Protein AF-A0A939V212-F1 (afdb_monomer)

Foldseek 3Di:
DDDDVVVVVVVVVVVVVVCVVPPPPPVVPDDPVVVVVVVVVVVVVVVVVVQPPPPQFDDQPPAETGDDLLLLLVCLQVVNCPPPDPLSVLLSVLLVVQLVVFPDPPDFLLSSLLSLLVCLLAQADQDDPDDPDRLHLQQDLSSCSVVSYHHQNNSASNSCNNSSSVPKDKDWFAAPNSPHIWMWIAHPVRAIFTARSNVCNFQVLQRHRDAPQSCVQPTHGDPVPDPHRHDDPSNCLPPVAAEDAALVVVLVVVVCVLPDPDQKHKHKYFDDPCRQVSNVVNVVVVQVVDDDDQWGKDKDWGWGADPNTIITMMMIGTGGHDPPDDDDPPVNVVVVQVVCCVVPNHDPDDPPDDDDDDDDDDDDDDDD

Radius of gyration: 27.65 Å; Cα contacts (8 Å, |Δi|>4): 493; chains: 1; bounding box: 64×73×85 Å

Mean predicted aligned error: 13.57 Å

Nearest PDB structures (foldseek):
  8xap-assembly2_B  TM=5.640E-01  e=1.644E-02  Sulfolobus acidocaldarius DSM 639
  3kd4-assembly1_A  TM=3.529E-01  e=3.986E-04  Parabacteroides distasonis ATCC 8503
  4z9e-assembly1_B  TM=3.998E-01  e=2.381E-01  Thermoplasma volcanium GSS1
  2uuu-assembly1_A  TM=2.696E-01  e=1.820E+00  Dictyostelium discoideum
  8apo-assembly1_Bc  TM=3.454E-01  e=5.491E+00  Polytomella magna

Structure (mmCIF, N/CA/C/O backbone):
data_AF-A0A939V212-F1
#
_entry.id   AF-A0A939V212-F1
#
loop_
_atom_site.group_PDB
_atom_site.id
_atom_site.type_symbol
_atom_site.label_atom_id
_atom_site.label_alt_id
_atom_site.label_comp_id
_atom_site.label_asym_id
_atom_site.label_entity_id
_atom_site.label_seq_id
_atom_site.pdbx_PDB_ins_code
_atom_site.Cartn_x
_atom_site.Cartn_y
_atom_site.Cartn_z
_atom_site.occupancy
_atom_site.B_iso_or_equiv
_atom_site.auth_seq_id
_atom_site.auth_comp_id
_atom_site.auth_asym_id
_atom_site.auth_atom_id
_atom_site.pdbx_PDB_model_num
ATOM 1 N N . MET A 1 1 ? 20.034 -26.881 16.698 1.00 33.91 1 MET A N 1
ATOM 2 C CA . MET A 1 1 ? 20.209 -26.787 18.164 1.00 33.91 1 MET A CA 1
ATOM 3 C C . MET A 1 1 ? 19.851 -25.356 18.549 1.00 33.91 1 MET A C 1
ATOM 5 O O . MET A 1 1 ? 20.627 -24.459 18.260 1.00 33.91 1 MET A O 1
ATOM 9 N N . LYS A 1 2 ? 18.617 -25.115 19.017 1.00 34.50 2 LYS A N 1
ATOM 10 C CA . LYS A 1 2 ? 18.116 -23.766 19.332 1.00 34.50 2 LYS A CA 1
ATOM 11 C C . LYS A 1 2 ? 18.798 -23.278 20.614 1.00 34.50 2 LYS A C 1
ATOM 13 O O . LYS A 1 2 ? 18.524 -23.819 21.682 1.00 34.50 2 LYS A O 1
ATOM 18 N N . PHE A 1 3 ? 19.706 -22.311 20.504 1.00 35.28 3 PHE A N 1
ATOM 19 C CA . PHE A 1 3 ? 20.238 -21.603 21.667 1.00 35.28 3 PHE A CA 1
ATOM 20 C C . PHE A 1 3 ? 19.146 -20.670 22.190 1.00 35.28 3 PHE A C 1
ATOM 22 O O . PHE A 1 3 ? 18.607 -19.846 21.460 1.00 35.28 3 PHE A O 1
ATOM 29 N N . ASN A 1 4 ? 18.749 -20.882 23.437 1.00 39.66 4 ASN A N 1
ATOM 30 C CA . ASN A 1 4 ? 17.554 -20.294 24.015 1.00 39.66 4 ASN A CA 1
ATOM 31 C C . ASN A 1 4 ? 17.967 -19.022 24.779 1.00 39.66 4 ASN A C 1
ATOM 33 O O . ASN A 1 4 ? 18.502 -19.103 25.885 1.00 39.66 4 ASN A O 1
ATOM 37 N N . LEU A 1 5 ? 17.783 -17.860 24.139 1.00 37.59 5 LEU A N 1
ATOM 38 C CA . LEU A 1 5 ? 18.243 -16.528 24.571 1.00 37.59 5 LEU A CA 1
ATOM 39 C C . LEU A 1 5 ? 17.791 -16.165 26.001 1.00 37.59 5 LEU A C 1
ATOM 41 O O . LEU A 1 5 ? 18.535 -15.524 26.743 1.00 37.59 5 LEU A O 1
ATOM 45 N N . LYS A 1 6 ? 16.643 -16.699 26.446 1.00 38.09 6 LYS A N 1
ATOM 46 C CA . LYS A 1 6 ? 16.141 -16.569 27.827 1.00 38.09 6 LYS A CA 1
ATOM 47 C C . LYS A 1 6 ? 17.111 -17.131 28.878 1.00 38.09 6 LYS A C 1
ATOM 49 O O . LYS A 1 6 ? 17.248 -16.554 29.952 1.00 38.09 6 LYS A O 1
ATOM 54 N N . TYR A 1 7 ? 17.835 -18.211 28.570 1.00 44.19 7 TYR A N 1
ATOM 55 C CA . TYR A 1 7 ? 18.821 -18.804 29.485 1.00 44.19 7 TYR A CA 1
ATOM 56 C C . TYR A 1 7 ? 20.184 -18.102 29.433 1.00 44.19 7 TYR A C 1
ATOM 58 O O . TYR A 1 7 ? 20.936 -18.184 30.400 1.00 44.19 7 TYR A O 1
ATOM 66 N N . LEU A 1 8 ? 20.491 -17.385 28.347 1.00 41.97 8 LEU A N 1
ATOM 67 C CA . LEU A 1 8 ? 21.698 -16.560 28.242 1.00 41.97 8 LEU A CA 1
ATOM 68 C C . LEU A 1 8 ? 21.572 -15.304 29.121 1.00 41.97 8 LEU A C 1
ATOM 70 O O . LEU A 1 8 ? 22.497 -14.971 29.856 1.00 41.97 8 LEU A O 1
ATOM 74 N N . ILE A 1 9 ? 20.394 -14.670 29.107 1.00 42.06 9 ILE A N 1
ATOM 75 C CA . ILE A 1 9 ? 20.078 -13.491 29.927 1.00 42.06 9 ILE A CA 1
ATOM 76 C C . ILE A 1 9 ? 19.935 -13.884 31.405 1.00 42.06 9 ILE A C 1
ATOM 78 O O . ILE A 1 9 ? 20.550 -13.258 32.266 1.00 42.06 9 ILE A O 1
ATOM 82 N N . ALA A 1 10 ? 19.236 -14.984 31.716 1.00 40.81 10 ALA A N 1
ATOM 83 C CA . ALA A 1 10 ? 19.195 -15.519 33.081 1.00 40.81 10 ALA A CA 1
ATOM 84 C C . ALA A 1 10 ? 20.589 -15.957 33.577 1.00 40.81 10 ALA A C 1
ATOM 86 O O . ALA A 1 10 ? 20.922 -15.761 34.744 1.00 40.81 10 ALA A O 1
ATOM 87 N N . GLY A 1 11 ? 21.434 -16.491 32.686 1.00 38.28 11 GLY A N 1
ATOM 88 C CA . GLY A 1 11 ? 22.828 -16.834 32.973 1.00 38.28 11 GLY A CA 1
ATOM 89 C C . GLY A 1 11 ? 23.708 -15.615 33.269 1.00 38.28 11 GLY A C 1
ATOM 90 O O . GLY A 1 11 ? 24.513 -15.667 34.195 1.00 38.28 11 GLY A O 1
ATOM 91 N N . LEU A 1 12 ? 23.516 -14.503 32.551 1.00 41.75 12 LEU A N 1
ATOM 92 C CA . LEU A 1 12 ? 24.191 -13.222 32.800 1.00 41.75 12 LEU A CA 1
ATOM 93 C C . LEU A 1 12 ? 23.755 -12.592 34.130 1.00 41.75 12 LEU A C 1
ATOM 95 O O . LEU A 1 12 ? 24.603 -12.156 34.907 1.00 41.75 12 LEU A O 1
ATOM 99 N N . VAL A 1 13 ? 22.459 -12.628 34.449 1.00 41.47 13 VAL A N 1
ATOM 100 C CA . VAL A 1 13 ? 21.929 -12.134 35.732 1.00 41.47 13 VAL A CA 1
ATOM 101 C C . VAL A 1 13 ? 22.408 -13.003 36.905 1.00 41.47 13 VAL A C 1
ATOM 103 O O . VAL A 1 13 ? 22.817 -12.475 37.940 1.00 41.47 13 VAL A O 1
ATOM 106 N N . CYS A 1 14 ? 22.471 -14.331 36.747 1.00 40.22 14 CYS A N 1
ATOM 107 C CA . CYS A 1 14 ? 23.058 -15.217 37.757 1.00 40.22 14 CYS A CA 1
ATOM 108 C C . CYS A 1 14 ? 24.580 -15.055 37.891 1.00 40.22 14 CYS A C 1
ATOM 110 O O . CYS A 1 14 ? 25.088 -15.170 39.005 1.00 40.22 14 CYS A O 1
ATOM 112 N N . ALA A 1 15 ? 25.315 -14.745 36.818 1.00 40.31 15 ALA A N 1
ATOM 113 C CA . ALA A 1 15 ? 26.752 -14.463 36.891 1.00 40.31 15 ALA A CA 1
ATOM 114 C C . ALA A 1 15 ? 27.050 -13.186 37.697 1.00 40.31 15 ALA A C 1
ATOM 116 O O . ALA A 1 15 ? 28.014 -13.154 38.462 1.00 40.31 15 ALA A O 1
ATOM 117 N N . VAL A 1 16 ? 26.181 -12.173 37.604 1.00 44.50 16 VAL A N 1
ATOM 118 C CA . VAL A 1 16 ? 26.272 -10.940 38.405 1.00 44.50 16 VAL A CA 1
ATOM 119 C C . VAL A 1 16 ? 25.960 -11.198 39.887 1.00 44.50 16 VAL A C 1
ATOM 121 O O . VAL A 1 16 ? 26.585 -10.596 40.757 1.00 44.50 16 VAL A O 1
ATOM 124 N N . ILE A 1 17 ? 25.064 -12.140 40.202 1.00 40.25 17 ILE A N 1
ATOM 125 C CA . ILE A 1 17 ? 24.699 -12.481 41.591 1.00 40.25 17 ILE A CA 1
ATOM 126 C C . ILE A 1 17 ? 25.698 -13.472 42.232 1.00 40.25 17 ILE A C 1
ATOM 128 O O . ILE A 1 17 ? 25.987 -13.371 43.424 1.00 40.25 17 ILE A O 1
ATOM 132 N N . ILE A 1 18 ? 26.291 -14.395 41.462 1.00 37.78 18 ILE A N 1
ATOM 133 C CA . ILE A 1 18 ? 27.266 -15.394 41.954 1.00 37.78 18 ILE A CA 1
ATOM 134 C C . ILE A 1 18 ? 28.689 -14.814 42.089 1.00 37.78 18 ILE A C 1
ATOM 136 O O . ILE A 1 18 ? 29.498 -15.338 42.854 1.00 37.78 18 ILE A O 1
ATOM 140 N N . ALA A 1 19 ? 28.985 -13.656 41.488 1.00 38.12 19 ALA A N 1
ATOM 141 C CA . ALA A 1 19 ? 30.196 -12.879 41.786 1.00 38.12 19 ALA A CA 1
ATOM 142 C C . ALA A 1 19 ? 30.174 -12.185 43.176 1.00 38.12 19 ALA A C 1
ATOM 144 O O . ALA A 1 19 ? 31.057 -11.386 43.498 1.00 38.12 19 ALA A O 1
ATOM 145 N N . GLY A 1 20 ? 29.207 -12.523 44.039 1.00 39.66 20 GLY A N 1
ATOM 146 C CA . GLY A 1 20 ? 29.020 -12.030 45.408 1.00 39.66 20 GLY A CA 1
ATOM 147 C C . GLY A 1 20 ? 30.093 -12.396 46.449 1.00 39.66 20 GLY A C 1
ATOM 148 O O . GLY A 1 20 ? 29.810 -12.331 47.640 1.00 39.66 20 GLY A O 1
ATOM 149 N N . ILE A 1 21 ? 31.325 -12.741 46.052 1.00 41.53 21 ILE A N 1
ATOM 150 C CA . ILE A 1 21 ? 32.484 -12.830 46.973 1.00 41.53 21 ILE A CA 1
ATOM 151 C C . ILE A 1 21 ? 33.605 -11.827 46.597 1.00 41.53 21 ILE A C 1
ATOM 153 O O . ILE A 1 21 ? 34.615 -11.730 47.283 1.00 41.53 21 ILE A O 1
ATOM 157 N N . GLY A 1 22 ? 33.413 -10.983 45.573 1.00 35.62 22 GLY A N 1
ATOM 158 C CA . GLY A 1 22 ? 34.422 -9.997 45.142 1.00 35.62 22 GLY A CA 1
ATOM 159 C C . GLY A 1 22 ? 34.025 -8.518 45.227 1.00 35.62 22 GLY A C 1
ATOM 160 O O . GLY A 1 22 ? 34.790 -7.672 44.773 1.00 35.62 22 GLY A O 1
ATOM 161 N N . VAL A 1 23 ? 32.848 -8.169 45.760 1.00 42.97 23 VAL A N 1
ATOM 162 C CA . VAL A 1 23 ? 32.261 -6.819 45.602 1.00 42.97 23 VAL A CA 1
ATOM 163 C C . VAL A 1 23 ? 32.340 -5.980 46.884 1.00 42.97 23 VAL A C 1
ATOM 165 O O . VAL A 1 23 ? 31.344 -5.443 47.354 1.00 42.97 23 VAL A O 1
ATOM 168 N N . SER A 1 24 ? 33.532 -5.827 47.466 1.00 40.12 24 SER A N 1
ATOM 169 C CA . SER A 1 24 ? 33.772 -4.731 48.428 1.00 40.12 24 SER A CA 1
ATOM 170 C C . SER A 1 24 ? 34.659 -3.620 47.864 1.00 40.12 24 SER A C 1
ATOM 172 O O . SER A 1 24 ? 34.788 -2.575 48.489 1.00 40.12 24 SER A O 1
ATOM 174 N N . SER A 1 25 ? 35.254 -3.816 46.684 1.00 35.97 25 SER A N 1
ATOM 175 C CA . SER A 1 25 ? 36.207 -2.876 46.075 1.00 35.97 25 SER A CA 1
ATOM 176 C C . SER A 1 25 ? 35.734 -2.254 44.755 1.00 35.97 25 SER A C 1
ATOM 178 O O . SER A 1 25 ? 36.331 -1.275 44.321 1.00 35.97 25 SER A O 1
ATOM 180 N N . TYR A 1 26 ? 34.654 -2.753 44.138 1.00 36.34 26 TYR A N 1
ATOM 181 C CA . TYR A 1 26 ? 34.155 -2.234 42.851 1.00 36.34 26 TYR A CA 1
ATOM 182 C C . TYR A 1 26 ? 33.071 -1.148 42.982 1.00 36.34 26 TYR A C 1
ATOM 184 O O . TYR A 1 26 ? 32.966 -0.279 42.122 1.00 36.34 26 TYR A O 1
ATOM 192 N N . ILE A 1 27 ? 32.298 -1.137 44.076 1.00 42.25 27 ILE A N 1
ATOM 193 C CA . ILE A 1 27 ? 31.222 -0.141 44.275 1.00 42.25 27 ILE A CA 1
ATOM 194 C C . ILE A 1 27 ? 31.793 1.262 44.543 1.00 42.25 27 ILE A C 1
ATOM 196 O O . ILE A 1 27 ? 31.154 2.259 44.226 1.00 42.25 27 ILE A O 1
ATOM 200 N N . SER A 1 28 ? 33.023 1.370 45.052 1.00 42.16 28 SER A N 1
ATOM 201 C CA . SER A 1 28 ? 33.672 2.667 45.292 1.00 42.16 28 SER A CA 1
ATOM 202 C C . SER A 1 28 ? 34.166 3.375 44.022 1.00 42.16 28 SER A C 1
ATOM 204 O O . SER A 1 28 ? 34.624 4.509 44.129 1.00 42.16 28 SER A O 1
ATOM 206 N N . ALA A 1 29 ? 34.092 2.735 42.849 1.00 45.78 29 ALA A N 1
ATOM 207 C CA . ALA A 1 29 ? 34.608 3.276 41.589 1.00 45.78 29 ALA A CA 1
ATOM 208 C C . ALA A 1 29 ? 33.519 3.710 40.593 1.00 45.78 29 ALA A C 1
ATOM 210 O O . ALA A 1 29 ? 33.855 4.335 39.592 1.00 45.78 29 ALA A O 1
ATOM 211 N N . MET A 1 30 ? 32.238 3.421 40.853 1.00 47.78 30 MET A N 1
ATOM 212 C CA . MET A 1 30 ? 31.159 3.870 39.970 1.00 47.78 30 MET A CA 1
ATOM 213 C C . MET A 1 30 ? 30.749 5.303 40.307 1.00 47.78 30 MET A C 1
ATOM 215 O O . MET A 1 30 ? 30.347 5.620 41.429 1.00 47.78 30 MET A O 1
ATOM 219 N N . SER A 1 31 ? 30.842 6.179 39.316 1.00 57.56 31 SER A N 1
ATOM 220 C CA . SER A 1 31 ? 30.343 7.546 39.379 1.00 57.56 31 SER A CA 1
ATOM 221 C C . SER A 1 31 ? 28.814 7.572 39.518 1.00 57.56 31 SER A C 1
ATOM 223 O O . SER A 1 31 ? 28.096 6.666 39.089 1.00 57.56 31 SER A O 1
ATOM 225 N N . VAL A 1 32 ? 28.275 8.658 40.082 1.00 53.06 32 VAL A N 1
ATOM 226 C CA . VAL A 1 32 ? 26.817 8.865 40.221 1.00 53.06 32 VAL A CA 1
ATOM 227 C C . VAL A 1 32 ? 26.090 8.787 38.867 1.00 53.06 32 VAL A C 1
ATOM 229 O O . VAL A 1 32 ? 24.925 8.391 38.818 1.00 53.06 32 VAL A O 1
ATOM 232 N N . ASN A 1 33 ? 26.776 9.117 37.770 1.00 46.84 33 ASN A N 1
ATOM 233 C CA . ASN A 1 33 ? 26.232 9.042 36.415 1.00 46.84 33 ASN A CA 1
ATOM 234 C C . ASN A 1 33 ? 26.082 7.597 35.923 1.00 46.84 33 ASN A C 1
ATOM 236 O O . ASN A 1 33 ? 25.063 7.279 35.324 1.00 46.84 33 ASN A O 1
ATOM 240 N N . GLU A 1 34 ? 27.020 6.705 36.242 1.00 47.53 34 GLU A N 1
ATOM 241 C CA . GLU A 1 34 ? 26.918 5.282 35.885 1.00 47.53 34 GLU A CA 1
ATOM 242 C C . GLU A 1 34 ? 25.818 4.579 36.691 1.00 47.53 34 GLU A C 1
ATOM 244 O O . GLU A 1 34 ? 25.087 3.751 36.156 1.00 47.53 34 GLU A O 1
ATOM 249 N N . ILE A 1 35 ? 25.625 4.966 37.957 1.00 51.91 35 ILE A N 1
ATOM 250 C CA . ILE A 1 35 ? 24.511 4.473 38.786 1.00 51.91 35 ILE A CA 1
ATOM 251 C C . ILE A 1 35 ? 23.161 4.967 38.245 1.00 51.91 35 ILE A C 1
ATOM 253 O O . ILE A 1 35 ? 22.179 4.224 38.259 1.00 51.91 35 ILE A O 1
ATOM 257 N N . ARG A 1 36 ? 23.091 6.216 37.765 1.00 52.91 36 ARG A N 1
ATOM 258 C CA . ARG A 1 36 ? 21.898 6.742 37.083 1.00 52.91 36 ARG A CA 1
ATOM 259 C C . ARG A 1 36 ? 21.635 6.026 35.763 1.00 52.91 36 ARG A C 1
ATOM 261 O O . ARG A 1 36 ? 20.484 5.686 35.523 1.00 52.91 36 ARG A O 1
ATOM 268 N N . GLY A 1 37 ? 22.673 5.746 34.976 1.00 54.31 37 GLY A N 1
ATOM 269 C CA . GLY A 1 37 ? 22.567 4.952 33.750 1.00 54.31 37 GLY A CA 1
ATOM 270 C C . GLY A 1 37 ? 22.005 3.559 34.026 1.00 54.31 37 GLY A C 1
ATOM 271 O O . GLY A 1 37 ? 21.029 3.158 33.407 1.00 54.31 37 GLY A O 1
ATOM 272 N N . LEU A 1 38 ? 22.517 2.875 35.053 1.00 49.72 38 LEU A N 1
ATOM 273 C CA . LEU A 1 38 ? 21.997 1.573 35.482 1.00 49.72 38 LEU A CA 1
ATOM 274 C C . LEU A 1 38 ? 20.539 1.630 35.945 1.00 49.72 38 LEU A C 1
ATOM 276 O O . LEU A 1 38 ? 19.772 0.715 35.663 1.00 49.72 38 LEU A O 1
ATOM 280 N N . LYS A 1 39 ? 20.139 2.693 36.653 1.00 53.59 39 LYS A N 1
ATOM 281 C CA . LYS A 1 39 ? 18.730 2.898 37.013 1.00 53.59 39 LYS A CA 1
ATOM 282 C C . LYS A 1 39 ? 17.855 3.129 35.785 1.00 53.59 39 LYS A C 1
ATOM 284 O O . LYS A 1 39 ? 16.772 2.564 35.749 1.00 53.59 39 LYS A O 1
ATOM 289 N N . GLY A 1 40 ? 18.325 3.910 34.812 1.00 54.28 40 GLY A N 1
ATOM 290 C CA . GLY A 1 40 ? 17.636 4.117 33.536 1.00 54.28 40 GLY A CA 1
ATOM 291 C C . GLY A 1 40 ? 17.397 2.794 32.817 1.00 54.28 40 GLY A C 1
ATOM 292 O O . GLY A 1 40 ? 16.254 2.442 32.573 1.00 54.28 40 GLY A O 1
ATOM 293 N N . MET A 1 41 ? 18.451 1.994 32.643 1.00 52.72 41 MET A N 1
ATOM 294 C CA . MET A 1 41 ? 18.368 0.671 32.010 1.00 52.72 41 MET A CA 1
ATOM 295 C C . MET A 1 41 ? 17.449 -0.307 32.763 1.00 52.72 41 MET A C 1
ATOM 297 O O . MET A 1 41 ? 16.808 -1.155 32.152 1.00 52.72 41 MET A O 1
ATOM 301 N N . ILE A 1 42 ? 17.385 -0.225 34.099 1.00 54.72 42 ILE A N 1
ATOM 302 C CA . ILE A 1 42 ? 16.475 -1.052 34.909 1.00 54.72 42 ILE A CA 1
ATOM 303 C C . ILE A 1 42 ? 15.019 -0.610 34.737 1.00 54.72 42 ILE A C 1
ATOM 305 O O . ILE A 1 42 ? 14.141 -1.467 34.714 1.00 54.72 42 ILE A O 1
ATOM 309 N N . GLU A 1 43 ? 14.745 0.692 34.668 1.00 53.94 43 GLU A N 1
ATOM 310 C CA . GLU A 1 43 ? 13.385 1.189 34.433 1.00 53.94 43 GLU A CA 1
ATOM 311 C C . GLU A 1 43 ? 12.923 0.908 33.000 1.00 53.94 43 GLU A C 1
ATOM 313 O O . GLU A 1 43 ? 11.804 0.447 32.811 1.00 53.94 43 GLU A O 1
ATOM 318 N N . GLU A 1 44 ? 13.807 1.044 32.017 1.00 51.94 44 GLU A N 1
ATOM 319 C CA . GLU A 1 44 ? 13.550 0.697 30.616 1.00 51.94 44 GLU A CA 1
ATOM 320 C C . GLU A 1 44 ? 13.242 -0.803 30.457 1.00 51.94 44 GLU A C 1
ATOM 322 O O . GLU A 1 44 ? 12.211 -1.180 29.904 1.00 51.94 44 GLU A O 1
ATOM 327 N N . ALA A 1 45 ? 14.043 -1.673 31.084 1.00 48.44 45 ALA A N 1
ATOM 328 C CA . ALA A 1 45 ? 13.785 -3.114 31.111 1.00 48.44 45 ALA A CA 1
ATOM 329 C C . ALA A 1 45 ? 12.497 -3.492 31.872 1.00 48.44 45 ALA A C 1
ATOM 331 O O . ALA A 1 45 ? 11.891 -4.526 31.591 1.00 48.44 45 ALA A O 1
ATOM 332 N N . LYS A 1 46 ? 12.067 -2.689 32.857 1.00 46.06 46 LYS A N 1
ATOM 333 C CA . LYS A 1 46 ? 10.783 -2.887 33.550 1.00 46.06 46 LYS A CA 1
ATOM 334 C C . LYS A 1 46 ? 9.602 -2.425 32.709 1.00 46.06 46 LYS A C 1
ATOM 336 O O . LYS A 1 46 ? 8.561 -3.068 32.776 1.00 46.06 46 LYS A O 1
ATOM 341 N N . GLU A 1 47 ? 9.727 -1.331 31.964 1.00 50.91 47 GLU A N 1
ATOM 342 C CA . GLU A 1 47 ? 8.701 -0.914 31.008 1.00 50.91 47 GLU A CA 1
ATOM 343 C C . GLU A 1 47 ? 8.542 -1.947 29.897 1.00 50.91 47 GLU A C 1
ATOM 345 O O . GLU A 1 47 ? 7.420 -2.330 29.588 1.00 50.91 47 GLU A O 1
ATOM 350 N N . GLU A 1 48 ? 9.646 -2.457 29.354 1.00 50.69 48 GLU A N 1
ATOM 351 C CA . GLU A 1 48 ? 9.633 -3.504 28.331 1.00 50.69 48 GLU A CA 1
ATOM 352 C C . GLU A 1 48 ? 9.028 -4.816 28.864 1.00 50.69 48 GLU A C 1
ATOM 354 O O . GLU A 1 48 ? 8.248 -5.470 28.178 1.00 50.69 48 GLU A O 1
ATOM 359 N N . ALA A 1 49 ? 9.295 -5.167 30.128 1.00 49.25 49 ALA A N 1
ATOM 360 C CA . ALA A 1 49 ? 8.679 -6.319 30.792 1.00 49.25 49 ALA A CA 1
ATOM 361 C C . ALA A 1 49 ? 7.191 -6.128 31.154 1.00 49.25 49 ALA A C 1
ATOM 363 O O . ALA A 1 49 ? 6.515 -7.116 31.442 1.00 49.25 49 ALA A O 1
ATOM 364 N N . ASN A 1 50 ? 6.694 -4.887 31.177 1.00 50.03 50 ASN A N 1
ATOM 365 C CA . ASN A 1 50 ? 5.298 -4.545 31.470 1.00 50.03 50 ASN A CA 1
ATOM 366 C C . ASN A 1 50 ? 4.510 -4.111 30.221 1.00 50.03 50 ASN A C 1
ATOM 368 O O . ASN A 1 50 ? 3.325 -3.791 30.347 1.00 50.03 50 ASN A O 1
ATOM 372 N N . ALA A 1 51 ? 5.135 -4.083 29.039 1.00 50.03 51 ALA A N 1
ATOM 373 C CA . ALA A 1 51 ? 4.437 -3.834 27.787 1.00 50.03 51 ALA A CA 1
ATOM 374 C C . ALA A 1 51 ? 3.360 -4.920 27.586 1.00 50.03 51 ALA A C 1
ATOM 376 O O . ALA A 1 51 ? 3.622 -6.092 27.878 1.00 50.03 51 ALA A O 1
ATOM 377 N N . PRO A 1 52 ? 2.143 -4.562 27.135 1.00 46.28 52 PRO A N 1
ATOM 378 C CA . PRO A 1 52 ? 1.109 -5.544 26.833 1.00 46.28 52 PRO A CA 1
ATOM 379 C C . PRO A 1 52 ? 1.661 -6.640 25.911 1.00 46.28 52 PRO A C 1
ATOM 381 O O . PRO A 1 52 ? 2.292 -6.326 24.909 1.00 46.28 52 PRO A O 1
ATOM 384 N N . GLU A 1 53 ? 1.391 -7.918 26.204 1.00 54.81 53 GLU A N 1
ATOM 385 C CA . GLU A 1 53 ? 1.768 -9.059 25.338 1.00 54.81 53 GLU A CA 1
ATOM 386 C C . GLU A 1 53 ? 0.992 -9.085 23.998 1.00 54.81 53 GLU A C 1
ATOM 388 O O . GLU A 1 53 ? 0.981 -10.102 23.302 1.00 54.81 53 GLU A O 1
ATOM 393 N N . ASP A 1 54 ? 0.310 -7.993 23.642 1.00 63.66 54 ASP A N 1
ATOM 394 C CA . ASP A 1 54 ? -0.393 -7.861 22.374 1.00 63.66 54 ASP A CA 1
ATOM 395 C C . ASP A 1 54 ? 0.640 -7.618 21.262 1.00 63.66 54 ASP A C 1
ATOM 397 O O . ASP A 1 54 ? 1.345 -6.608 21.312 1.00 63.66 54 ASP A O 1
ATOM 401 N N . PRO A 1 55 ? 0.761 -8.511 20.264 1.00 67.25 55 PRO A N 1
ATOM 402 C CA . PRO A 1 55 ? 1.711 -8.342 19.167 1.00 67.25 55 PRO A CA 1
ATOM 403 C C . PRO A 1 55 ? 1.463 -7.072 18.337 1.00 67.25 55 PRO A C 1
ATOM 405 O O . PRO A 1 55 ? 2.354 -6.661 17.601 1.00 67.25 55 PRO A O 1
ATOM 408 N N . GLU A 1 56 ? 0.288 -6.442 18.452 1.00 77.12 56 GLU A N 1
ATOM 409 C CA . GLU A 1 56 ? -0.010 -5.155 17.817 1.00 77.12 56 GLU A CA 1
ATOM 410 C C . GLU A 1 56 ? 0.434 -3.942 18.647 1.00 77.12 56 GLU A C 1
ATOM 412 O O . GLU A 1 56 ? 0.418 -2.818 18.140 1.00 77.12 56 GLU A O 1
ATOM 417 N N . TYR A 1 57 ? 0.834 -4.137 19.908 1.00 83.62 57 TYR A N 1
ATOM 418 C CA . TYR A 1 57 ? 1.448 -3.078 20.695 1.00 83.62 57 TYR A CA 1
ATOM 419 C C . TYR A 1 57 ? 2.927 -2.952 20.323 1.00 83.62 57 TYR A C 1
ATOM 421 O O . TYR A 1 57 ? 3.754 -3.798 20.672 1.00 83.62 57 TYR A O 1
ATOM 429 N N . VAL A 1 58 ? 3.278 -1.878 19.618 1.00 84.00 58 VAL A N 1
ATOM 430 C CA . VAL A 1 58 ? 4.630 -1.687 19.078 1.00 84.00 58 VAL A CA 1
ATOM 431 C C . VAL A 1 58 ? 5.162 -0.320 19.486 1.00 84.00 58 VAL A C 1
ATOM 433 O O . VAL A 1 58 ? 4.565 0.709 19.185 1.00 84.00 58 VAL A O 1
ATOM 436 N N . LYS A 1 59 ? 6.332 -0.296 20.132 1.00 85.50 59 LYS A N 1
ATOM 437 C CA . LYS A 1 59 ? 7.135 0.925 20.281 1.00 85.50 59 LYS A CA 1
ATOM 438 C C . LYS A 1 59 ? 8.067 1.074 19.072 1.00 85.50 59 LYS A C 1
ATOM 440 O O . LYS A 1 59 ? 8.785 0.124 18.730 1.00 85.50 59 LYS A O 1
ATOM 445 N N . ILE A 1 60 ? 8.046 2.243 18.431 1.00 83.38 60 ILE A N 1
ATOM 446 C CA . ILE A 1 60 ? 8.954 2.614 17.333 1.00 83.38 60 ILE A CA 1
ATOM 447 C C . ILE A 1 60 ? 9.818 3.783 17.807 1.00 83.38 60 ILE A C 1
ATOM 449 O O . ILE A 1 60 ? 9.348 4.915 17.962 1.00 83.38 60 ILE A O 1
ATOM 453 N N . GLY A 1 61 ? 11.091 3.478 18.067 1.00 80.38 61 GLY A N 1
ATOM 454 C CA . GLY A 1 61 ? 12.001 4.389 18.757 1.00 80.38 61 GLY A CA 1
ATOM 455 C C . GLY A 1 61 ? 11.457 4.825 20.122 1.00 80.38 61 GLY A C 1
ATOM 456 O O . GLY A 1 61 ? 10.691 4.107 20.762 1.00 80.38 61 GLY A O 1
ATOM 457 N N . GLU A 1 62 ? 11.834 6.030 20.547 1.00 78.31 62 GLU A N 1
ATOM 458 C CA . GLU A 1 62 ? 11.299 6.687 21.753 1.00 78.31 62 GLU A CA 1
ATOM 459 C C . GLU A 1 62 ? 10.079 7.580 21.449 1.00 78.31 62 GLU A C 1
ATOM 461 O O . GLU A 1 62 ? 9.594 8.294 22.324 1.00 78.31 62 GLU A O 1
ATOM 466 N N . VAL A 1 63 ? 9.610 7.590 20.193 1.00 81.94 63 VAL A N 1
ATOM 467 C CA . VAL A 1 63 ? 8.693 8.619 19.674 1.00 81.94 63 VAL A CA 1
ATOM 468 C C . VAL A 1 63 ? 7.262 8.112 19.534 1.00 81.94 63 VAL A C 1
ATOM 470 O O . VAL A 1 63 ? 6.337 8.858 19.854 1.00 81.94 63 VAL A O 1
ATOM 473 N N . TYR A 1 64 ? 7.071 6.875 19.063 1.00 85.69 64 TYR A N 1
ATOM 474 C CA . TYR A 1 64 ? 5.742 6.346 18.759 1.00 85.69 64 TYR A CA 1
ATOM 475 C C . TYR A 1 64 ? 5.397 5.124 19.607 1.00 85.69 64 TYR A C 1
ATOM 477 O O . TYR A 1 64 ? 6.161 4.159 19.684 1.00 85.69 64 TYR A O 1
ATOM 485 N N . GLU A 1 65 ? 4.198 5.149 20.178 1.00 90.00 65 GLU A N 1
ATOM 486 C CA . GLU A 1 65 ? 3.574 4.042 20.893 1.00 90.00 65 GLU A CA 1
ATOM 487 C C . GLU A 1 65 ? 2.306 3.616 20.146 1.00 90.00 65 GLU A C 1
ATOM 489 O O . GLU A 1 65 ? 1.272 4.284 20.201 1.00 90.00 65 GLU A O 1
ATOM 494 N N . ILE A 1 66 ? 2.382 2.510 19.414 1.00 89.12 66 ILE A N 1
ATOM 495 C CA . ILE A 1 66 ? 1.265 2.003 18.620 1.00 89.12 66 ILE A CA 1
ATOM 496 C C . ILE A 1 66 ? 0.399 1.112 19.494 1.00 89.12 66 ILE A C 1
ATOM 498 O O . ILE A 1 66 ? 0.883 0.145 20.077 1.00 89.12 66 ILE A O 1
ATOM 502 N N . LYS A 1 67 ? -0.887 1.452 19.585 1.00 88.56 67 LYS A N 1
ATOM 503 C CA . LYS A 1 67 ? -1.869 0.699 20.363 1.00 88.56 67 LYS A CA 1
ATOM 504 C C . LYS A 1 67 ? -2.697 -0.209 19.449 1.00 88.56 67 LYS A C 1
ATOM 506 O O . LYS A 1 67 ? -3.042 0.217 18.344 1.00 88.56 67 LYS A O 1
ATOM 511 N N . PRO A 1 68 ? -3.078 -1.407 19.921 1.00 89.50 68 PRO A N 1
ATOM 512 C CA . PRO A 1 68 ? -4.012 -2.269 19.209 1.00 89.50 68 PRO A CA 1
ATOM 513 C C . PRO A 1 68 ? -5.337 -1.548 18.942 1.00 89.50 68 PRO A C 1
ATOM 515 O O . PRO A 1 68 ? -5.868 -0.862 19.814 1.00 89.50 68 PRO A O 1
ATOM 518 N N . THR A 1 69 ? -5.899 -1.738 17.750 1.00 94.25 69 THR A N 1
ATOM 519 C CA . THR A 1 69 ? -7.185 -1.137 17.338 1.00 94.25 69 THR A CA 1
ATOM 520 C C . THR A 1 69 ? -8.327 -2.151 17.287 1.00 94.25 69 THR A C 1
ATOM 522 O O . THR A 1 69 ? -9.434 -1.842 16.840 1.00 94.25 69 THR A O 1
ATOM 525 N N . LYS A 1 70 ? -8.071 -3.379 17.753 1.00 93.69 70 LYS A N 1
ATOM 526 C CA . LYS A 1 70 ? -8.987 -4.515 17.627 1.00 93.69 70 LYS A CA 1
ATOM 527 C C . LYS A 1 70 ? -10.349 -4.268 18.279 1.00 93.69 70 LYS A C 1
ATOM 529 O O . LYS A 1 70 ? -11.376 -4.645 17.723 1.00 93.69 70 LYS A O 1
ATOM 534 N N . ASN A 1 71 ? -10.376 -3.629 19.443 1.00 95.56 71 ASN A N 1
ATOM 535 C CA . ASN A 1 71 ? -11.619 -3.281 20.128 1.00 95.56 71 ASN A CA 1
ATOM 536 C C . ASN A 1 71 ? -12.511 -2.351 19.291 1.00 95.56 71 ASN A C 1
ATOM 538 O O . ASN A 1 71 ? -13.723 -2.550 19.269 1.00 95.56 71 ASN A O 1
ATOM 542 N N . ILE A 1 72 ? -11.929 -1.392 18.562 1.00 98.12 72 ILE A N 1
ATOM 543 C CA . ILE A 1 72 ? -12.661 -0.483 17.670 1.00 98.12 72 ILE A CA 1
ATOM 544 C C . ILE A 1 72 ? -13.290 -1.275 16.516 1.00 98.12 72 ILE A C 1
ATOM 546 O O . ILE A 1 72 ? -14.484 -1.135 16.251 1.00 98.12 72 ILE A O 1
ATOM 550 N N . SER A 1 73 ? -12.518 -2.146 15.857 1.00 97.31 73 SER A N 1
ATOM 551 C CA . SER A 1 73 ? -13.048 -2.983 14.773 1.00 97.31 73 SER A CA 1
ATOM 552 C C . SER A 1 73 ? -14.097 -3.989 15.258 1.00 97.31 73 SER A C 1
ATOM 554 O O . SER A 1 73 ? -15.119 -4.169 14.599 1.00 97.31 73 SER A O 1
ATOM 556 N N . ASP A 1 74 ? -13.900 -4.601 16.430 1.00 97.19 74 ASP A N 1
ATOM 557 C CA . ASP A 1 74 ? -14.864 -5.536 17.024 1.00 97.19 74 ASP A CA 1
ATOM 558 C C . ASP A 1 74 ? -16.185 -4.825 17.369 1.00 97.19 74 ASP A C 1
ATOM 560 O O . ASP A 1 74 ? -17.268 -5.366 17.123 1.00 97.19 74 ASP A O 1
ATOM 564 N N . ALA A 1 75 ? -16.114 -3.603 17.908 1.00 98.25 75 ALA A N 1
ATOM 565 C CA . ALA A 1 75 ? -17.282 -2.776 18.204 1.00 98.25 75 ALA A CA 1
ATOM 566 C C . ALA A 1 75 ? -18.059 -2.416 16.931 1.00 98.25 75 ALA A C 1
ATOM 568 O O . ALA A 1 75 ? -19.282 -2.535 16.911 1.00 98.25 75 ALA A O 1
ATOM 569 N N . TYR A 1 76 ? -17.362 -2.059 15.847 1.00 98.25 76 TYR A N 1
ATOM 570 C CA . TYR A 1 76 ? -17.994 -1.801 14.551 1.00 98.25 76 TYR A CA 1
ATOM 571 C C . TYR A 1 76 ? -18.746 -3.027 14.016 1.00 98.25 76 TYR A C 1
ATOM 573 O O . TYR A 1 76 ? -19.910 -2.924 13.631 1.00 98.25 76 TYR A O 1
ATOM 581 N N . ILE A 1 77 ? -18.100 -4.199 14.025 1.00 97.06 77 ILE A N 1
ATOM 582 C CA . ILE A 1 77 ? -18.672 -5.446 13.494 1.00 97.06 77 ILE A CA 1
ATOM 583 C C . ILE A 1 77 ? -19.859 -5.925 14.343 1.00 97.06 77 ILE A C 1
ATOM 585 O O . ILE A 1 77 ? -20.855 -6.412 13.808 1.00 97.06 77 ILE A O 1
ATOM 589 N N . SER A 1 78 ? -19.758 -5.815 15.669 1.00 97.25 78 SER A N 1
ATOM 590 C CA . SER A 1 78 ? -20.802 -6.269 16.599 1.00 97.25 78 SER A CA 1
ATOM 591 C C . SER A 1 78 ? -21.942 -5.265 16.788 1.00 97.25 78 SER A C 1
ATOM 593 O O . SER A 1 78 ? -23.042 -5.662 17.180 1.00 97.25 78 SER A O 1
ATOM 595 N N . GLY A 1 79 ? -21.690 -3.980 16.526 1.00 97.19 79 GLY A N 1
ATOM 596 C CA . GLY A 1 79 ? -22.576 -2.875 16.885 1.00 97.19 79 GLY A CA 1
ATOM 597 C C . GLY A 1 79 ? -22.598 -2.556 18.387 1.00 97.19 79 GLY A C 1
ATOM 598 O O . GLY A 1 79 ? -23.521 -1.877 18.838 1.00 97.19 79 GLY A O 1
ATOM 599 N N . ASP A 1 80 ? -21.634 -3.057 19.171 1.00 97.50 80 ASP A N 1
ATOM 600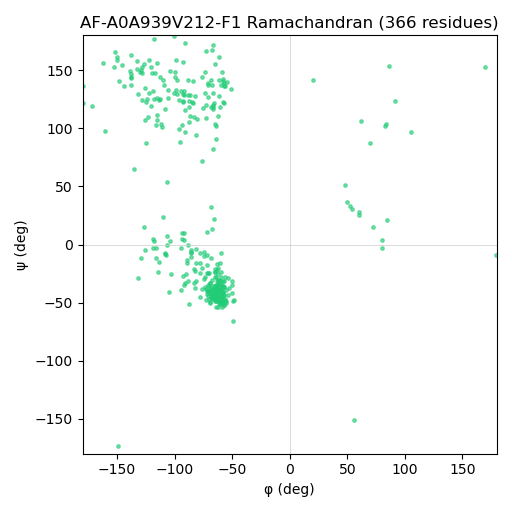 C CA . ASP A 1 80 ? -21.532 -2.828 20.618 1.00 97.50 80 ASP A CA 1
ATOM 601 C C . ASP A 1 80 ? -20.317 -1.960 20.976 1.00 97.50 80 ASP A C 1
ATOM 603 O O . ASP A 1 80 ? -19.177 -2.416 21.028 1.00 97.50 80 ASP A O 1
ATOM 607 N N . GLU A 1 81 ? -20.582 -0.692 21.283 1.00 97.19 81 GLU A N 1
ATOM 608 C CA . GLU A 1 81 ? -19.569 0.295 21.674 1.00 97.19 81 GLU A CA 1
ATOM 609 C C . GLU A 1 81 ? -19.375 0.395 23.199 1.00 97.19 81 GLU A C 1
ATOM 611 O O . GLU A 1 81 ? -18.671 1.283 23.686 1.00 97.19 81 GLU A O 1
ATOM 616 N N . SER A 1 82 ? -20.037 -0.457 23.991 1.00 95.75 82 SER A N 1
ATOM 617 C CA . SER A 1 82 ? -20.091 -0.311 25.454 1.00 95.75 82 SER A CA 1
ATOM 618 C C . SER A 1 82 ? -18.730 -0.458 26.139 1.00 95.75 82 SER A C 1
ATOM 620 O O . SER A 1 82 ? -18.508 0.152 27.186 1.00 95.75 82 SER A O 1
ATOM 622 N N . ALA A 1 83 ? -17.822 -1.225 25.532 1.00 93.56 83 ALA A N 1
ATOM 623 C CA . ALA A 1 83 ? -16.462 -1.443 26.014 1.00 93.56 83 ALA A CA 1
ATOM 624 C C . ALA A 1 83 ? -15.459 -0.368 25.554 1.00 93.56 83 ALA A C 1
ATOM 626 O O . ALA A 1 83 ? -14.316 -0.391 26.008 1.00 93.56 83 ALA A O 1
ATOM 627 N N . LEU A 1 84 ? -15.863 0.552 24.669 1.00 96.75 84 LEU A N 1
ATOM 628 C CA . LEU A 1 84 ? -14.978 1.581 24.129 1.00 96.75 84 LEU A CA 1
ATOM 629 C C . LEU A 1 84 ? -14.868 2.796 25.056 1.00 96.75 84 LEU A C 1
ATOM 631 O O . LEU A 1 84 ? -15.861 3.289 25.608 1.00 96.75 84 LEU A O 1
ATOM 635 N N . THR A 1 85 ? -13.653 3.323 25.149 1.00 96.94 85 THR A N 1
ATOM 636 C CA . THR A 1 85 ? -13.365 4.655 25.693 1.00 96.94 85 THR A CA 1
ATOM 637 C C . THR A 1 85 ? -13.920 5.759 24.785 1.00 96.94 85 THR A C 1
ATOM 639 O O . THR A 1 85 ? -14.303 5.519 23.639 1.00 96.94 85 THR A O 1
ATOM 642 N N . ASP A 1 86 ? -13.966 6.997 25.282 1.00 96.94 86 ASP A N 1
ATOM 643 C CA . ASP A 1 86 ? -14.479 8.132 24.502 1.00 96.94 86 ASP A CA 1
ATOM 644 C C . ASP A 1 86 ? -13.613 8.432 23.260 1.00 96.94 86 ASP A C 1
ATOM 646 O O . ASP A 1 86 ? -14.150 8.722 22.188 1.00 96.94 86 ASP A O 1
ATOM 650 N N . ASP A 1 87 ? -12.287 8.290 23.364 1.00 95.00 87 ASP A N 1
ATOM 651 C CA . ASP A 1 87 ? -11.362 8.477 22.235 1.00 95.00 87 ASP A CA 1
ATOM 652 C C . ASP A 1 87 ? -11.512 7.369 21.177 1.00 95.00 87 ASP A C 1
ATOM 654 O O . ASP A 1 87 ? -11.473 7.629 19.969 1.00 95.00 87 ASP A O 1
ATOM 658 N N . GLU A 1 88 ? -11.756 6.131 21.611 1.00 97.75 88 GLU A N 1
ATOM 659 C CA . GLU A 1 88 ? -12.032 5.002 20.717 1.00 97.75 88 GLU A CA 1
ATOM 660 C C . GLU A 1 88 ? -13.380 5.151 20.013 1.00 97.75 88 GLU A C 1
ATOM 662 O O . GLU A 1 88 ? -13.459 4.884 18.818 1.00 97.75 88 GLU A O 1
ATOM 667 N N . LYS A 1 89 ? -14.420 5.650 20.696 1.00 98.31 89 LYS A N 1
ATOM 668 C CA . LYS A 1 89 ? -15.714 5.973 20.065 1.00 98.31 89 LYS A CA 1
ATOM 669 C C . LYS A 1 89 ? -15.584 7.076 19.025 1.00 98.31 89 LYS A C 1
ATOM 671 O O . LYS A 1 89 ? -16.170 6.984 17.950 1.00 98.31 89 LYS A O 1
ATOM 676 N N . LYS A 1 90 ? -14.784 8.108 19.307 1.00 98.06 90 LYS A N 1
ATOM 677 C CA . LYS A 1 90 ? -14.492 9.158 18.324 1.00 98.06 90 LYS A CA 1
ATOM 678 C C . LYS A 1 90 ? -13.772 8.585 17.102 1.00 98.06 90 LYS A C 1
ATOM 680 O O . LYS A 1 90 ? -14.135 8.903 15.972 1.00 98.06 90 LYS A O 1
ATOM 685 N N . THR A 1 91 ? -12.780 7.726 17.323 1.00 98.44 91 THR A N 1
ATOM 686 C CA . THR A 1 91 ? -12.044 7.052 16.245 1.00 98.44 91 THR A CA 1
ATOM 687 C C . THR A 1 91 ? -12.964 6.135 15.432 1.00 98.44 91 THR A C 1
ATOM 689 O O . THR A 1 91 ? -12.954 6.201 14.205 1.00 98.44 91 THR A O 1
ATOM 692 N N . LEU A 1 92 ? -13.819 5.355 16.103 1.00 98.75 92 LEU A N 1
ATOM 693 C CA . LEU A 1 92 ? -14.855 4.522 15.491 1.00 98.75 92 LEU A CA 1
ATOM 694 C C . LEU A 1 92 ? -15.775 5.348 14.592 1.00 98.75 92 LEU A C 1
ATOM 696 O O . LEU A 1 92 ? -16.027 4.960 13.453 1.00 98.75 92 LEU A O 1
ATOM 700 N N . GLN A 1 93 ? -16.270 6.483 15.091 1.00 98.69 93 GLN A N 1
ATOM 701 C CA . GLN A 1 93 ? -17.157 7.360 14.337 1.00 98.69 93 GLN A CA 1
ATOM 702 C C . GLN A 1 93 ? -16.475 7.870 13.061 1.00 98.69 93 GLN A C 1
ATOM 704 O O . GLN A 1 93 ? -17.034 7.723 11.975 1.00 98.69 93 GLN A O 1
ATOM 709 N N . LEU A 1 94 ? -15.261 8.417 13.178 1.00 98.75 94 LEU A N 1
ATOM 710 C CA . LEU A 1 94 ? -14.499 8.937 12.038 1.00 98.75 94 LEU A CA 1
ATOM 711 C C . LEU A 1 94 ? -14.233 7.848 10.993 1.00 98.75 94 LEU A C 1
ATOM 713 O O . LEU A 1 94 ? -14.461 8.060 9.805 1.00 98.75 94 LEU A O 1
ATOM 717 N N . ALA A 1 95 ? -13.798 6.663 11.425 1.00 98.75 95 ALA A N 1
ATOM 718 C CA . ALA A 1 95 ? -13.547 5.539 10.529 1.00 98.75 95 ALA A CA 1
ATOM 719 C C . ALA A 1 95 ? -14.843 5.036 9.861 1.00 98.75 95 ALA A C 1
ATOM 721 O O . ALA A 1 95 ? -14.859 4.726 8.670 1.00 98.75 95 ALA A O 1
ATOM 722 N N . SER A 1 96 ? -15.959 5.029 10.597 1.00 98.69 96 SER A N 1
ATOM 723 C CA . SER A 1 96 ? -17.277 4.658 10.066 1.00 98.69 96 SER A CA 1
ATOM 724 C C . SER A 1 96 ? -17.774 5.635 9.000 1.00 98.69 96 SER A C 1
ATOM 726 O O . SER A 1 96 ? -18.415 5.213 8.038 1.00 98.69 96 SER A O 1
ATOM 728 N N . GLU A 1 97 ? -17.484 6.932 9.147 1.00 98.62 97 GLU A N 1
ATOM 729 C CA . GLU A 1 97 ? -17.806 7.954 8.145 1.00 98.62 97 GLU A CA 1
ATOM 730 C C . GLU A 1 97 ? -17.054 7.704 6.831 1.00 98.62 97 GLU A C 1
ATOM 732 O O . GLU A 1 97 ? -17.679 7.739 5.771 1.00 98.62 97 GLU A O 1
ATOM 737 N N . VAL A 1 98 ? -15.765 7.348 6.902 1.00 98.69 98 VAL A N 1
ATOM 738 C CA . VAL A 1 98 ? -14.961 6.959 5.729 1.00 98.69 98 VAL A CA 1
ATOM 739 C C . VAL A 1 98 ? -15.531 5.720 5.049 1.00 98.69 98 VAL A C 1
ATOM 741 O O . VAL A 1 98 ? -15.774 5.728 3.844 1.00 98.69 98 VAL A O 1
ATOM 744 N N . ILE A 1 99 ? -15.793 4.654 5.811 1.00 98.69 99 ILE A N 1
ATOM 745 C CA . ILE A 1 99 ? -16.340 3.411 5.252 1.00 98.69 99 ILE A CA 1
ATOM 746 C C . ILE A 1 99 ? -17.679 3.692 4.566 1.00 98.69 99 ILE A C 1
ATOM 748 O O . ILE A 1 99 ? -17.886 3.272 3.433 1.00 98.69 99 ILE A O 1
ATOM 752 N N . LYS A 1 100 ? -18.569 4.466 5.193 1.00 98.44 100 LYS A N 1
ATOM 753 C CA . LYS A 1 100 ? -19.862 4.839 4.603 1.00 98.44 100 LYS A CA 1
ATOM 754 C C . LYS A 1 100 ? -19.728 5.669 3.320 1.00 98.44 100 LYS A C 1
ATOM 756 O O . LYS A 1 100 ? -20.619 5.617 2.473 1.00 98.44 100 LYS A O 1
ATOM 761 N N . GLU A 1 101 ? -18.667 6.460 3.193 1.00 98.31 101 GLU A N 1
ATOM 762 C CA . GLU A 1 101 ? -18.398 7.270 2.004 1.00 98.31 101 GLU A CA 1
ATOM 763 C C . GLU A 1 101 ? -18.062 6.396 0.787 1.00 98.31 101 GLU A C 1
ATOM 765 O O . GLU A 1 101 ? -18.591 6.635 -0.303 1.00 98.31 101 GLU A O 1
ATOM 770 N N . VAL A 1 102 ? -17.201 5.385 0.963 1.00 98.38 102 VAL A N 1
ATOM 771 C CA . VAL A 1 102 ? -16.578 4.675 -0.170 1.00 98.38 102 VAL A CA 1
ATOM 772 C C . VAL A 1 102 ? -16.976 3.208 -0.320 1.00 98.38 102 VAL A C 1
ATOM 774 O O . VAL A 1 102 ? -16.922 2.686 -1.433 1.00 98.38 102 VAL A O 1
ATOM 777 N N . VAL A 1 103 ? -17.422 2.547 0.750 1.00 97.94 103 VAL A N 1
ATOM 778 C CA . VAL A 1 103 ? -17.803 1.128 0.750 1.00 97.94 103 VAL A CA 1
ATOM 779 C C . VAL A 1 103 ? -19.306 0.974 0.531 1.00 97.94 103 VAL A C 1
ATOM 781 O O . VAL A 1 103 ? -20.126 1.613 1.188 1.00 97.94 103 VAL A O 1
ATOM 784 N N . LYS A 1 104 ? -19.675 0.076 -0.387 1.00 96.25 104 LYS A N 1
ATOM 785 C CA . LYS A 1 104 ? -21.066 -0.282 -0.696 1.00 96.25 104 LYS A CA 1
ATOM 786 C C . LYS A 1 104 ? -21.306 -1.768 -0.453 1.00 96.25 104 LYS A C 1
ATOM 788 O O . LYS A 1 104 ? -20.384 -2.577 -0.552 1.00 96.25 104 LYS A O 1
ATOM 793 N N . ASP A 1 105 ? -22.549 -2.130 -0.153 1.00 92.19 105 ASP A N 1
ATOM 794 C CA . ASP A 1 105 ? -22.914 -3.502 0.224 1.00 92.19 105 ASP A CA 1
ATOM 795 C C . ASP A 1 105 ? -22.674 -4.529 -0.893 1.00 92.19 105 ASP A C 1
ATOM 797 O O . ASP A 1 105 ? -22.353 -5.680 -0.604 1.00 92.19 105 ASP A O 1
ATOM 801 N N . ASP A 1 106 ? -22.804 -4.116 -2.155 1.00 95.50 106 ASP A N 1
ATOM 802 C CA . ASP A 1 106 ? -22.671 -4.958 -3.348 1.00 95.50 106 ASP A CA 1
ATOM 803 C C . ASP A 1 106 ? -21.227 -5.118 -3.847 1.00 95.50 106 ASP A C 1
ATOM 805 O O . ASP A 1 106 ? -20.987 -5.906 -4.761 1.00 95.50 106 ASP A O 1
ATOM 809 N N . MET A 1 107 ? -20.268 -4.420 -3.234 1.00 97.56 107 MET A N 1
ATOM 810 C CA . MET A 1 107 ? -18.848 -4.569 -3.544 1.00 97.56 107 MET A CA 1
ATOM 811 C C . MET A 1 107 ? -18.301 -5.914 -3.051 1.00 97.56 107 MET A C 1
ATOM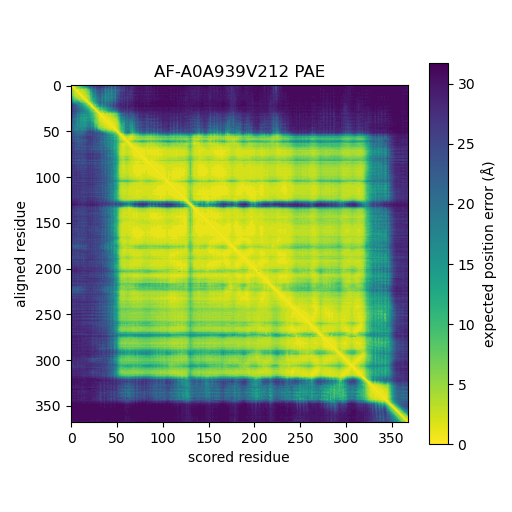 813 O O . MET A 1 107 ? -18.548 -6.342 -1.918 1.00 97.56 107 MET A O 1
ATOM 817 N N . SER A 1 108 ? -17.483 -6.550 -3.886 1.00 96.88 108 SER A N 1
ATOM 818 C CA . SER A 1 108 ? -16.596 -7.642 -3.480 1.00 96.88 108 SER A CA 1
ATOM 819 C C . SER A 1 108 ? -15.584 -7.182 -2.427 1.00 96.88 108 SER A C 1
ATOM 821 O O . SER A 1 108 ? -15.322 -5.989 -2.277 1.00 96.88 108 SER A O 1
ATOM 823 N N . LEU A 1 109 ? -14.974 -8.125 -1.702 1.00 96.50 109 LEU A N 1
ATOM 824 C CA . LEU A 1 109 ? -13.998 -7.792 -0.659 1.00 96.50 109 LEU A CA 1
ATOM 825 C C . LEU A 1 109 ? -12.816 -6.982 -1.222 1.00 96.50 109 LEU A C 1
ATOM 827 O O . LEU A 1 109 ? -12.427 -5.985 -0.625 1.00 96.50 109 LEU A O 1
ATOM 831 N N . TYR A 1 110 ? -12.330 -7.359 -2.410 1.00 97.44 110 TYR A N 1
ATOM 832 C CA . TYR A 1 110 ? -11.296 -6.623 -3.144 1.00 97.44 110 TYR A CA 1
ATOM 833 C C . TYR A 1 110 ? -11.733 -5.199 -3.524 1.00 97.44 110 TYR A C 1
ATOM 835 O O . TYR A 1 110 ? -10.967 -4.254 -3.377 1.00 97.44 110 TYR A O 1
ATOM 843 N N . GLU A 1 111 ? -12.971 -5.007 -3.988 1.00 98.38 111 GLU A N 1
ATOM 844 C CA . GLU A 1 111 ? -13.466 -3.668 -4.342 1.00 98.38 111 GLU A CA 1
ATOM 845 C C . GLU A 1 111 ? -13.587 -2.759 -3.115 1.00 98.38 111 GLU A C 1
ATOM 847 O O . GLU A 1 111 ? -13.296 -1.568 -3.212 1.00 98.38 111 GLU A O 1
ATOM 852 N N . LYS A 1 112 ? -13.973 -3.311 -1.957 1.00 98.62 112 LYS A N 1
ATOM 853 C CA . LYS A 1 112 ? -14.021 -2.564 -0.692 1.00 98.62 112 LYS A CA 1
ATOM 854 C C . LYS A 1 112 ? -12.624 -2.169 -0.220 1.00 98.62 112 LYS A C 1
ATOM 856 O O . LYS A 1 112 ? -12.408 -1.015 0.137 1.00 98.62 112 LYS A O 1
ATOM 861 N N . GLU A 1 113 ? -11.690 -3.114 -0.253 1.00 98.56 113 GLU A N 1
ATOM 862 C CA . GLU A 1 113 ? -10.279 -2.909 0.084 1.00 98.56 113 GLU A CA 1
ATOM 863 C C . GLU A 1 113 ? -9.658 -1.819 -0.796 1.00 98.56 113 GLU A C 1
ATOM 865 O O . GLU A 1 113 ? -9.181 -0.803 -0.290 1.00 98.56 113 GLU A O 1
ATOM 870 N N . LYS A 1 114 ? -9.806 -1.946 -2.119 1.00 98.00 114 LYS A N 1
ATOM 871 C CA . LYS A 1 114 ? -9.343 -0.943 -3.079 1.00 98.00 114 LYS A CA 1
ATOM 872 C C . LYS A 1 114 ? -9.971 0.433 -2.851 1.00 98.00 114 LYS A C 1
ATOM 874 O O . LYS A 1 114 ? -9.271 1.436 -2.956 1.00 98.00 114 LYS A O 1
ATOM 879 N N . ALA A 1 115 ? -11.269 0.506 -2.552 1.00 98.50 115 ALA A N 1
ATOM 880 C CA . ALA A 1 115 ? -11.943 1.779 -2.299 1.00 98.50 115 ALA A CA 1
ATOM 881 C C . ALA A 1 115 ? -11.379 2.496 -1.060 1.00 98.50 115 ALA A C 1
ATOM 883 O O . ALA A 1 115 ? -11.203 3.715 -1.084 1.00 98.50 115 ALA A O 1
ATOM 884 N N . LEU A 1 116 ? -11.055 1.746 -0.002 1.00 98.75 116 LEU A N 1
ATOM 885 C CA . LEU A 1 116 ? -10.402 2.281 1.193 1.00 98.75 116 LEU A CA 1
ATOM 886 C C . LEU A 1 116 ? -8.951 2.689 0.915 1.00 98.75 116 LEU A C 1
ATOM 888 O O . LEU A 1 116 ? -8.548 3.769 1.338 1.00 98.75 116 LEU A O 1
ATOM 892 N N . TYR A 1 117 ? -8.194 1.886 0.160 1.00 98.44 117 TYR A N 1
ATOM 893 C CA . TYR A 1 117 ? -6.828 2.224 -0.252 1.00 98.44 117 TYR A CA 1
ATOM 894 C C . TYR A 1 117 ? -6.796 3.523 -1.067 1.00 98.44 117 TYR A C 1
ATOM 896 O O . TYR A 1 117 ? -6.060 4.461 -0.756 1.00 98.44 117 TYR A O 1
ATOM 904 N N . ASP A 1 118 ? -7.660 3.620 -2.082 1.00 96.69 118 ASP A N 1
ATOM 905 C CA . ASP A 1 118 ? -7.817 4.821 -2.902 1.00 96.69 118 ASP A CA 1
ATOM 906 C C . ASP A 1 118 ? -8.194 6.038 -2.042 1.00 96.69 118 ASP A C 1
ATOM 908 O O . ASP A 1 118 ? -7.665 7.128 -2.253 1.00 96.69 118 ASP A O 1
ATOM 912 N N . TRP A 1 119 ? -9.089 5.877 -1.062 1.00 98.12 119 TRP A N 1
ATOM 913 C CA . TRP A 1 119 ? -9.443 6.969 -0.157 1.00 98.12 119 TRP A CA 1
ATOM 914 C C . TRP A 1 119 ? -8.258 7.400 0.714 1.00 98.12 119 TRP A C 1
ATOM 916 O O . TRP A 1 119 ? -8.003 8.598 0.812 1.00 98.12 119 TRP A O 1
ATOM 926 N N . VAL A 1 120 ? -7.519 6.462 1.313 1.00 98.19 120 VAL A N 1
ATOM 927 C CA . VAL A 1 120 ? -6.370 6.761 2.186 1.00 98.19 120 VAL A CA 1
ATOM 928 C C . VAL A 1 120 ? -5.278 7.495 1.411 1.00 98.19 120 VAL A C 1
ATOM 930 O O . VAL A 1 120 ? -4.904 8.599 1.795 1.00 98.19 120 VAL A O 1
ATOM 933 N N . THR A 1 121 ? -4.835 6.935 0.284 1.00 94.75 121 THR A N 1
ATOM 934 C CA . THR A 1 121 ? -3.767 7.510 -0.559 1.00 94.75 121 THR A CA 1
ATOM 935 C C . THR A 1 121 ? -4.115 8.878 -1.149 1.00 94.75 121 THR A C 1
ATOM 937 O O . THR A 1 121 ? -3.223 9.664 -1.448 1.00 94.75 121 THR A O 1
ATOM 940 N N . LYS A 1 122 ? -5.407 9.184 -1.313 1.00 94.06 122 LYS A N 1
ATOM 941 C CA . LYS A 1 122 ? -5.878 10.460 -1.866 1.00 94.06 122 LYS A CA 1
ATOM 942 C C . LYS A 1 122 ? -6.137 11.531 -0.808 1.00 94.06 122 LYS A C 1
ATOM 944 O O . LYS A 1 122 ? -6.036 12.716 -1.112 1.00 94.06 122 LYS A O 1
ATOM 949 N N . ASN A 1 123 ? -6.572 11.136 0.387 1.00 95.38 123 ASN A N 1
ATOM 950 C CA . ASN A 1 123 ? -7.067 12.069 1.402 1.00 95.38 123 ASN A CA 1
ATOM 951 C C . ASN A 1 123 ? -6.122 12.245 2.589 1.00 95.38 123 ASN A C 1
ATOM 953 O O . ASN A 1 123 ? -6.418 13.078 3.439 1.00 95.38 123 ASN A O 1
ATOM 957 N N . ILE A 1 124 ? -5.041 11.469 2.689 1.00 94.31 124 ILE A N 1
ATOM 958 C CA . ILE A 1 124 ? -4.036 11.611 3.743 1.00 94.31 124 ILE A CA 1
ATOM 959 C C . ILE A 1 124 ? -2.704 11.964 3.084 1.00 94.31 124 ILE A C 1
ATOM 961 O O . ILE A 1 124 ? -2.238 11.258 2.195 1.00 94.31 124 ILE A O 1
ATOM 965 N N . SER A 1 125 ? -2.104 13.066 3.528 1.00 91.00 125 SER A N 1
ATOM 966 C CA . SER A 1 125 ? -0.806 13.541 3.059 1.00 91.00 125 SER A CA 1
ATOM 967 C C . SER A 1 125 ? 0.337 12.934 3.874 1.00 91.00 125 SER A C 1
ATOM 969 O O . SER A 1 125 ? 0.245 12.791 5.098 1.00 91.00 125 SER A O 1
ATOM 971 N N . ASN A 1 126 ? 1.430 12.602 3.191 1.00 86.62 126 ASN A N 1
ATOM 972 C CA . ASN A 1 126 ? 2.719 12.274 3.800 1.00 86.62 126 ASN A CA 1
ATOM 973 C C . ASN A 1 126 ? 3.600 13.518 4.025 1.00 86.62 126 ASN A C 1
ATOM 975 O O . ASN A 1 126 ? 4.695 13.396 4.574 1.00 86.62 126 ASN A O 1
ATOM 979 N N . GLU A 1 127 ? 3.122 14.706 3.650 1.00 80.75 127 GLU A N 1
ATOM 980 C CA . GLU A 1 127 ? 3.773 15.981 3.928 1.00 80.75 127 GLU A CA 1
ATOM 981 C C . GLU A 1 127 ? 3.271 16.574 5.239 1.00 80.75 127 GLU A C 1
ATOM 983 O O . GLU A 1 127 ? 2.069 16.721 5.476 1.00 80.75 127 GLU A O 1
ATOM 988 N N . TYR A 1 128 ? 4.213 16.946 6.097 1.00 69.88 128 TYR A N 1
ATOM 989 C CA . TYR A 1 128 ? 3.950 17.510 7.412 1.00 69.88 128 TYR A CA 1
ATOM 990 C C . TYR A 1 128 ? 4.664 18.862 7.538 1.00 69.88 128 TYR A C 1
ATOM 992 O O . TYR A 1 128 ? 5.795 18.956 8.008 1.00 69.88 128 TYR A O 1
ATOM 1000 N N . GLU A 1 129 ? 4.008 19.945 7.119 1.00 51.56 129 GLU A N 1
ATOM 1001 C CA . GLU A 1 129 ? 4.538 21.293 7.338 1.00 51.56 129 GLU A CA 1
ATOM 1002 C C . GLU A 1 129 ? 4.398 21.721 8.808 1.00 51.56 129 GLU A C 1
ATOM 1004 O O . GLU A 1 129 ? 3.319 21.663 9.399 1.00 51.56 129 GLU A O 1
ATOM 1009 N N . GLY A 1 130 ? 5.493 22.211 9.401 1.00 51.41 130 GLY A N 1
ATOM 1010 C CA . GLY A 1 130 ? 5.443 23.171 10.511 1.00 51.41 130 GLY A CA 1
ATOM 1011 C C . GLY A 1 130 ? 4.725 22.751 11.800 1.00 51.41 130 GLY A C 1
ATOM 1012 O O . GLY A 1 130 ? 4.263 23.622 12.540 1.00 51.41 130 GLY A O 1
ATOM 1013 N N . MET A 1 131 ? 4.613 21.464 12.125 1.00 47.69 131 MET A N 1
ATOM 1014 C CA . MET A 1 131 ? 3.859 21.062 13.312 1.00 47.69 131 MET A CA 1
ATOM 1015 C C . MET A 1 131 ? 4.713 21.041 14.584 1.00 47.69 131 MET A C 1
ATOM 1017 O O . MET A 1 131 ? 5.435 20.092 14.867 1.00 47.69 131 MET A O 1
ATOM 1021 N N . GLY A 1 132 ? 4.516 22.049 15.438 1.00 49.31 132 GLY A N 1
ATOM 1022 C CA . GLY A 1 132 ? 4.814 21.993 16.877 1.00 49.31 132 GLY A CA 1
ATOM 1023 C C . GLY A 1 132 ? 3.881 21.048 17.658 1.00 49.31 132 GLY A C 1
ATOM 1024 O O . GLY A 1 132 ? 3.534 21.340 18.802 1.00 49.31 132 GLY A O 1
ATOM 1025 N N . ALA A 1 133 ? 3.421 19.965 17.025 1.00 59.47 133 ALA A N 1
ATOM 1026 C CA . ALA A 1 133 ? 2.483 18.991 17.566 1.00 59.47 133 ALA A CA 1
ATOM 1027 C C . ALA A 1 133 ? 3.218 17.749 18.089 1.00 59.47 133 ALA A C 1
ATOM 1029 O O . ALA A 1 133 ? 4.352 17.464 17.709 1.00 59.47 133 ALA A O 1
ATOM 1030 N N . ASN A 1 134 ? 2.556 17.016 18.983 1.00 78.31 134 ASN A N 1
ATOM 1031 C CA . ASN A 1 134 ? 3.044 15.746 19.507 1.00 78.31 134 ASN A CA 1
ATOM 1032 C C . ASN A 1 134 ? 3.222 14.745 18.343 1.00 78.31 134 ASN A C 1
ATOM 1034 O O . ASN A 1 134 ? 2.210 14.411 17.721 1.00 78.31 134 ASN A O 1
ATOM 1038 N N . PRO A 1 135 ? 4.444 14.238 18.068 1.00 83.50 135 PRO A N 1
ATOM 1039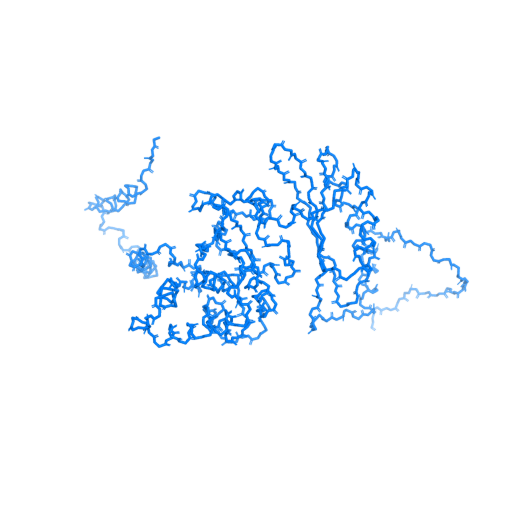 C CA . PRO A 1 135 ? 4.698 13.293 16.978 1.00 83.50 135 PRO A CA 1
ATOM 1040 C C . PRO A 1 135 ? 3.743 12.097 16.973 1.00 83.50 135 PRO A C 1
ATOM 1042 O O . PRO A 1 135 ? 3.295 11.680 15.911 1.00 83.50 135 PRO A O 1
ATOM 1045 N N . GLN A 1 136 ? 3.338 11.617 18.152 1.00 89.06 136 GLN A N 1
ATOM 1046 C CA . GLN A 1 136 ? 2.382 10.522 18.321 1.00 89.06 136 GLN A CA 1
ATOM 1047 C C . GLN A 1 136 ? 1.082 10.705 17.510 1.00 89.06 136 GLN A C 1
ATOM 1049 O O . GLN A 1 136 ? 0.512 9.732 17.022 1.00 89.06 136 GLN A O 1
ATOM 1054 N N . GLN A 1 137 ? 0.627 11.943 17.293 1.00 88.81 137 GLN A N 1
ATOM 1055 C CA . GLN A 1 137 ? -0.590 12.223 16.522 1.00 88.81 137 GLN A CA 1
ATOM 1056 C C . GLN A 1 137 ? -0.479 11.828 15.043 1.00 88.81 137 GLN A C 1
ATOM 1058 O O . GLN A 1 137 ? -1.499 11.563 14.413 1.00 88.81 137 GLN A O 1
ATOM 1063 N N . LEU A 1 138 ? 0.737 11.749 14.498 1.00 89.25 138 LEU A N 1
ATOM 1064 C CA . LEU A 1 138 ? 0.992 11.300 13.127 1.00 89.25 138 LEU A CA 1
ATOM 1065 C C . LEU A 1 138 ? 0.921 9.774 12.977 1.00 89.25 138 LEU A C 1
ATOM 1067 O O . LEU A 1 138 ? 1.008 9.287 11.853 1.00 89.25 138 LEU A O 1
ATOM 1071 N N . ALA A 1 139 ? 0.795 9.036 14.086 1.00 91.25 139 ALA A N 1
ATOM 1072 C CA . ALA A 1 139 ? 0.764 7.576 14.137 1.00 91.25 139 ALA A CA 1
ATOM 1073 C C . ALA A 1 139 ? -0.597 6.998 14.581 1.00 91.25 139 ALA A C 1
ATOM 1075 O O . ALA A 1 139 ? -0.848 5.803 14.415 1.00 91.25 139 ALA A O 1
ATOM 1076 N N . GLU A 1 140 ? -1.476 7.826 15.155 1.00 93.56 140 GLU A N 1
ATOM 1077 C CA . GLU A 1 140 ? -2.750 7.394 15.736 1.00 93.56 140 GLU A CA 1
ATOM 1078 C C . GLU A 1 140 ? -3.921 7.559 14.756 1.00 93.56 140 GLU A C 1
ATOM 1080 O O . GLU A 1 140 ? -4.202 8.692 14.352 1.00 93.56 140 GLU A O 1
ATOM 1085 N N . PRO A 1 141 ? -4.694 6.497 14.452 1.00 96.81 141 PRO A N 1
ATOM 1086 C CA . PRO A 1 141 ? -5.767 6.560 13.457 1.00 96.81 141 PRO A CA 1
ATOM 1087 C C . PRO A 1 141 ? -6.787 7.676 13.684 1.00 96.81 141 PRO A C 1
ATOM 1089 O O . PRO A 1 141 ? -7.153 8.386 12.752 1.00 96.81 141 PRO A O 1
ATOM 1092 N N . GLY A 1 142 ? -7.226 7.886 14.929 1.00 95.88 142 GLY A N 1
ATOM 1093 C CA . GLY A 1 142 ? -8.179 8.951 15.252 1.00 95.88 142 GLY A CA 1
ATOM 1094 C C . GLY A 1 142 ? -7.632 10.353 14.973 1.00 95.88 142 GLY A C 1
ATOM 1095 O O . GLY A 1 142 ? -8.374 11.218 14.510 1.00 95.88 142 GLY A O 1
ATOM 1096 N N . SER A 1 143 ? -6.337 10.573 15.212 1.00 94.62 143 SER A N 1
ATOM 1097 C CA . SER A 1 143 ? -5.660 11.838 14.915 1.00 94.62 143 SER A CA 1
ATOM 1098 C C . SER A 1 143 ? -5.462 12.003 13.409 1.00 94.62 143 SER A C 1
ATOM 1100 O O . SER A 1 143 ? -5.877 13.021 12.861 1.00 94.62 143 SER A O 1
ATOM 1102 N N . VAL A 1 144 ? -4.952 10.973 12.727 1.00 95.69 144 VAL A N 1
ATOM 1103 C CA . VAL A 1 144 ? -4.738 10.949 11.270 1.00 95.69 144 VAL A CA 1
ATOM 1104 C C . VAL A 1 144 ? -6.035 11.207 10.499 1.00 95.69 144 VAL A C 1
ATOM 1106 O O . VAL A 1 144 ? -6.062 12.007 9.563 1.00 95.69 144 VAL A O 1
ATOM 1109 N N . LEU A 1 145 ? -7.149 10.597 10.913 1.00 97.31 145 LEU A N 1
ATOM 1110 C CA . LEU A 1 145 ? -8.450 10.797 10.272 1.00 97.31 145 LEU A CA 1
ATOM 1111 C C . LEU A 1 145 ? -8.978 12.234 10.415 1.00 97.31 145 LEU A C 1
ATOM 1113 O O . LEU A 1 145 ? -9.779 12.653 9.575 1.00 97.31 145 LEU A O 1
ATOM 1117 N N . VAL A 1 146 ? -8.528 12.986 11.426 1.00 95.12 146 VAL A N 1
ATOM 1118 C CA . VAL A 1 146 ? -8.860 14.407 11.625 1.00 95.12 146 VAL A CA 1
ATOM 1119 C C . VAL A 1 146 ? -7.893 15.317 10.875 1.00 95.12 146 VAL A C 1
ATOM 1121 O O . VAL A 1 146 ? -8.341 16.213 10.165 1.00 95.12 146 VAL A O 1
ATOM 1124 N N . THR A 1 147 ? -6.587 15.115 11.054 1.00 92.81 147 THR A N 1
ATOM 1125 C CA . THR A 1 147 ? -5.542 16.008 10.528 1.00 92.81 147 THR A CA 1
ATOM 1126 C C . THR A 1 147 ? -5.289 15.809 9.045 1.00 92.81 147 THR A C 1
ATOM 1128 O O . THR A 1 147 ? -4.836 16.744 8.397 1.00 92.81 147 THR A O 1
ATOM 1131 N N . LYS A 1 148 ? -5.595 14.617 8.513 1.00 93.88 148 LYS A N 1
ATOM 1132 C CA . LYS A 1 148 ? -5.288 14.212 7.135 1.00 93.88 148 LYS A CA 1
ATOM 1133 C C . LYS A 1 148 ? -3.790 14.231 6.819 1.00 93.88 148 LYS A C 1
ATOM 1135 O O . LYS A 1 148 ? -3.406 14.369 5.663 1.00 93.88 148 LYS A O 1
ATOM 1140 N N . THR A 1 149 ? -2.955 14.025 7.834 1.00 91.44 149 THR A N 1
ATOM 1141 C CA . THR A 1 149 ? -1.498 13.922 7.700 1.00 91.44 149 THR A CA 1
ATOM 1142 C C . THR A 1 149 ? -0.981 12.796 8.582 1.00 91.44 149 THR A C 1
ATOM 1144 O O . THR A 1 149 ? -1.410 12.677 9.733 1.00 91.44 149 THR A O 1
ATOM 1147 N N . ALA A 1 150 ? -0.055 11.991 8.064 1.00 92.75 150 ALA A N 1
ATOM 1148 C CA . ALA A 1 150 ? 0.522 10.867 8.794 1.00 92.75 150 ALA A CA 1
ATOM 1149 C C . ALA A 1 150 ? 1.969 10.572 8.377 1.00 92.75 150 ALA A C 1
ATOM 1151 O O . ALA A 1 150 ? 2.404 10.905 7.278 1.00 92.75 150 ALA A O 1
ATOM 1152 N N . VAL A 1 151 ? 2.700 9.894 9.263 1.00 92.69 151 VAL A N 1
ATOM 1153 C CA . VAL A 1 151 ? 3.942 9.180 8.914 1.00 92.69 151 VAL A CA 1
ATOM 1154 C C . VAL A 1 151 ? 3.617 7.733 8.536 1.00 92.69 151 VAL A C 1
ATOM 1156 O O . VAL A 1 151 ? 2.480 7.296 8.714 1.00 92.69 151 VAL A O 1
ATOM 1159 N N . CYS A 1 152 ? 4.599 6.962 8.061 1.00 94.06 152 CYS A N 1
ATOM 1160 C CA . CYS A 1 152 ? 4.403 5.605 7.531 1.00 94.06 152 CYS A CA 1
ATOM 1161 C C . CYS A 1 152 ? 3.559 4.704 8.447 1.00 94.06 152 CYS A C 1
ATOM 1163 O O . CYS A 1 152 ? 2.568 4.121 8.017 1.00 94.06 152 CYS A O 1
ATOM 1165 N N . VAL A 1 153 ? 3.877 4.668 9.747 1.00 93.56 153 VAL A N 1
ATOM 1166 C CA . VAL A 1 153 ? 3.107 3.866 10.710 1.00 93.56 153 VAL A CA 1
ATOM 1167 C C . VAL A 1 153 ? 1.681 4.383 10.921 1.00 93.56 153 VAL A C 1
ATOM 1169 O O . VAL A 1 153 ? 0.783 3.583 11.145 1.00 93.56 153 VAL A O 1
ATOM 1172 N N . GLY A 1 154 ? 1.434 5.689 10.804 1.00 95.69 154 GLY A N 1
ATOM 1173 C CA . GLY A 1 154 ? 0.085 6.250 10.888 1.00 95.69 154 GLY A CA 1
ATOM 1174 C C . GLY A 1 154 ? -0.777 5.922 9.678 1.00 95.69 154 GLY A C 1
ATOM 1175 O O . GLY A 1 154 ? -1.972 5.678 9.834 1.00 95.69 154 GLY A O 1
ATOM 1176 N N . PHE A 1 155 ? -0.179 5.859 8.485 1.00 97.56 155 PHE A N 1
ATOM 1177 C CA . PHE A 1 155 ? -0.852 5.307 7.309 1.00 97.56 155 PHE A CA 1
ATOM 1178 C C . PHE A 1 155 ? -1.231 3.845 7.549 1.00 97.56 155 PHE A C 1
ATOM 1180 O O . PHE A 1 155 ? -2.402 3.503 7.392 1.00 97.56 155 PHE A O 1
ATOM 1187 N N . ALA A 1 156 ? -0.276 3.024 7.998 1.00 97.62 156 ALA A N 1
ATOM 1188 C CA . ALA A 1 156 ? -0.502 1.598 8.206 1.00 97.62 156 ALA A CA 1
ATOM 1189 C C . ALA A 1 156 ? -1.568 1.318 9.279 1.00 97.62 156 ALA A C 1
ATOM 1191 O O . ALA A 1 156 ? -2.545 0.613 9.050 1.00 97.62 156 ALA A O 1
ATOM 1192 N N . THR A 1 157 ? -1.477 1.954 10.450 1.00 97.38 157 THR A N 1
ATOM 1193 C CA . THR A 1 157 ? -2.464 1.756 11.526 1.00 97.38 157 THR A CA 1
ATOM 1194 C C . THR A 1 157 ? -3.861 2.239 11.132 1.00 97.38 157 THR A C 1
ATOM 1196 O O . THR A 1 157 ? -4.858 1.615 11.514 1.00 97.38 157 THR A O 1
ATOM 1199 N N . THR A 1 158 ? -3.954 3.328 10.360 1.00 98.50 158 THR A N 1
ATOM 1200 C CA . THR A 1 158 ? -5.232 3.857 9.866 1.00 98.50 158 THR A CA 1
ATOM 1201 C C . THR A 1 158 ? -5.840 2.930 8.822 1.00 98.50 158 THR A C 1
ATOM 1203 O O . THR A 1 158 ? -7.025 2.607 8.918 1.00 98.50 158 THR A O 1
ATOM 1206 N N . TYR A 1 159 ? -5.045 2.470 7.854 1.00 98.69 159 TYR A N 1
ATOM 1207 C CA . TYR A 1 159 ? -5.517 1.553 6.823 1.00 98.69 159 TYR A CA 1
ATOM 1208 C C . TYR A 1 159 ? -5.938 0.212 7.428 1.00 98.69 159 TYR A C 1
ATOM 1210 O O . TYR A 1 159 ? -7.083 -0.197 7.221 1.00 98.69 159 TYR A O 1
ATOM 1218 N N . LYS A 1 160 ? -5.101 -0.389 8.287 1.00 98.50 160 LYS A N 1
ATOM 1219 C CA . LYS A 1 160 ? -5.434 -1.582 9.080 1.00 98.50 160 LYS A CA 1
ATOM 1220 C C . LYS A 1 160 ? -6.767 -1.450 9.806 1.00 98.50 160 LYS A C 1
ATOM 1222 O O . LYS A 1 160 ? -7.581 -2.368 9.744 1.00 98.50 160 LYS A O 1
ATOM 1227 N N . LEU A 1 161 ? -7.010 -0.336 10.507 1.00 98.69 161 LEU A N 1
ATOM 1228 C CA . LEU A 1 161 ? -8.280 -0.117 11.207 1.00 98.69 161 LEU A CA 1
ATOM 1229 C C . LEU A 1 161 ? -9.464 -0.173 10.230 1.00 98.69 161 LEU A C 1
ATOM 1231 O O . LEU A 1 161 ? -10.425 -0.902 10.480 1.00 98.69 161 LEU A O 1
ATOM 1235 N N . LEU A 1 162 ? -9.385 0.567 9.122 1.00 98.88 162 LEU A N 1
ATOM 1236 C CA . LEU A 1 162 ? -10.458 0.647 8.130 1.00 98.88 162 LEU A CA 1
ATOM 1237 C C . LEU A 1 162 ? -10.762 -0.719 7.497 1.00 98.88 162 LEU A C 1
ATOM 1239 O O . LEU A 1 162 ? -11.931 -1.093 7.387 1.00 98.88 162 LEU A O 1
ATOM 1243 N N . VAL A 1 163 ? -9.733 -1.481 7.110 1.00 98.62 163 VAL A N 1
ATOM 1244 C CA . VAL A 1 163 ? -9.928 -2.795 6.476 1.00 98.62 163 VAL A CA 1
ATOM 1245 C C . VAL A 1 163 ? -10.373 -3.865 7.483 1.00 98.62 163 VAL A C 1
ATOM 1247 O O . VAL A 1 163 ? -11.264 -4.659 7.175 1.00 98.62 163 VAL A O 1
ATOM 1250 N N . ASN A 1 164 ? -9.872 -3.830 8.724 1.00 98.44 164 ASN A N 1
ATOM 1251 C CA . ASN A 1 164 ? -10.338 -4.724 9.789 1.00 98.44 164 ASN A CA 1
ATOM 1252 C C . ASN A 1 164 ? -11.829 -4.506 10.094 1.00 98.44 164 ASN A C 1
ATOM 1254 O O . ASN A 1 164 ? -12.561 -5.473 10.299 1.00 98.44 164 ASN A O 1
ATOM 1258 N N . MET A 1 165 ? -12.310 -3.255 10.089 1.00 98.56 165 MET A N 1
ATOM 1259 C CA . MET A 1 165 ? -13.729 -2.934 10.305 1.00 98.56 165 MET A CA 1
ATOM 1260 C C . MET A 1 165 ? -14.649 -3.548 9.238 1.00 98.56 165 MET A C 1
ATOM 1262 O O . MET A 1 165 ? -15.781 -3.912 9.545 1.00 98.56 165 MET A O 1
ATOM 1266 N N . ILE A 1 166 ? -14.175 -3.732 8.003 1.00 97.62 166 ILE A N 1
ATOM 1267 C CA . ILE A 1 166 ? -14.938 -4.421 6.946 1.00 97.62 166 ILE A CA 1
ATOM 1268 C C . ILE A 1 166 ? -14.655 -5.932 6.874 1.00 97.62 166 ILE A C 1
ATOM 1270 O O . ILE A 1 166 ? -15.111 -6.595 5.940 1.00 97.62 166 ILE A O 1
ATOM 1274 N N . GLY A 1 167 ? -13.948 -6.484 7.866 1.00 96.56 167 GLY A N 1
ATOM 1275 C CA . GLY A 1 167 ? -13.714 -7.920 8.027 1.00 96.56 167 GLY A CA 1
ATOM 1276 C C . GLY A 1 167 ? -12.530 -8.483 7.237 1.00 96.56 167 GLY A C 1
ATOM 1277 O O . GLY A 1 167 ? -12.512 -9.683 6.968 1.00 96.56 167 GLY A O 1
ATOM 1278 N N . ILE A 1 168 ? -11.570 -7.645 6.841 1.00 98.12 168 ILE A N 1
ATOM 1279 C CA . ILE A 1 168 ? -10.318 -8.082 6.210 1.00 98.12 168 ILE A CA 1
ATOM 1280 C C . ILE A 1 168 ? -9.267 -8.266 7.300 1.00 98.12 168 ILE A C 1
ATOM 1282 O O . ILE A 1 168 ? -8.984 -7.322 8.026 1.00 98.12 168 ILE A O 1
ATOM 1286 N N . ASP A 1 169 ? -8.671 -9.456 7.395 1.00 96.75 169 ASP A N 1
ATOM 1287 C CA . ASP A 1 169 ? -7.548 -9.692 8.307 1.00 96.75 169 ASP A CA 1
ATOM 1288 C C . ASP A 1 169 ? -6.332 -8.885 7.831 1.00 96.75 169 ASP A C 1
ATOM 1290 O O . ASP A 1 169 ? -5.829 -9.130 6.732 1.00 96.75 169 ASP A O 1
ATOM 1294 N N . CYS A 1 170 ? -5.852 -7.951 8.653 1.00 97.12 170 CYS A N 1
ATOM 1295 C CA . CYS A 1 170 ? -4.725 -7.078 8.333 1.00 97.12 170 CYS A CA 1
ATOM 1296 C C . CYS A 1 170 ? -3.772 -6.919 9.523 1.00 97.12 170 CYS A C 1
ATOM 1298 O O . CYS A 1 170 ? -4.202 -6.839 10.675 1.00 97.12 170 CYS A O 1
ATOM 1300 N N . MET A 1 171 ? -2.471 -6.849 9.244 1.00 94.56 171 MET A N 1
ATOM 1301 C CA . MET A 1 171 ? -1.396 -6.615 10.213 1.00 94.56 171 MET A CA 1
ATOM 1302 C C . MET A 1 171 ? -0.490 -5.483 9.731 1.00 94.56 171 MET A C 1
ATOM 1304 O O . MET A 1 171 ? -0.315 -5.319 8.528 1.00 94.56 171 MET A O 1
ATOM 1308 N N . VAL A 1 172 ? 0.112 -4.749 10.671 1.00 94.50 172 VAL A N 1
ATOM 1309 C CA . VAL A 1 172 ? 1.183 -3.795 10.354 1.00 94.50 172 VAL A CA 1
ATOM 1310 C C . VAL A 1 172 ? 2.508 -4.553 10.308 1.00 94.50 172 VAL A C 1
ATOM 1312 O O . VAL A 1 172 ? 2.890 -5.213 11.279 1.00 94.50 172 VAL A O 1
ATOM 1315 N N . GLU A 1 173 ? 3.190 -4.462 9.174 1.00 91.81 173 GLU A N 1
ATOM 1316 C CA . GLU A 1 173 ? 4.540 -4.969 8.953 1.00 91.81 173 GLU A CA 1
ATOM 1317 C C . GLU A 1 173 ? 5.543 -3.809 8.970 1.00 91.81 173 GLU A C 1
ATOM 1319 O O . GLU A 1 173 ? 5.220 -2.665 8.639 1.00 91.81 173 GLU A O 1
ATOM 1324 N N . HIS A 1 174 ? 6.764 -4.105 9.407 1.00 89.56 174 HIS A N 1
ATOM 1325 C CA . HIS A 1 174 ? 7.848 -3.139 9.523 1.00 89.56 174 HIS A CA 1
ATOM 1326 C C . HIS A 1 174 ? 9.094 -3.662 8.818 1.00 89.56 174 HIS A C 1
ATOM 1328 O O . HIS A 1 174 ? 9.336 -4.874 8.769 1.00 89.56 174 HIS A O 1
ATOM 1334 N N . ASP A 1 175 ? 9.937 -2.741 8.356 1.00 86.19 175 ASP A N 1
ATOM 1335 C CA . ASP A 1 175 ? 11.301 -3.111 7.998 1.00 86.19 175 ASP A CA 1
ATOM 1336 C C . ASP A 1 175 ? 12.119 -3.545 9.235 1.00 86.19 175 ASP A C 1
ATOM 1338 O O . ASP A 1 175 ? 11.690 -3.414 10.387 1.00 86.19 175 ASP A O 1
ATOM 1342 N N . PHE A 1 176 ? 13.325 -4.072 9.008 1.00 80.62 176 PHE A N 1
ATOM 1343 C CA . PHE A 1 176 ? 14.199 -4.544 10.092 1.00 80.62 176 PHE A CA 1
ATOM 1344 C C . PHE A 1 176 ? 14.543 -3.475 11.140 1.00 80.62 176 PHE A C 1
ATOM 1346 O O . PHE A 1 176 ? 14.769 -3.815 12.302 1.00 80.62 176 PHE A O 1
ATOM 1353 N N . GLU A 1 177 ? 14.614 -2.207 10.739 1.00 81.81 177 GLU A N 1
ATOM 1354 C CA . GLU A 1 177 ? 14.987 -1.083 11.603 1.00 81.81 177 GLU A CA 1
ATOM 1355 C C . GLU A 1 177 ? 13.758 -0.380 12.202 1.00 81.81 177 GLU A C 1
ATOM 1357 O O . GLU A 1 177 ? 13.902 0.532 13.016 1.00 81.81 177 GLU A O 1
ATOM 1362 N N . LYS A 1 178 ? 12.548 -0.824 11.831 1.00 83.06 178 LYS A N 1
ATOM 1363 C CA . LYS A 1 178 ? 11.270 -0.140 12.058 1.00 83.06 178 LYS A CA 1
ATOM 1364 C C . LYS A 1 178 ? 11.280 1.308 11.553 1.00 83.06 178 LYS A C 1
ATOM 1366 O O . LYS A 1 178 ? 10.642 2.174 12.150 1.00 83.06 178 LYS A O 1
ATOM 1371 N N . SER A 1 179 ? 12.019 1.576 10.475 1.00 84.06 179 SER A N 1
ATOM 1372 C CA . SER A 1 179 ? 12.119 2.904 9.861 1.00 84.06 179 SER A CA 1
ATOM 1373 C C . SER A 1 179 ? 10.937 3.198 8.934 1.00 84.06 179 SER A C 1
ATOM 1375 O O . SER A 1 179 ? 10.469 4.332 8.855 1.00 84.06 179 SER A O 1
ATOM 1377 N N . HIS A 1 180 ? 10.397 2.150 8.312 1.00 91.44 180 HIS A N 1
ATOM 1378 C CA . HIS A 1 180 ? 9.224 2.176 7.452 1.00 91.44 180 HIS A CA 1
ATOM 1379 C C . HIS A 1 180 ? 8.182 1.148 7.903 1.00 91.44 180 HIS A C 1
ATOM 1381 O O . HIS A 1 180 ? 8.490 0.197 8.627 1.00 91.44 180 HIS A O 1
ATOM 1387 N N . SER A 1 181 ? 6.914 1.376 7.562 1.00 93.00 181 SER A N 1
ATOM 1388 C CA . SER A 1 181 ? 5.788 0.529 7.983 1.00 93.00 181 SER A CA 1
ATOM 1389 C C . SER A 1 181 ? 4.695 0.501 6.925 1.00 93.00 181 SER A C 1
ATOM 1391 O O . SER A 1 181 ? 4.377 1.540 6.349 1.00 93.00 181 SER A O 1
ATOM 1393 N N . TRP A 1 182 ? 4.107 -0.671 6.720 1.00 96.56 182 TRP A N 1
ATOM 1394 C CA . TRP A 1 182 ? 3.054 -0.931 5.737 1.00 96.56 182 TRP A CA 1
ATOM 1395 C C . TRP A 1 182 ? 2.125 -2.043 6.239 1.00 96.56 182 TRP A C 1
ATOM 1397 O O . TRP A 1 182 ? 2.238 -2.491 7.382 1.00 96.56 182 TRP A O 1
ATOM 1407 N N . ASP A 1 183 ? 1.197 -2.490 5.399 1.00 97.38 183 ASP A N 1
ATOM 1408 C CA . ASP A 1 183 ? 0.184 -3.474 5.757 1.00 97.38 183 ASP A CA 1
ATOM 1409 C C . ASP A 1 183 ? 0.375 -4.798 5.020 1.00 97.38 183 ASP A C 1
ATOM 1411 O O . ASP A 1 183 ? 0.711 -4.832 3.835 1.00 97.38 183 ASP A O 1
ATOM 1415 N N . VAL A 1 184 ? 0.083 -5.899 5.711 1.00 97.38 184 VAL A N 1
ATOM 1416 C CA . VAL A 1 184 ? -0.075 -7.231 5.122 1.00 97.38 184 VAL A CA 1
ATOM 1417 C C . VAL A 1 184 ? -1.478 -7.747 5.425 1.00 97.38 184 VAL A C 1
ATOM 1419 O O . VAL A 1 184 ? -1.869 -7.887 6.586 1.00 97.38 184 VAL A O 1
ATOM 1422 N N . LEU A 1 185 ? -2.258 -8.005 4.374 1.00 98.19 185 LEU A N 1
ATOM 1423 C CA . LEU A 1 185 ? -3.686 -8.309 4.482 1.00 98.19 185 LEU A CA 1
ATOM 1424 C C . LEU A 1 185 ? -4.110 -9.519 3.662 1.00 98.19 185 LEU A C 1
ATOM 1426 O O . LEU A 1 185 ? -3.440 -9.904 2.705 1.00 98.19 185 LEU A O 1
ATOM 1430 N N . LYS A 1 186 ? -5.234 -10.129 4.045 1.00 98.25 186 LYS A N 1
ATOM 1431 C CA . LYS A 1 186 ? -5.760 -11.344 3.419 1.00 98.25 186 LYS A CA 1
ATOM 1432 C C . LYS A 1 186 ? -7.069 -11.092 2.678 1.00 98.25 186 LYS A C 1
ATOM 1434 O O . LYS A 1 186 ? -8.050 -10.658 3.276 1.00 98.25 186 LYS A O 1
ATOM 1439 N N . LEU A 1 187 ? -7.113 -11.452 1.396 1.00 98.12 187 LEU A N 1
ATOM 1440 C CA . LEU A 1 187 ? -8.301 -11.291 0.552 1.00 98.12 187 LEU A CA 1
ATOM 1441 C C . LEU A 1 187 ? -9.095 -12.599 0.383 1.00 98.12 187 LEU A C 1
ATOM 1443 O O . LEU A 1 187 ? -8.769 -13.653 0.936 1.00 98.12 187 LEU A O 1
ATOM 1447 N N . ASP A 1 188 ? -10.195 -12.514 -0.371 1.00 95.88 188 ASP A N 1
ATOM 1448 C CA . ASP A 1 188 ? -11.204 -13.574 -0.517 1.00 95.88 188 ASP A CA 1
ATOM 1449 C C . ASP A 1 188 ? -10.727 -14.831 -1.270 1.00 95.88 188 ASP A C 1
ATOM 1451 O O . ASP A 1 188 ? -11.388 -15.870 -1.233 1.00 95.88 188 ASP A O 1
ATOM 1455 N N . ASP A 1 189 ? -9.567 -14.766 -1.918 1.00 96.38 189 ASP A N 1
ATOM 1456 C CA . ASP A 1 189 ? -8.881 -15.909 -2.516 1.00 96.38 189 ASP A CA 1
ATOM 1457 C C . ASP A 1 189 ? -8.070 -16.715 -1.489 1.00 96.38 189 ASP A C 1
ATOM 1459 O O . ASP A 1 189 ? -7.529 -17.773 -1.811 1.00 96.38 189 ASP A O 1
ATOM 1463 N N . GLY A 1 190 ? -8.023 -16.241 -0.241 1.00 96.38 190 GLY A N 1
ATOM 1464 C CA . GLY A 1 190 ? -7.289 -16.853 0.855 1.00 96.38 190 GLY A CA 1
ATOM 1465 C C . GLY A 1 190 ? -5.794 -16.537 0.852 1.00 96.38 190 GLY A C 1
ATOM 1466 O O . GLY A 1 190 ? -5.085 -17.066 1.714 1.00 96.38 190 GLY A O 1
ATOM 1467 N N . CYS A 1 191 ? -5.327 -15.697 -0.072 1.00 97.62 191 CYS A N 1
ATOM 1468 C CA . CYS A 1 191 ? -3.940 -15.271 -0.179 1.00 97.62 191 CYS A CA 1
ATOM 1469 C C . CYS A 1 191 ? -3.688 -13.965 0.577 1.00 97.62 191 CYS A C 1
ATOM 1471 O O . CYS A 1 191 ? -4.604 -13.177 0.818 1.00 97.62 191 CYS A O 1
ATOM 1473 N N . TRP A 1 192 ? -2.420 -13.757 0.931 1.00 97.81 192 TRP A N 1
ATOM 1474 C CA . TRP A 1 192 ? -1.944 -12.530 1.558 1.00 97.81 192 TRP A CA 1
ATOM 1475 C C . TRP A 1 192 ? -1.288 -11.610 0.529 1.00 97.81 192 TRP A C 1
ATOM 1477 O O . TRP A 1 192 ? -0.681 -12.084 -0.438 1.00 97.81 192 TRP A O 1
ATOM 1487 N N . TYR A 1 193 ? -1.405 -10.311 0.770 1.00 98.06 193 TYR A N 1
ATOM 1488 C CA . TYR A 1 193 ? -0.941 -9.228 -0.084 1.00 98.06 193 TYR A CA 1
ATOM 1489 C C . TYR A 1 193 ? -0.316 -8.125 0.773 1.00 98.06 193 TYR A C 1
ATOM 1491 O O . TYR A 1 193 ? -0.729 -7.936 1.917 1.00 98.06 193 TYR A O 1
ATOM 1499 N N . ILE A 1 194 ? 0.665 -7.411 0.222 1.00 97.12 194 ILE A N 1
ATOM 1500 C CA . ILE A 1 194 ? 1.294 -6.251 0.864 1.00 97.12 194 ILE A CA 1
ATOM 1501 C C . ILE A 1 194 ? 0.713 -4.963 0.273 1.00 97.12 194 ILE A C 1
ATOM 1503 O O . ILE A 1 194 ? 0.688 -4.801 -0.947 1.00 97.12 194 ILE A O 1
ATOM 1507 N N . CYS A 1 195 ? 0.284 -4.035 1.122 1.00 97.62 195 CYS A N 1
ATOM 1508 C CA . CYS A 1 195 ? -0.200 -2.717 0.722 1.00 97.62 195 CYS A CA 1
ATOM 1509 C C . CYS A 1 195 ? 0.589 -1.638 1.460 1.00 97.62 195 CYS A C 1
ATOM 1511 O O . CYS A 1 195 ? 0.581 -1.588 2.685 1.00 97.62 195 CYS A O 1
ATOM 1513 N N . ASP A 1 196 ? 1.226 -0.743 0.710 1.00 96.00 196 ASP A N 1
ATOM 1514 C CA . ASP A 1 196 ? 1.899 0.427 1.264 1.00 96.00 196 ASP A CA 1
ATOM 1515 C C . ASP A 1 196 ? 1.128 1.685 0.855 1.00 96.00 196 ASP A C 1
ATOM 1517 O O . ASP A 1 196 ? 1.188 2.162 -0.284 1.00 96.00 196 ASP A O 1
ATOM 1521 N N . CYS A 1 197 ? 0.334 2.202 1.792 1.00 96.25 197 CYS A N 1
ATOM 1522 C CA . CYS A 1 197 ? -0.438 3.420 1.578 1.00 96.25 197 CYS A CA 1
ATOM 1523 C C . CYS A 1 197 ? 0.436 4.681 1.588 1.00 96.25 197 CYS A C 1
ATOM 1525 O O . CYS A 1 197 ? 0.079 5.653 0.928 1.00 96.25 197 CYS A O 1
ATOM 1527 N N . TYR A 1 198 ? 1.563 4.677 2.308 1.00 93.50 198 TYR A N 1
ATOM 1528 C CA . TYR A 1 198 ? 2.455 5.832 2.409 1.00 93.50 198 TYR A CA 1
ATOM 1529 C C . TYR A 1 198 ? 3.160 6.084 1.073 1.00 93.50 198 TYR A C 1
ATOM 1531 O O . TYR A 1 198 ? 3.095 7.188 0.532 1.00 93.50 198 TYR A O 1
ATOM 1539 N N . MET A 1 199 ? 3.762 5.044 0.487 1.00 88.88 199 MET A N 1
ATOM 1540 C CA . MET A 1 199 ? 4.313 5.111 -0.872 1.00 88.88 199 MET A CA 1
ATOM 1541 C C . MET A 1 199 ? 3.205 5.199 -1.933 1.00 88.88 199 MET A C 1
ATOM 1543 O O . MET A 1 199 ? 3.406 5.753 -3.017 1.00 88.88 199 MET A O 1
ATOM 1547 N N . GLY A 1 200 ? 2.005 4.709 -1.608 1.00 89.81 200 GLY A N 1
ATOM 1548 C CA . GLY A 1 200 ? 0.807 4.816 -2.434 1.00 89.81 200 GLY A CA 1
ATOM 1549 C C . GLY A 1 200 ? 0.318 6.245 -2.692 1.00 89.81 200 GLY A C 1
ATOM 1550 O O . GLY A 1 200 ? -0.387 6.460 -3.676 1.00 89.81 200 GLY A O 1
ATOM 1551 N N . VAL A 1 201 ? 0.706 7.227 -1.870 1.00 87.81 201 VAL A N 1
ATOM 1552 C CA . VAL A 1 201 ? 0.404 8.649 -2.125 1.00 87.81 201 VAL A CA 1
ATOM 1553 C C . VAL A 1 201 ? 1.031 9.109 -3.447 1.00 87.81 201 VAL A C 1
ATOM 1555 O O . VAL A 1 201 ? 0.356 9.732 -4.263 1.00 87.81 201 VAL A O 1
ATOM 1558 N N . SER A 1 202 ? 2.295 8.749 -3.694 1.00 79.88 202 SER A N 1
ATOM 1559 C CA . SER A 1 202 ? 3.027 9.145 -4.909 1.00 79.88 202 SER A CA 1
ATOM 1560 C C . SER A 1 202 ? 2.909 8.116 -6.036 1.00 79.88 202 SER A C 1
ATOM 1562 O O . SER A 1 202 ? 2.842 8.476 -7.207 1.00 79.88 202 SER A O 1
ATOM 1564 N N . ALA A 1 203 ? 2.851 6.826 -5.700 1.00 81.38 203 ALA A N 1
ATOM 1565 C CA . ALA A 1 203 ? 2.859 5.731 -6.667 1.00 81.38 203 ALA A CA 1
ATOM 1566 C C . ALA A 1 203 ? 1.792 4.682 -6.314 1.00 81.38 203 ALA A C 1
ATOM 1568 O O . ALA A 1 203 ? 2.080 3.534 -5.977 1.00 81.38 203 ALA A O 1
ATOM 1569 N N . ARG A 1 204 ? 0.523 5.098 -6.381 1.00 85.19 204 ARG A N 1
ATOM 1570 C CA . ARG A 1 204 ? -0.653 4.364 -5.884 1.00 85.19 204 ARG A CA 1
ATOM 1571 C C . ARG A 1 204 ? -0.730 2.903 -6.323 1.00 85.19 204 ARG A C 1
ATOM 1573 O O . ARG A 1 204 ? -0.621 1.993 -5.513 1.00 85.19 204 ARG A O 1
ATOM 1580 N N . MET A 1 205 ? -0.894 2.647 -7.619 1.00 86.75 205 MET A N 1
ATOM 1581 C CA . MET A 1 205 ? -1.023 1.268 -8.115 1.00 86.75 205 MET A CA 1
ATOM 1582 C C . MET A 1 205 ? 0.311 0.502 -8.112 1.00 86.75 205 MET A C 1
ATOM 1584 O O . MET A 1 205 ? 0.309 -0.717 -8.271 1.00 86.75 205 MET A O 1
ATOM 1588 N N . ALA A 1 206 ? 1.435 1.190 -7.880 1.00 86.50 206 ALA A N 1
ATOM 1589 C CA . ALA A 1 206 ? 2.746 0.569 -7.720 1.00 86.50 206 ALA A CA 1
ATOM 1590 C C . ALA A 1 206 ? 2.952 -0.061 -6.334 1.00 86.50 206 ALA A C 1
ATOM 1592 O O . ALA A 1 206 ? 3.873 -0.857 -6.177 1.00 86.50 206 ALA A O 1
ATOM 1593 N N . ASN A 1 207 ? 2.100 0.288 -5.362 1.00 91.31 207 ASN A N 1
ATOM 1594 C CA . ASN A 1 207 ? 2.209 -0.095 -3.953 1.00 91.31 207 ASN A CA 1
ATOM 1595 C C . ASN A 1 207 ? 0.933 -0.764 -3.408 1.00 91.31 207 ASN A C 1
ATOM 1597 O O . ASN A 1 207 ? 0.756 -0.905 -2.198 1.00 91.31 207 ASN A O 1
ATOM 1601 N N . PHE A 1 208 ? 0.042 -1.187 -4.308 1.00 95.62 208 PHE A N 1
ATOM 1602 C CA . PHE A 1 208 ? -1.228 -1.824 -3.977 1.00 95.62 208 PHE A CA 1
ATOM 1603 C C . PHE A 1 208 ? -1.182 -3.330 -4.253 1.00 95.62 208 PHE A C 1
ATOM 1605 O O . PHE A 1 208 ? -0.881 -3.752 -5.373 1.00 95.62 208 PHE A O 1
ATOM 1612 N N . ASN A 1 209 ? -1.525 -4.129 -3.241 1.00 97.25 209 ASN A N 1
ATOM 1613 C CA . ASN A 1 209 ? -1.612 -5.589 -3.281 1.00 97.25 209 ASN A CA 1
ATOM 1614 C C . ASN A 1 209 ? -0.392 -6.279 -3.917 1.00 97.25 209 ASN A C 1
ATOM 1616 O O . ASN A 1 209 ? -0.501 -7.107 -4.827 1.00 97.25 209 ASN A O 1
ATOM 1620 N N . LEU A 1 210 ? 0.795 -5.926 -3.438 1.00 94.00 210 LEU A N 1
ATOM 1621 C CA . LEU A 1 210 ? 2.056 -6.496 -3.878 1.00 94.00 210 LEU A CA 1
ATOM 1622 C C . LEU A 1 210 ? 2.186 -7.955 -3.448 1.00 94.00 210 LEU A C 1
ATOM 1624 O O . LEU A 1 210 ? 1.849 -8.342 -2.327 1.00 94.00 210 LEU A O 1
ATOM 1628 N N . ASN A 1 211 ? 2.758 -8.752 -4.344 1.00 92.31 211 ASN A N 1
ATOM 1629 C CA . ASN A 1 211 ? 3.313 -10.048 -3.990 1.00 92.31 211 ASN A CA 1
ATOM 1630 C C . ASN A 1 211 ? 4.662 -9.864 -3.273 1.00 92.31 211 ASN A C 1
ATOM 1632 O O . ASN A 1 211 ? 5.457 -9.004 -3.655 1.00 92.31 211 ASN A O 1
ATOM 1636 N N . GLN A 1 212 ? 4.958 -10.714 -2.294 1.00 91.25 212 GLN A N 1
ATOM 1637 C CA . GLN A 1 212 ? 6.182 -10.686 -1.497 1.00 91.25 212 GLN A CA 1
ATOM 1638 C C . GLN A 1 212 ? 7.459 -10.741 -2.345 1.00 91.25 212 GLN A C 1
ATOM 1640 O O . GLN A 1 212 ? 8.413 -10.038 -2.037 1.00 91.25 212 GLN A O 1
ATOM 1645 N N . GLU A 1 213 ? 7.490 -11.528 -3.425 1.00 85.94 213 GLU A N 1
ATOM 1646 C CA . GLU A 1 213 ? 8.659 -11.610 -4.317 1.00 85.94 213 GLU A CA 1
ATOM 1647 C C . GLU A 1 213 ? 8.958 -10.259 -4.986 1.00 85.94 213 GLU A C 1
ATOM 1649 O O . GLU A 1 213 ? 10.116 -9.922 -5.220 1.00 85.94 213 GLU A O 1
ATOM 1654 N N . TYR A 1 214 ? 7.918 -9.470 -5.278 1.00 85.25 214 TYR A N 1
ATOM 1655 C CA . TYR A 1 214 ? 8.075 -8.104 -5.773 1.00 85.25 214 TYR A CA 1
ATOM 1656 C C . TYR A 1 214 ? 8.413 -7.133 -4.641 1.00 85.25 214 TYR A C 1
ATOM 1658 O O . TYR A 1 214 ? 9.324 -6.319 -4.785 1.00 85.25 214 TYR A O 1
ATOM 1666 N N . ALA A 1 215 ? 7.710 -7.229 -3.510 1.00 86.69 215 ALA A N 1
ATOM 1667 C CA . ALA A 1 215 ? 7.935 -6.360 -2.363 1.00 86.69 215 ALA A CA 1
ATOM 1668 C C . ALA A 1 215 ? 9.392 -6.440 -1.887 1.00 86.69 215 ALA A C 1
ATOM 1670 O O . ALA A 1 215 ? 10.008 -5.400 -1.710 1.00 86.69 2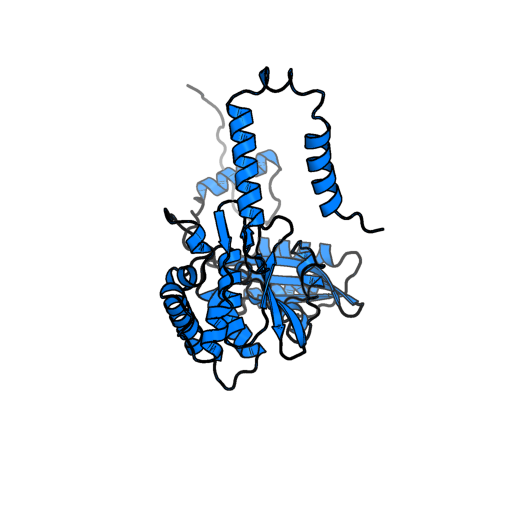15 ALA A O 1
ATOM 1671 N N . LEU A 1 216 ? 9.984 -7.638 -1.811 1.00 85.81 216 LEU A N 1
ATOM 1672 C CA . LEU A 1 216 ? 11.385 -7.860 -1.421 1.00 85.81 216 LEU A CA 1
ATOM 1673 C C . LEU A 1 216 ? 12.421 -7.233 -2.366 1.00 85.81 216 LEU A C 1
ATOM 1675 O O . LEU A 1 216 ? 13.586 -7.103 -1.994 1.00 85.81 216 LEU A O 1
ATOM 1679 N N . ALA A 1 217 ? 12.033 -6.854 -3.585 1.00 77.06 217 ALA A N 1
ATOM 1680 C CA . ALA A 1 217 ? 12.920 -6.107 -4.470 1.00 77.06 217 ALA A CA 1
ATOM 1681 C C . ALA A 1 217 ? 13.047 -4.627 -4.066 1.00 77.06 217 ALA A C 1
ATOM 1683 O O . ALA A 1 217 ? 14.012 -3.984 -4.468 1.00 77.06 217 ALA A O 1
ATOM 1684 N N . ASN A 1 218 ? 12.090 -4.106 -3.288 1.00 74.00 218 ASN A N 1
ATOM 1685 C CA . ASN A 1 218 ? 11.979 -2.688 -2.928 1.00 74.00 218 ASN A CA 1
ATOM 1686 C C . ASN A 1 218 ? 11.826 -2.443 -1.409 1.00 74.00 218 ASN A C 1
ATOM 1688 O O . ASN A 1 218 ? 11.963 -1.313 -0.959 1.00 74.00 218 ASN A O 1
ATOM 1692 N N . HIS A 1 219 ? 11.582 -3.490 -0.618 1.00 80.00 219 HIS A N 1
ATOM 1693 C CA . HIS A 1 219 ? 11.381 -3.468 0.831 1.00 80.00 219 HIS A CA 1
ATOM 1694 C C . HIS A 1 219 ? 12.274 -4.520 1.492 1.00 80.00 219 HIS A C 1
ATOM 1696 O O . HIS A 1 219 ? 12.532 -5.584 0.929 1.00 80.00 219 HIS A O 1
ATOM 1702 N N . SER A 1 220 ? 12.713 -4.247 2.719 1.00 83.19 220 SER A N 1
ATOM 1703 C CA . SER A 1 220 ? 13.567 -5.149 3.496 1.00 83.19 220 SER A CA 1
ATOM 1704 C C . SER A 1 220 ? 12.901 -5.483 4.826 1.00 83.19 220 SER A C 1
ATOM 1706 O O . SER A 1 220 ? 12.804 -4.618 5.687 1.00 83.19 220 SER A O 1
ATOM 1708 N N . PHE A 1 221 ? 12.436 -6.720 5.008 1.00 83.06 221 PHE A N 1
ATOM 1709 C CA . PHE A 1 221 ? 11.675 -7.128 6.196 1.00 83.06 221 PHE A CA 1
ATOM 1710 C C . PHE A 1 221 ? 11.873 -8.605 6.558 1.00 83.06 221 PHE A C 1
ATOM 1712 O O . PHE A 1 221 ? 12.334 -9.419 5.749 1.00 83.06 221 PHE A O 1
ATOM 1719 N N . ASP A 1 222 ? 11.537 -8.957 7.803 1.00 81.81 222 ASP A N 1
ATOM 1720 C CA . ASP A 1 222 ? 11.649 -10.324 8.317 1.00 81.81 222 ASP A CA 1
ATOM 1721 C C . ASP A 1 222 ? 10.449 -11.179 7.887 1.00 81.81 222 ASP A C 1
ATOM 1723 O O . ASP A 1 222 ? 9.430 -11.277 8.572 1.00 81.81 222 ASP A O 1
ATOM 1727 N N . VAL A 1 223 ? 10.628 -11.889 6.774 1.00 83.56 223 VAL A N 1
ATOM 1728 C CA . VAL A 1 223 ? 9.634 -12.803 6.184 1.00 83.56 223 VAL A CA 1
ATOM 1729 C C . VAL A 1 223 ? 9.191 -13.957 7.098 1.00 83.56 223 VAL A C 1
ATOM 1731 O O . VAL A 1 223 ? 8.319 -14.735 6.715 1.00 83.56 223 VAL A O 1
ATOM 1734 N N . SER A 1 224 ? 9.817 -14.148 8.265 1.00 81.75 224 SER A N 1
ATOM 1735 C CA . SER A 1 224 ? 9.429 -15.189 9.222 1.00 81.75 224 SER A CA 1
ATOM 1736 C C . SER A 1 224 ? 8.378 -14.738 10.240 1.00 81.75 224 SER A C 1
ATOM 1738 O O . SER A 1 224 ? 7.800 -15.594 10.917 1.00 81.75 224 SER A O 1
ATOM 1740 N N . GLN A 1 225 ? 8.128 -13.429 10.351 1.00 82.00 225 GLN A N 1
ATOM 1741 C CA . GLN A 1 225 ? 7.219 -12.860 11.352 1.00 82.00 225 GLN A CA 1
ATOM 1742 C C . GLN A 1 225 ? 5.772 -12.760 10.865 1.00 82.00 225 GLN A C 1
ATOM 1744 O O . GLN A 1 225 ? 4.852 -12.829 11.680 1.00 82.00 225 GLN A O 1
ATOM 1749 N N . TYR A 1 226 ? 5.569 -12.678 9.550 1.00 88.12 226 TYR A N 1
ATOM 1750 C CA . TYR A 1 226 ? 4.270 -12.432 8.933 1.00 88.12 226 TYR A CA 1
ATOM 1751 C C . TYR A 1 226 ? 3.873 -13.555 7.963 1.00 88.12 226 TYR A C 1
ATOM 1753 O O . TYR A 1 226 ? 4.723 -14.329 7.507 1.00 88.12 226 TYR A O 1
ATOM 1761 N N . PRO A 1 227 ? 2.573 -13.710 7.653 1.00 91.75 227 PRO A N 1
ATOM 1762 C CA . PRO A 1 227 ? 2.136 -14.627 6.611 1.00 91.75 227 PRO A CA 1
ATOM 1763 C C . PRO A 1 227 ? 2.766 -14.283 5.261 1.00 91.75 227 PRO A C 1
ATOM 1765 O O . PRO A 1 227 ? 2.880 -13.120 4.894 1.00 91.75 227 PRO A O 1
ATOM 1768 N N . VAL A 1 228 ? 3.113 -15.314 4.490 1.00 92.75 228 VAL A N 1
ATOM 1769 C CA . VAL A 1 228 ? 3.724 -15.119 3.172 1.00 92.75 228 VAL A CA 1
ATOM 1770 C C . VAL A 1 228 ? 2.720 -14.469 2.221 1.00 92.75 228 VAL A C 1
ATOM 1772 O O . VAL A 1 228 ? 1.712 -15.097 1.876 1.00 92.75 228 VAL A O 1
ATOM 1775 N N . ALA A 1 229 ? 3.025 -13.257 1.752 1.00 94.56 229 ALA A N 1
ATOM 1776 C CA . ALA A 1 229 ? 2.207 -12.521 0.790 1.00 94.56 229 ALA A CA 1
ATOM 1777 C C . ALA A 1 229 ? 2.369 -13.081 -0.632 1.00 94.56 229 ALA A C 1
ATOM 1779 O O . ALA A 1 229 ? 3.021 -12.507 -1.497 1.00 94.56 229 ALA A O 1
ATOM 1780 N N . ASN A 1 230 ? 1.814 -14.267 -0.873 1.00 93.31 230 ASN A N 1
ATOM 1781 C CA . ASN A 1 230 ? 1.930 -14.994 -2.138 1.00 93.31 230 ASN A CA 1
ATOM 1782 C C . ASN A 1 230 ? 0.774 -14.738 -3.118 1.00 93.31 230 ASN A C 1
ATOM 1784 O O . ASN A 1 230 ? 0.645 -15.456 -4.113 1.00 93.31 230 ASN A O 1
ATOM 1788 N N . GLY A 1 231 ? -0.080 -13.757 -2.833 1.00 95.25 231 GLY A N 1
ATOM 1789 C CA . GLY A 1 231 ? -1.216 -13.416 -3.668 1.00 95.25 231 GLY A CA 1
ATOM 1790 C C . GLY A 1 231 ? -0.810 -12.975 -5.072 1.00 95.25 231 GLY A C 1
ATOM 1791 O O . GLY A 1 231 ? 0.200 -12.303 -5.271 1.00 95.25 231 GLY A O 1
ATOM 1792 N N . MET A 1 232 ? -1.606 -13.391 -6.057 1.00 94.06 232 MET A N 1
ATOM 1793 C CA . MET A 1 232 ? -1.418 -13.038 -7.469 1.00 94.06 232 MET A CA 1
ATOM 1794 C C . MET A 1 232 ? -2.708 -12.559 -8.124 1.00 94.06 232 MET A C 1
ATOM 1796 O O . MET A 1 232 ? -2.650 -11.753 -9.044 1.00 94.06 232 MET A O 1
ATOM 1800 N N . LYS A 1 233 ? -3.881 -13.017 -7.668 1.00 96.19 233 LYS A N 1
ATOM 1801 C CA . LYS A 1 233 ? -5.178 -12.668 -8.267 1.00 96.19 233 LYS A CA 1
ATOM 1802 C C . LYS A 1 233 ? -5.430 -11.161 -8.238 1.00 96.19 233 LYS A C 1
ATOM 1804 O O . LYS A 1 233 ? -5.939 -10.615 -9.213 1.00 96.19 233 LYS A O 1
ATOM 1809 N N . TYR A 1 234 ? -5.030 -10.507 -7.152 1.00 96.75 234 TYR A N 1
ATOM 1810 C CA . TYR A 1 234 ? -5.264 -9.086 -6.918 1.00 96.75 234 TYR A CA 1
ATOM 1811 C C . TYR A 1 234 ? -3.996 -8.233 -6.998 1.00 96.75 234 TYR A C 1
ATOM 1813 O O . TYR A 1 234 ? -3.983 -7.147 -6.446 1.00 96.75 234 TYR A O 1
ATOM 1821 N N . PHE A 1 235 ? -2.957 -8.686 -7.712 1.00 94.12 235 PHE A N 1
ATOM 1822 C CA . PHE A 1 235 ? -1.705 -7.940 -7.891 1.00 94.12 235 PHE A CA 1
ATOM 1823 C C . PHE A 1 235 ? -1.709 -7.128 -9.209 1.00 94.12 235 PHE A C 1
ATOM 1825 O O . PHE A 1 235 ? -1.270 -7.641 -10.248 1.00 94.12 235 PHE A O 1
ATOM 1832 N N . PRO A 1 236 ? -2.205 -5.870 -9.224 1.00 92.56 236 PRO A N 1
ATOM 1833 C CA . PRO A 1 236 ? -2.419 -5.104 -10.457 1.00 92.56 236 PRO A CA 1
ATOM 1834 C C . PRO A 1 236 ? -1.122 -4.847 -11.219 1.00 92.56 236 PRO A C 1
ATOM 1836 O O . PRO A 1 236 ? -1.096 -4.978 -12.443 1.00 92.56 236 PRO A O 1
ATOM 1839 N N . ALA A 1 237 ? -0.020 -4.569 -10.513 1.00 89.69 237 ALA A N 1
ATOM 1840 C CA . ALA A 1 237 ? 1.256 -4.284 -11.157 1.00 89.69 237 ALA A CA 1
ATOM 1841 C C . ALA A 1 237 ? 1.745 -5.457 -12.024 1.00 89.69 237 ALA A C 1
ATOM 1843 O O . ALA A 1 237 ? 2.417 -5.231 -13.024 1.00 89.69 237 ALA A O 1
ATOM 1844 N N . PHE A 1 238 ? 1.374 -6.704 -11.718 1.00 91.56 238 PHE A N 1
ATOM 1845 C CA . PHE A 1 238 ? 1.684 -7.841 -12.587 1.00 91.56 238 PHE A CA 1
ATOM 1846 C C . PHE A 1 238 ? 0.559 -8.197 -13.567 1.00 91.56 238 PHE A C 1
ATOM 1848 O O . PHE A 1 238 ? 0.833 -8.544 -14.723 1.00 91.56 238 PHE A O 1
ATOM 1855 N N . ASN A 1 239 ? -0.696 -8.128 -13.122 1.00 92.50 239 ASN A N 1
ATOM 1856 C CA . ASN A 1 239 ? -1.849 -8.569 -13.910 1.00 92.50 239 ASN A CA 1
ATOM 1857 C C . ASN A 1 239 ? -2.219 -7.599 -15.034 1.00 92.50 239 ASN A C 1
ATOM 1859 O O . ASN A 1 239 ? -2.723 -8.028 -16.069 1.00 92.50 239 ASN A O 1
ATOM 1863 N N . GLU A 1 240 ? -1.949 -6.309 -14.851 1.00 92.75 240 GLU A N 1
ATOM 1864 C CA . GLU A 1 240 ? -2.304 -5.249 -15.801 1.00 92.75 240 GLU A CA 1
ATOM 1865 C C . GLU A 1 240 ? -1.103 -4.748 -16.615 1.00 92.75 240 GLU A C 1
ATOM 1867 O O . GLU A 1 240 ? -1.232 -3.827 -17.431 1.00 92.75 240 GLU A O 1
ATOM 1872 N N . LYS A 1 241 ? 0.071 -5.366 -16.421 1.00 93.44 241 LYS A N 1
ATOM 1873 C CA . LYS A 1 241 ? 1.306 -4.974 -17.102 1.00 93.44 241 LYS A CA 1
ATOM 1874 C C . LYS A 1 241 ? 1.173 -5.050 -18.622 1.00 93.44 241 LYS A C 1
ATOM 1876 O O . LYS A 1 241 ? 0.499 -5.916 -19.183 1.00 93.44 241 LYS A O 1
ATOM 1881 N N . LYS A 1 242 ? 1.891 -4.166 -19.304 1.00 96.00 242 LYS A N 1
ATOM 1882 C CA . LYS A 1 242 ? 2.092 -4.207 -20.750 1.00 96.00 242 LYS A CA 1
ATOM 1883 C C . LYS A 1 242 ? 3.285 -5.103 -21.046 1.00 96.00 242 LYS A C 1
ATOM 1885 O O . LYS A 1 242 ? 4.419 -4.759 -20.721 1.00 96.00 242 LYS A O 1
ATOM 1890 N N . ASP A 1 243 ? 3.027 -6.263 -21.636 1.00 95.25 243 ASP A N 1
ATOM 1891 C CA . ASP A 1 243 ? 4.098 -7.157 -22.063 1.00 95.25 243 ASP A CA 1
ATOM 1892 C C . ASP A 1 243 ? 4.836 -6.568 -23.276 1.00 95.25 243 ASP A C 1
ATOM 1894 O O . ASP A 1 243 ? 4.224 -6.241 -24.297 1.00 95.25 243 ASP A O 1
ATOM 1898 N N . ILE A 1 244 ? 6.159 -6.469 -23.162 1.00 96.12 244 ILE A N 1
ATOM 1899 C CA . ILE A 1 244 ? 7.077 -6.096 -24.241 1.00 96.12 244 ILE A CA 1
ATOM 1900 C C . ILE A 1 244 ? 8.014 -7.258 -24.578 1.00 96.12 244 ILE A C 1
ATOM 1902 O O . ILE A 1 244 ? 8.267 -8.142 -23.755 1.00 96.12 244 ILE A O 1
ATOM 1906 N N . TYR A 1 245 ? 8.542 -7.269 -25.803 1.00 93.06 245 TYR A N 1
ATOM 1907 C CA . TYR A 1 245 ? 9.378 -8.371 -26.294 1.00 93.06 245 TYR A CA 1
ATOM 1908 C C . TYR A 1 245 ? 10.863 -8.021 -26.303 1.00 93.06 245 TYR A C 1
ATOM 1910 O O . TYR A 1 245 ? 11.707 -8.916 -26.215 1.00 93.06 245 TYR A O 1
ATOM 1918 N N . LYS A 1 246 ? 11.178 -6.730 -26.398 1.00 94.06 246 LYS A N 1
ATOM 1919 C CA . LYS A 1 246 ? 12.531 -6.182 -26.323 1.00 94.06 246 LYS A CA 1
ATOM 1920 C C . LYS A 1 246 ? 12.509 -4.811 -25.632 1.00 94.06 246 LYS A C 1
ATOM 1922 O O . LYS A 1 246 ? 11.470 -4.150 -25.670 1.00 94.06 246 LYS A O 1
ATOM 1927 N N . PRO A 1 247 ? 13.618 -4.368 -25.012 1.00 94.94 247 PRO A N 1
ATOM 1928 C CA . PRO A 1 247 ? 13.655 -3.111 -24.265 1.00 94.94 247 PRO A CA 1
ATOM 1929 C C . PRO A 1 247 ? 13.165 -1.896 -25.063 1.00 94.94 247 PRO A C 1
ATOM 1931 O O . PRO A 1 247 ? 12.459 -1.060 -24.520 1.00 94.94 247 PRO A O 1
ATOM 1934 N N . GLU A 1 248 ? 13.463 -1.817 -26.360 1.00 95.25 248 GLU A N 1
ATOM 1935 C CA . GLU A 1 248 ? 13.129 -0.673 -27.218 1.00 95.25 248 GLU A CA 1
ATOM 1936 C C . GLU A 1 248 ? 11.619 -0.459 -27.395 1.00 95.25 248 GLU A C 1
ATOM 1938 O O . GLU A 1 248 ? 11.188 0.651 -27.707 1.00 95.25 248 GLU A O 1
ATOM 1943 N N . ASP A 1 249 ? 10.803 -1.493 -27.170 1.00 96.12 249 ASP A N 1
ATOM 1944 C CA . ASP A 1 249 ? 9.343 -1.378 -27.228 1.00 96.12 249 ASP A CA 1
ATOM 1945 C C . ASP A 1 249 ? 8.809 -0.406 -26.149 1.00 96.12 249 ASP A C 1
ATOM 1947 O O . ASP A 1 249 ? 7.733 0.174 -26.320 1.00 96.12 249 ASP A O 1
ATOM 1951 N N . VAL A 1 250 ? 9.583 -0.169 -25.075 1.00 96.62 250 VAL A N 1
ATOM 1952 C CA . VAL A 1 250 ? 9.256 0.779 -23.996 1.00 96.62 250 VAL A CA 1
ATOM 1953 C C . VAL A 1 250 ? 9.089 2.210 -24.506 1.00 96.62 250 VAL A C 1
ATOM 1955 O O . VAL A 1 250 ? 8.265 2.948 -23.979 1.00 96.62 250 VAL A O 1
ATOM 1958 N N . ILE A 1 251 ? 9.816 2.599 -25.562 1.00 95.75 251 ILE A N 1
ATOM 1959 C CA . ILE A 1 251 ? 9.838 3.978 -26.073 1.00 95.75 251 ILE A CA 1
ATOM 1960 C C . ILE A 1 251 ? 8.436 4.399 -26.512 1.00 95.75 251 ILE A C 1
ATOM 1962 O O . ILE A 1 251 ? 7.940 5.459 -26.131 1.00 95.75 251 ILE A O 1
ATOM 1966 N N . LYS A 1 252 ? 7.769 3.534 -27.285 1.00 95.69 252 LYS A N 1
ATOM 1967 C CA . LYS A 1 252 ? 6.412 3.794 -27.767 1.00 95.69 252 LYS A CA 1
ATOM 1968 C C . LYS A 1 252 ? 5.407 3.820 -26.613 1.00 95.69 252 LYS A C 1
ATOM 1970 O O . LYS A 1 252 ? 4.547 4.693 -26.585 1.00 95.69 252 LYS A O 1
ATOM 1975 N N . LEU A 1 253 ? 5.522 2.882 -25.671 1.00 96.94 253 LEU A N 1
ATOM 1976 C CA . LEU A 1 253 ? 4.616 2.809 -24.522 1.00 96.94 253 LEU A CA 1
ATOM 1977 C C . LEU A 1 253 ? 4.740 4.031 -23.612 1.00 96.94 253 LEU A C 1
ATOM 1979 O O . LEU A 1 253 ? 3.727 4.558 -23.168 1.00 96.94 253 LEU A O 1
ATOM 1983 N N . MET A 1 254 ? 5.961 4.507 -23.367 1.00 95.62 254 MET A N 1
ATOM 1984 C CA . MET A 1 254 ? 6.200 5.718 -22.586 1.00 95.62 254 MET A CA 1
ATOM 1985 C C . MET A 1 254 ? 5.608 6.946 -23.271 1.00 95.62 254 MET A C 1
ATOM 1987 O O . MET A 1 254 ? 4.925 7.717 -22.607 1.00 95.62 254 MET A O 1
ATOM 1991 N N . ALA A 1 255 ? 5.786 7.099 -24.588 1.00 94.19 255 ALA A N 1
ATOM 1992 C CA . ALA A 1 255 ? 5.170 8.197 -25.335 1.00 94.19 255 ALA A CA 1
ATOM 1993 C C . ALA A 1 255 ? 3.634 8.195 -25.192 1.00 94.19 255 ALA A C 1
ATOM 1995 O O . ALA A 1 255 ? 3.043 9.207 -24.819 1.00 94.19 255 ALA A O 1
ATOM 1996 N N . GLU A 1 256 ? 2.992 7.036 -25.388 1.00 95.12 256 GLU A N 1
ATOM 1997 C CA . GLU A 1 256 ? 1.541 6.879 -25.199 1.00 95.12 256 GLU A CA 1
ATOM 1998 C C . GLU A 1 256 ? 1.108 7.142 -23.745 1.00 95.12 256 GLU A C 1
ATOM 2000 O O . GLU A 1 256 ? 0.060 7.743 -23.501 1.00 95.12 256 GLU A O 1
ATOM 2005 N N . PHE A 1 257 ? 1.906 6.707 -22.767 1.00 94.38 257 PHE A N 1
ATOM 2006 C CA . PHE A 1 257 ? 1.639 6.931 -21.350 1.00 94.38 257 PHE A CA 1
ATOM 2007 C C . PHE A 1 257 ? 1.713 8.411 -20.985 1.00 94.38 257 PHE A C 1
ATOM 2009 O O . PHE A 1 257 ? 0.799 8.911 -20.333 1.00 94.38 257 PHE A O 1
ATOM 2016 N N . ILE A 1 258 ? 2.753 9.118 -21.431 1.00 92.19 258 ILE A N 1
ATOM 2017 C CA . ILE A 1 258 ? 2.995 10.542 -21.169 1.00 92.19 258 ILE A CA 1
ATOM 2018 C C . ILE A 1 258 ? 1.842 11.400 -21.698 1.00 92.19 258 ILE A C 1
ATOM 2020 O O . ILE A 1 258 ? 1.290 12.199 -20.941 1.00 92.19 258 ILE A O 1
ATOM 2024 N N . GLU A 1 259 ? 1.411 11.171 -22.940 1.00 91.06 259 GLU A N 1
ATOM 2025 C CA . GLU A 1 259 ? 0.269 11.871 -23.551 1.00 91.06 259 GLU A CA 1
ATOM 2026 C C . GLU A 1 259 ? -1.086 11.428 -22.970 1.00 91.06 259 GLU A C 1
ATOM 2028 O O . GLU A 1 259 ? -2.085 12.152 -23.022 1.00 91.06 259 GLU A O 1
ATOM 2033 N N . GLY A 1 260 ? -1.134 10.214 -22.422 1.00 91.44 260 GLY A N 1
ATOM 2034 C CA . GLY A 1 260 ? -2.328 9.605 -21.864 1.00 91.44 260 GLY A CA 1
ATOM 2035 C C . GLY A 1 260 ? -2.779 10.203 -20.530 1.00 91.44 260 GLY A C 1
ATOM 2036 O O . GLY A 1 260 ? -2.057 10.904 -19.824 1.00 91.44 260 GLY A O 1
ATOM 2037 N N . LYS A 1 261 ? -4.009 9.856 -20.137 1.00 88.62 261 LYS A N 1
ATOM 2038 C CA . LYS A 1 261 ? -4.602 10.257 -18.847 1.00 88.62 261 LYS A CA 1
ATOM 2039 C C . LYS A 1 261 ? -4.251 9.328 -17.682 1.00 88.62 261 LYS A C 1
ATOM 2041 O O . LYS A 1 261 ? -4.656 9.616 -16.563 1.00 88.62 261 LYS A O 1
ATOM 2046 N N . SER A 1 262 ? -3.584 8.204 -17.952 1.00 89.38 262 SER A N 1
ATOM 2047 C CA . SER A 1 262 ? -3.185 7.263 -16.903 1.00 89.38 262 SER A CA 1
ATOM 2048 C C . SER A 1 262 ? -2.119 7.904 -16.018 1.00 89.38 262 SER A C 1
ATOM 2050 O O . SER A 1 262 ? -1.206 8.554 -16.528 1.00 89.38 262 SER A O 1
ATOM 2052 N N . ASP A 1 263 ? -2.250 7.711 -14.712 1.00 87.62 263 ASP A N 1
ATOM 2053 C CA . ASP A 1 263 ? -1.278 8.093 -13.686 1.00 87.62 263 ASP A CA 1
ATOM 2054 C C . ASP A 1 263 ? -0.261 6.977 -13.421 1.00 87.62 263 ASP A C 1
ATOM 2056 O O . ASP A 1 263 ? 0.794 7.240 -12.860 1.00 87.62 263 ASP A O 1
ATOM 2060 N N . PHE A 1 264 ? -0.550 5.752 -13.866 1.00 90.88 264 PHE A N 1
ATOM 2061 C CA . PHE A 1 264 ? 0.289 4.577 -13.667 1.00 90.88 264 PHE A CA 1
ATOM 2062 C C . PHE A 1 264 ? 0.385 3.704 -14.923 1.00 90.88 264 PHE A C 1
ATOM 2064 O O . PHE A 1 264 ? -0.575 3.573 -15.694 1.00 90.88 264 PHE A O 1
ATOM 2071 N N . MET A 1 265 ? 1.543 3.076 -15.110 1.00 94.56 265 MET A N 1
ATOM 2072 C CA . MET A 1 265 ? 1.779 2.020 -16.083 1.00 94.56 265 MET A CA 1
ATOM 2073 C C . MET A 1 265 ? 2.756 0.995 -15.509 1.00 94.56 265 MET A C 1
ATOM 2075 O O . MET A 1 265 ? 3.794 1.343 -14.958 1.00 94.56 265 MET A O 1
ATOM 2079 N N . SER A 1 266 ? 2.446 -0.283 -15.710 1.00 94.81 266 SER A N 1
ATOM 2080 C CA . SER A 1 266 ? 3.385 -1.379 -15.484 1.00 94.81 266 SER A CA 1
ATOM 2081 C C . SER A 1 266 ? 3.795 -1.996 -16.815 1.00 94.81 266 SER A C 1
ATOM 2083 O O . SER A 1 266 ? 2.965 -2.153 -17.715 1.00 94.81 266 SER A O 1
ATOM 2085 N N . ILE A 1 267 ? 5.064 -2.366 -16.939 1.00 95.88 267 ILE A N 1
ATOM 2086 C CA . ILE A 1 267 ? 5.649 -3.005 -18.114 1.00 95.88 267 ILE A CA 1
ATOM 2087 C C . ILE A 1 267 ? 6.330 -4.298 -17.685 1.00 95.88 267 ILE A C 1
ATOM 2089 O O . ILE A 1 267 ? 7.070 -4.329 -16.705 1.00 95.88 267 ILE A O 1
ATOM 2093 N N . GLY A 1 268 ? 6.095 -5.370 -18.440 1.00 95.19 268 GLY A N 1
ATOM 2094 C CA . GLY A 1 268 ? 6.726 -6.667 -18.231 1.00 95.19 268 GLY A CA 1
ATOM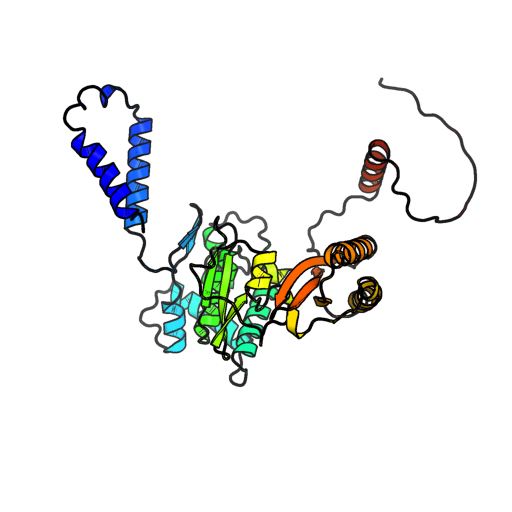 2095 C C . GLY A 1 268 ? 7.614 -7.070 -19.395 1.00 95.19 268 GLY A C 1
ATOM 2096 O O . GLY A 1 268 ? 7.154 -7.160 -20.529 1.00 95.19 268 GLY A O 1
ATOM 2097 N N . LEU A 1 269 ? 8.873 -7.389 -19.105 1.00 95.44 269 LEU A N 1
ATOM 2098 C CA . LEU A 1 269 ? 9.813 -7.975 -20.056 1.00 95.44 269 LEU A CA 1
ATOM 2099 C C . LEU A 1 269 ? 10.323 -9.305 -19.503 1.00 95.44 269 LEU A C 1
ATOM 2101 O O . LEU A 1 269 ? 10.777 -9.373 -18.363 1.00 95.44 269 LEU A O 1
ATOM 2105 N N . LYS A 1 270 ? 10.288 -10.381 -20.296 1.00 93.50 270 LYS A N 1
ATOM 2106 C CA . LYS A 1 270 ? 10.950 -11.635 -19.898 1.00 93.50 270 LYS A CA 1
ATOM 2107 C C . LYS A 1 270 ? 12.447 -11.390 -19.746 1.00 93.50 270 LYS A C 1
ATOM 2109 O O . LYS A 1 270 ? 13.086 -10.888 -20.667 1.00 93.50 270 LYS A O 1
ATOM 2114 N N . LYS A 1 271 ? 13.005 -11.774 -18.601 1.00 89.75 271 LYS A N 1
ATOM 2115 C CA . LYS A 1 271 ? 14.381 -11.432 -18.250 1.00 89.75 271 LYS A CA 1
ATOM 2116 C C . LYS A 1 271 ? 15.391 -12.126 -19.169 1.00 89.75 271 LYS A C 1
ATOM 2118 O O . LYS A 1 271 ? 15.384 -13.343 -19.348 1.00 89.75 271 LYS A O 1
ATOM 2123 N N . THR A 1 272 ? 16.312 -11.329 -19.692 1.00 86.50 272 THR A N 1
ATOM 2124 C CA . THR A 1 272 ? 17.581 -11.743 -20.304 1.00 86.50 272 THR A CA 1
ATOM 2125 C C . THR A 1 272 ? 18.747 -11.164 -19.497 1.00 86.50 272 THR A C 1
ATOM 2127 O O . THR A 1 272 ? 18.534 -10.401 -18.555 1.00 86.50 272 THR A O 1
ATOM 2130 N N . SER A 1 273 ? 19.994 -11.475 -19.864 1.00 80.50 273 SER A N 1
ATOM 2131 C CA . SER A 1 273 ? 21.184 -10.958 -19.167 1.00 80.50 273 SER A CA 1
ATOM 2132 C C . SER A 1 273 ? 21.298 -9.428 -19.160 1.00 80.50 273 SER A C 1
ATOM 2134 O O . SER A 1 273 ? 21.971 -8.888 -18.291 1.00 80.50 273 SER A O 1
ATOM 2136 N N . THR A 1 274 ? 20.666 -8.732 -20.110 1.00 82.88 274 THR A N 1
ATOM 2137 C CA . THR A 1 274 ? 20.743 -7.266 -20.253 1.00 82.88 274 THR A CA 1
ATOM 2138 C C . THR A 1 274 ? 19.395 -6.560 -20.112 1.00 82.88 274 THR A C 1
ATOM 2140 O O . THR A 1 274 ? 19.363 -5.336 -20.152 1.00 82.88 274 THR A O 1
ATOM 2143 N N . SER A 1 275 ? 18.290 -7.296 -19.933 1.00 84.19 275 SER A N 1
ATOM 2144 C CA . SER A 1 275 ? 16.930 -6.727 -19.940 1.00 84.19 275 SER A CA 1
ATOM 2145 C C . SER A 1 275 ? 16.742 -5.601 -18.926 1.00 84.19 275 SER A C 1
ATOM 2147 O O . SER A 1 275 ? 16.259 -4.539 -19.296 1.00 84.19 275 SER A O 1
ATOM 2149 N N . ASN A 1 276 ? 17.160 -5.815 -17.674 1.00 87.25 276 ASN A N 1
ATOM 2150 C CA . ASN A 1 276 ? 16.996 -4.836 -16.598 1.00 87.25 276 ASN A CA 1
ATOM 2151 C C . ASN A 1 276 ? 17.788 -3.548 -16.874 1.00 87.25 276 ASN A C 1
ATOM 2153 O O . ASN A 1 276 ? 17.186 -2.486 -16.958 1.00 87.25 276 ASN A O 1
ATOM 2157 N N . ALA A 1 277 ? 19.093 -3.655 -17.141 1.00 89.69 277 ALA A N 1
ATOM 2158 C CA . ALA A 1 277 ? 19.936 -2.494 -17.427 1.00 89.69 277 ALA A CA 1
ATOM 2159 C C . ALA A 1 277 ? 19.497 -1.726 -18.686 1.00 89.69 277 ALA A C 1
ATOM 2161 O O . ALA A 1 277 ? 19.535 -0.501 -18.704 1.00 89.69 277 ALA A O 1
ATOM 2162 N N . ALA A 1 278 ? 19.071 -2.430 -19.741 1.00 92.94 278 ALA A N 1
ATOM 2163 C CA . ALA A 1 278 ? 18.599 -1.786 -20.963 1.00 92.94 278 ALA A CA 1
ATOM 2164 C C . ALA A 1 278 ? 17.268 -1.052 -20.750 1.00 92.94 278 ALA A C 1
ATOM 2166 O O . ALA A 1 278 ? 17.098 0.056 -21.250 1.00 92.94 278 ALA A O 1
ATOM 2167 N N . LEU A 1 279 ? 16.333 -1.662 -20.013 1.00 94.38 279 LEU A N 1
ATOM 2168 C CA . LEU A 1 279 ? 15.037 -1.054 -19.726 1.00 94.38 279 LEU A CA 1
ATOM 2169 C C . LEU A 1 279 ? 15.188 0.162 -18.802 1.00 94.38 279 LEU A C 1
ATOM 2171 O O . LEU A 1 279 ? 14.642 1.214 -19.112 1.00 94.38 279 LEU A O 1
ATOM 2175 N N . GLU A 1 280 ? 15.993 0.036 -17.746 1.00 93.00 280 GLU A N 1
ATOM 2176 C CA . GLU A 1 280 ? 16.367 1.129 -16.840 1.00 93.00 280 GLU A CA 1
ATOM 2177 C C . GLU A 1 280 ? 16.988 2.302 -17.610 1.00 93.00 280 GLU A C 1
ATOM 2179 O O . GLU A 1 280 ? 16.532 3.435 -17.490 1.00 93.00 280 GLU A O 1
ATOM 2184 N N . TYR A 1 281 ? 17.976 2.031 -18.472 1.00 93.19 281 TYR A N 1
ATOM 2185 C CA . TYR A 1 281 ? 18.641 3.064 -19.271 1.00 93.19 281 TYR A CA 1
ATOM 2186 C C . TYR A 1 281 ? 17.669 3.805 -20.199 1.00 93.19 281 TYR A C 1
ATOM 2188 O O . TYR A 1 281 ? 17.713 5.031 -20.298 1.00 93.19 281 TYR A O 1
ATOM 2196 N N . LEU A 1 282 ? 16.778 3.072 -20.875 1.00 95.88 282 LEU A N 1
ATOM 2197 C CA . LEU A 1 282 ? 15.791 3.669 -21.774 1.00 95.88 282 LEU A CA 1
ATOM 2198 C C . LEU A 1 282 ? 14.753 4.499 -21.014 1.00 95.88 282 LEU A C 1
ATOM 2200 O O . LEU A 1 282 ? 14.458 5.611 -21.442 1.00 95.88 282 LEU A O 1
ATOM 2204 N N . ILE A 1 283 ? 14.217 3.990 -19.901 1.00 94.75 283 ILE A N 1
ATOM 2205 C CA . ILE A 1 283 ? 13.239 4.723 -19.086 1.00 94.75 283 ILE A CA 1
ATOM 2206 C C . ILE A 1 283 ? 13.885 5.977 -18.500 1.00 94.75 283 ILE A C 1
ATOM 2208 O O . ILE A 1 283 ? 13.334 7.058 -18.674 1.00 94.75 283 ILE A O 1
ATOM 2212 N N . SER A 1 284 ? 15.075 5.860 -17.908 1.00 91.44 284 SER A N 1
ATOM 2213 C CA . SER A 1 284 ? 15.831 6.995 -17.368 1.00 91.44 284 SER A CA 1
ATOM 2214 C C . SER A 1 284 ? 16.085 8.069 -18.430 1.00 91.44 284 SER A C 1
ATOM 2216 O O . SER A 1 284 ? 15.801 9.246 -18.213 1.00 91.44 284 SER A O 1
ATOM 2218 N N . GLY A 1 285 ? 16.533 7.661 -19.623 1.00 89.06 285 GLY A N 1
ATOM 2219 C CA . GLY A 1 285 ? 16.754 8.578 -20.736 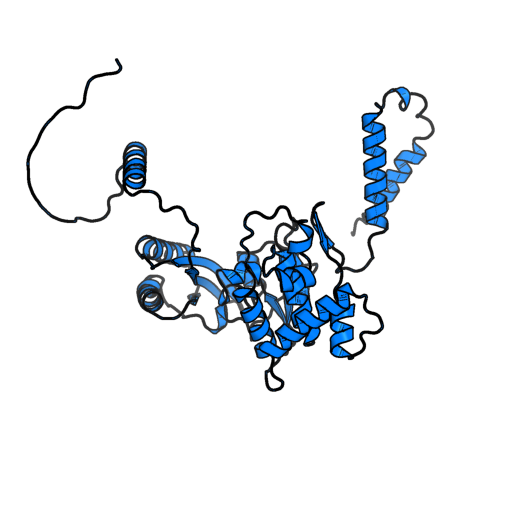1.00 89.06 285 GLY A CA 1
ATOM 2220 C C . GLY A 1 285 ? 15.470 9.247 -21.241 1.00 89.06 285 GLY A C 1
ATOM 2221 O O . GLY A 1 285 ? 15.501 10.407 -21.646 1.00 89.06 285 GLY A O 1
ATOM 2222 N N . ILE A 1 286 ? 14.331 8.559 -21.223 1.00 91.44 286 ILE A N 1
ATOM 2223 C CA . ILE A 1 286 ? 13.047 9.183 -21.566 1.00 91.44 286 ILE A CA 1
ATOM 2224 C C . ILE A 1 286 ? 12.646 10.179 -20.476 1.00 91.44 286 ILE A C 1
ATOM 2226 O O . ILE A 1 286 ? 12.346 11.326 -20.793 1.00 91.44 286 ILE A O 1
ATOM 2230 N N . SER A 1 287 ? 12.694 9.774 -19.206 1.00 88.12 287 SER A N 1
ATOM 2231 C CA . SER A 1 287 ? 12.328 10.619 -18.066 1.00 88.12 287 SER A CA 1
ATOM 2232 C C . SER A 1 287 ? 13.152 11.905 -18.004 1.00 88.12 287 SER A C 1
ATOM 2234 O O . SER A 1 287 ? 12.600 12.956 -17.705 1.00 88.12 287 SER A O 1
ATOM 2236 N N . SER A 1 288 ? 14.436 11.864 -18.375 1.00 85.12 288 SER A N 1
ATOM 2237 C CA . SER A 1 288 ? 15.302 13.051 -18.409 1.00 85.12 288 SER A CA 1
ATOM 2238 C C . SER A 1 288 ? 14.992 14.039 -19.544 1.00 85.12 288 SER A C 1
ATOM 2240 O O . SER A 1 288 ? 15.615 15.092 -19.608 1.00 85.12 288 SER A O 1
ATOM 2242 N N . ARG A 1 289 ? 14.122 13.680 -20.496 1.00 83.88 289 ARG A N 1
ATOM 2243 C CA . ARG A 1 289 ? 13.782 14.486 -21.688 1.00 83.88 289 ARG A CA 1
ATOM 2244 C C . ARG A 1 289 ? 12.322 14.927 -21.710 1.00 83.88 289 ARG A C 1
ATOM 2246 O O . ARG A 1 289 ? 11.895 15.583 -22.656 1.00 83.88 289 ARG A O 1
ATOM 2253 N N . VAL A 1 290 ? 11.536 14.496 -20.729 1.00 83.94 290 VAL A N 1
ATOM 2254 C CA . VAL A 1 290 ? 10.094 14.715 -20.691 1.00 83.94 290 VAL A CA 1
ATOM 2255 C C . VAL A 1 290 ? 9.791 15.738 -19.617 1.00 83.94 290 VAL A C 1
ATOM 2257 O O . VAL A 1 290 ? 9.977 15.481 -18.432 1.00 83.94 290 VAL A O 1
ATOM 2260 N N . GLU A 1 291 ? 9.249 16.870 -20.041 1.00 79.69 291 GLU A N 1
ATOM 2261 C CA . GLU A 1 291 ? 8.691 17.863 -19.135 1.00 79.69 291 GLU A CA 1
ATOM 2262 C C . GLU A 1 291 ? 7.196 17.609 -18.950 1.00 79.69 291 GLU A C 1
ATOM 2264 O O . GLU A 1 291 ? 6.415 17.584 -19.908 1.00 79.69 291 GLU A O 1
ATOM 2269 N N . LEU A 1 292 ? 6.781 17.419 -17.698 1.00 79.06 292 LEU A N 1
ATOM 2270 C CA . LEU A 1 292 ? 5.376 17.355 -17.324 1.00 79.06 292 LEU A CA 1
ATOM 2271 C C . LEU A 1 292 ? 5.009 18.616 -16.547 1.00 79.06 292 LEU A C 1
ATOM 2273 O O . LEU A 1 292 ? 5.725 19.057 -15.652 1.00 79.06 292 LEU A O 1
ATOM 2277 N N . LYS A 1 293 ? 3.845 19.188 -16.851 1.00 78.25 293 LYS A N 1
ATOM 2278 C CA . LYS A 1 293 ? 3.344 20.343 -16.107 1.00 78.25 293 LYS A CA 1
ATOM 2279 C C . LYS A 1 293 ? 2.962 19.927 -14.682 1.00 78.25 293 LYS A C 1
ATOM 2281 O O . LYS A 1 293 ? 2.028 19.143 -14.519 1.00 78.25 293 LYS A O 1
ATOM 2286 N N . ASN A 1 294 ? 3.626 20.508 -13.681 1.00 75.00 294 ASN A N 1
ATOM 2287 C CA . ASN A 1 294 ? 3.396 20.275 -12.246 1.00 75.00 294 ASN A CA 1
ATOM 2288 C C . ASN A 1 294 ? 3.469 18.789 -11.845 1.00 75.00 294 ASN A C 1
ATOM 2290 O O . ASN A 1 294 ? 2.765 18.343 -10.937 1.00 75.00 294 ASN A O 1
ATOM 2294 N N . ALA A 1 295 ? 4.279 18.003 -12.548 1.00 80.00 295 ALA A N 1
ATOM 2295 C CA . ALA A 1 295 ? 4.456 16.587 -12.278 1.00 80.00 295 ALA A CA 1
ATOM 2296 C C . ALA A 1 295 ? 5.846 16.133 -12.721 1.00 80.00 295 ALA A C 1
ATOM 2298 O O . ALA A 1 295 ? 6.527 16.817 -13.479 1.00 80.00 295 ALA A O 1
ATOM 2299 N N . TYR A 1 296 ? 6.242 14.952 -12.275 1.00 83.69 296 TYR A N 1
ATOM 2300 C CA . TYR A 1 296 ? 7.428 14.254 -12.748 1.00 83.69 296 TYR A CA 1
ATOM 2301 C C . TYR A 1 296 ? 7.112 12.771 -12.932 1.00 83.69 296 TYR A C 1
ATOM 2303 O O . TYR A 1 296 ? 6.090 12.264 -12.458 1.00 83.69 296 TYR A O 1
ATOM 2311 N N . LEU A 1 297 ? 7.977 12.085 -13.673 1.00 87.19 297 LEU A N 1
ATOM 2312 C CA . LEU A 1 297 ? 7.914 10.637 -13.801 1.00 87.19 297 LEU A CA 1
ATOM 2313 C C . LEU A 1 297 ? 8.714 10.008 -12.667 1.00 87.19 297 LEU A C 1
ATOM 2315 O O . LEU A 1 297 ? 9.923 10.209 -12.581 1.00 87.19 297 LEU A O 1
ATOM 2319 N N . ASP A 1 298 ? 8.034 9.231 -11.834 1.00 86.00 298 ASP A N 1
ATOM 2320 C CA . ASP A 1 298 ? 8.673 8.309 -10.904 1.00 86.00 298 ASP A CA 1
ATOM 2321 C C . ASP A 1 298 ? 8.665 6.910 -11.513 1.00 86.00 298 ASP A C 1
ATOM 2323 O O . ASP A 1 298 ? 7.701 6.518 -12.186 1.00 86.00 298 ASP A O 1
ATOM 2327 N N . TYR A 1 299 ? 9.742 6.158 -11.322 1.00 88.19 299 TYR A N 1
ATOM 2328 C CA . TYR A 1 299 ? 9.826 4.816 -11.871 1.00 88.19 299 TYR A CA 1
ATOM 2329 C C . TYR A 1 299 ? 10.740 3.897 -11.065 1.00 88.19 299 TYR A C 1
ATOM 2331 O O . TYR A 1 299 ? 11.705 4.320 -10.435 1.00 88.19 299 TYR A O 1
ATOM 2339 N N . SER A 1 300 ? 10.451 2.601 -11.137 1.00 87.31 300 SER A N 1
ATOM 2340 C CA . SER A 1 300 ? 11.294 1.548 -10.579 1.00 87.31 300 SER A CA 1
ATOM 2341 C C . SER A 1 300 ? 11.389 0.375 -11.542 1.00 87.31 300 SER A C 1
ATOM 2343 O O . SER A 1 300 ? 10.424 0.040 -12.234 1.00 87.31 300 SER A O 1
ATOM 2345 N N . VAL A 1 301 ? 12.562 -0.257 -11.602 1.00 89.81 301 VAL A N 1
ATOM 2346 C CA . VAL A 1 301 ? 12.793 -1.441 -12.434 1.00 89.81 301 VAL A CA 1
ATOM 2347 C C . VAL A 1 301 ? 13.353 -2.574 -11.585 1.00 89.81 301 VAL A C 1
ATOM 2349 O O . VAL A 1 301 ? 14.524 -2.600 -11.205 1.00 89.81 301 VAL A O 1
ATOM 2352 N N . SER A 1 302 ? 12.518 -3.575 -11.335 1.00 87.62 302 SER A N 1
ATOM 2353 C CA . SER A 1 302 ? 12.832 -4.693 -10.448 1.00 87.62 302 SER A CA 1
ATOM 2354 C C . SER A 1 302 ? 12.790 -6.017 -11.204 1.00 87.62 302 SER A C 1
ATOM 2356 O O . SER A 1 302 ? 12.008 -6.214 -12.136 1.00 87.62 302 SER A O 1
ATOM 2358 N N . ASN A 1 303 ? 13.633 -6.968 -10.802 1.00 88.81 303 ASN A N 1
ATOM 2359 C CA . ASN A 1 303 ? 13.520 -8.341 -11.285 1.00 88.81 303 ASN A CA 1
ATOM 2360 C C . ASN A 1 303 ? 12.646 -9.140 -10.328 1.00 88.81 303 ASN A C 1
ATOM 2362 O O . ASN A 1 303 ? 12.895 -9.135 -9.127 1.00 88.81 303 ASN A O 1
ATOM 2366 N N . VAL A 1 304 ? 11.686 -9.879 -10.870 1.00 87.25 304 VAL A N 1
ATOM 2367 C CA . VAL A 1 304 ? 10.812 -10.756 -10.090 1.00 87.25 304 VAL A CA 1
ATOM 2368 C C . VAL A 1 304 ? 10.694 -12.122 -10.722 1.00 87.25 304 VAL A C 1
ATOM 2370 O O . VAL A 1 304 ? 10.781 -12.275 -11.942 1.00 87.25 304 VAL A O 1
ATOM 2373 N N . LYS A 1 305 ? 10.467 -13.129 -9.884 1.00 87.69 305 LYS A N 1
ATOM 2374 C CA . LYS A 1 305 ? 10.246 -14.499 -10.323 1.00 87.69 305 LYS A CA 1
ATOM 2375 C C . LYS A 1 305 ? 8.832 -14.923 -9.963 1.00 87.69 305 LYS A C 1
ATOM 2377 O O . LYS A 1 305 ? 8.520 -15.115 -8.797 1.00 87.69 305 LYS A O 1
ATOM 2382 N N . ILE A 1 306 ? 7.996 -15.106 -10.978 1.00 81.81 306 ILE A N 1
ATOM 2383 C CA . ILE A 1 306 ? 6.585 -15.468 -10.816 1.00 81.81 306 ILE A CA 1
ATOM 2384 C C . ILE A 1 306 ? 6.342 -16.756 -11.598 1.00 81.81 306 ILE A C 1
ATOM 2386 O O . ILE A 1 306 ? 6.703 -16.855 -12.772 1.00 81.81 306 ILE A O 1
ATOM 2390 N N . ASP A 1 307 ? 5.813 -17.775 -10.918 1.00 81.94 307 ASP A N 1
ATOM 2391 C CA . ASP A 1 307 ? 5.585 -19.124 -11.461 1.00 81.94 307 ASP A CA 1
ATOM 2392 C C . ASP A 1 307 ? 6.810 -19.730 -12.170 1.00 81.94 307 ASP A C 1
ATOM 2394 O O . ASP A 1 307 ? 6.722 -20.418 -13.188 1.00 81.94 307 ASP A O 1
ATOM 2398 N N . GLY A 1 308 ? 8.002 -19.458 -11.631 1.00 84.44 308 GLY A N 1
ATOM 2399 C CA . GLY A 1 308 ? 9.266 -19.962 -12.171 1.00 84.44 308 GLY A CA 1
ATOM 2400 C C . GLY A 1 308 ? 9.807 -19.192 -13.379 1.00 84.44 308 GLY A C 1
ATOM 2401 O O . GLY A 1 308 ? 10.916 -19.492 -13.821 1.00 84.44 308 GLY A O 1
ATOM 2402 N N . VAL A 1 309 ? 9.082 -18.189 -13.875 1.00 88.06 309 VAL A N 1
ATOM 2403 C CA . VAL A 1 309 ? 9.523 -17.306 -14.957 1.00 88.06 309 VAL A CA 1
ATOM 2404 C C . VAL A 1 309 ? 10.081 -16.019 -14.359 1.00 88.06 309 VAL A C 1
ATOM 2406 O O . VAL A 1 309 ? 9.439 -15.384 -13.525 1.00 88.06 309 VAL A O 1
ATOM 2409 N N . GLU A 1 310 ? 11.282 -15.630 -14.785 1.00 91.81 310 GLU A N 1
ATOM 2410 C CA . GLU A 1 310 ? 11.865 -14.350 -14.392 1.00 91.81 310 GLU A CA 1
ATOM 2411 C C . GLU A 1 310 ? 11.418 -13.231 -15.341 1.00 91.81 310 GLU A C 1
ATOM 2413 O O . GLU A 1 310 ? 11.568 -13.326 -16.565 1.00 91.81 310 GLU A O 1
ATOM 2418 N N . TYR A 1 311 ? 10.918 -12.151 -14.756 1.00 92.06 311 TYR A N 1
ATOM 2419 C CA . TYR A 1 311 ? 10.555 -10.918 -15.434 1.00 92.06 311 TYR A CA 1
ATOM 2420 C C . TYR A 1 311 ? 11.416 -9.772 -14.916 1.00 92.06 311 TYR A C 1
ATOM 2422 O O . TYR A 1 311 ? 11.772 -9.723 -13.741 1.00 92.06 311 TYR A O 1
ATOM 2430 N N . THR A 1 312 ? 11.709 -8.829 -15.796 1.00 93.19 312 THR A N 1
ATOM 2431 C CA . THR A 1 312 ? 11.995 -7.449 -15.429 1.00 93.19 312 THR A CA 1
ATOM 2432 C C . THR A 1 312 ? 10.661 -6.707 -15.479 1.00 93.19 312 THR A C 1
ATOM 2434 O O . THR A 1 312 ? 10.043 -6.634 -16.544 1.00 93.19 312 THR A O 1
ATOM 2437 N N . LEU A 1 313 ? 10.199 -6.215 -14.332 1.00 92.31 313 LEU A N 1
ATOM 2438 C CA . LEU A 1 313 ? 9.048 -5.325 -14.241 1.00 92.31 313 LEU A CA 1
ATOM 2439 C C . LEU A 1 313 ? 9.542 -3.890 -14.132 1.00 92.31 313 LEU A C 1
ATOM 2441 O O . LEU A 1 313 ? 10.424 -3.616 -13.324 1.00 92.31 313 LEU A O 1
ATOM 2445 N N . ALA A 1 314 ? 8.960 -3.002 -14.929 1.00 92.88 314 ALA A N 1
ATOM 2446 C CA . ALA A 1 314 ? 9.120 -1.567 -14.767 1.00 92.88 314 ALA A CA 1
ATOM 2447 C C . ALA A 1 314 ? 7.778 -0.957 -14.374 1.00 92.88 314 ALA A C 1
ATOM 2449 O O . ALA A 1 314 ? 6.786 -1.154 -15.079 1.00 92.88 314 ALA A O 1
ATOM 2450 N N . LEU A 1 315 ? 7.750 -0.242 -13.256 1.00 91.31 315 LEU A N 1
ATOM 2451 C CA . LEU A 1 315 ? 6.594 0.518 -12.805 1.00 91.31 315 LEU A CA 1
ATOM 2452 C C . LEU A 1 315 ? 6.874 1.993 -13.038 1.00 91.31 315 LEU A C 1
ATOM 2454 O O . LEU A 1 315 ? 7.957 2.463 -12.709 1.00 91.31 315 LEU A O 1
ATOM 2458 N N . ILE A 1 316 ? 5.917 2.701 -13.623 1.00 91.75 316 ILE A N 1
ATOM 2459 C CA . ILE A 1 316 ? 6.039 4.113 -13.969 1.00 91.75 316 ILE A CA 1
ATOM 2460 C C . ILE A 1 316 ? 4.791 4.829 -13.463 1.00 91.75 316 ILE A C 1
ATOM 2462 O O . ILE A 1 316 ? 3.672 4.396 -13.751 1.00 91.75 316 ILE A O 1
ATOM 2466 N N . SER A 1 317 ? 4.984 5.927 -12.737 1.00 89.12 317 SER A N 1
ATOM 2467 C CA . SER A 1 317 ? 3.910 6.767 -12.206 1.00 89.12 317 SER A CA 1
ATOM 2468 C C . SER A 1 317 ? 4.123 8.234 -12.577 1.00 89.12 317 SER A C 1
ATOM 2470 O O . SER A 1 317 ? 5.256 8.700 -12.685 1.00 89.12 317 SER A O 1
ATOM 2472 N N . LYS A 1 318 ? 3.028 8.975 -12.777 1.00 87.38 318 LYS A N 1
ATOM 2473 C CA . LYS A 1 318 ? 3.044 10.441 -12.859 1.00 87.38 318 LYS A CA 1
ATOM 2474 C C . LYS A 1 318 ? 2.765 10.995 -11.471 1.00 87.38 318 LYS A C 1
ATOM 2476 O O . LYS A 1 318 ? 1.614 11.014 -11.038 1.00 87.38 318 LYS A O 1
ATOM 2481 N N . SER A 1 319 ? 3.812 11.451 -10.805 1.00 78.62 319 SER A N 1
ATOM 2482 C CA . SER A 1 319 ? 3.727 12.020 -9.464 1.00 78.62 319 SER A CA 1
ATOM 2483 C C . SER A 1 319 ? 3.549 13.528 -9.574 1.00 78.62 319 SER A C 1
ATOM 2485 O O . SER A 1 319 ? 4.286 14.191 -10.303 1.00 78.62 319 SER A O 1
ATOM 2487 N N . THR A 1 320 ? 2.561 14.092 -8.883 1.00 70.88 320 THR A N 1
ATOM 2488 C CA . THR A 1 320 ? 2.365 15.547 -8.840 1.00 70.88 320 THR A CA 1
ATOM 2489 C C . THR A 1 320 ? 3.464 16.210 -8.020 1.00 70.88 320 THR A C 1
ATOM 2491 O O . THR A 1 320 ? 3.836 15.713 -6.960 1.00 70.88 320 THR A O 1
ATOM 2494 N N . MET A 1 321 ? 3.963 17.349 -8.495 1.00 62.75 321 MET A N 1
ATOM 2495 C CA . MET A 1 321 ? 4.787 18.236 -7.677 1.00 62.75 321 MET A CA 1
ATOM 2496 C C . MET A 1 321 ? 3.870 19.107 -6.827 1.00 62.75 321 MET A C 1
ATOM 2498 O O . MET A 1 321 ? 2.947 19.727 -7.357 1.00 62.75 321 MET A O 1
ATOM 2502 N N . ASN A 1 322 ? 4.102 19.132 -5.517 1.00 55.81 322 ASN A N 1
ATOM 2503 C CA . ASN A 1 322 ? 3.323 19.973 -4.617 1.00 55.81 322 ASN A CA 1
ATOM 2504 C C . ASN A 1 322 ? 3.709 21.453 -4.765 1.00 55.81 322 ASN A C 1
ATOM 2506 O O . ASN A 1 322 ? 4.848 21.792 -5.099 1.00 55.81 322 ASN A O 1
ATOM 2510 N N . GLU A 1 323 ? 2.727 22.333 -4.542 1.00 46.28 323 GLU A N 1
ATOM 2511 C CA . GLU A 1 323 ? 2.876 23.793 -4.550 1.00 46.28 323 GLU A CA 1
ATOM 2512 C C . GLU A 1 323 ? 3.760 24.224 -3.366 1.00 46.28 323 GLU A C 1
ATOM 2514 O O . GLU A 1 323 ? 3.270 24.572 -2.299 1.00 46.28 323 GLU A O 1
ATOM 2519 N N . GLY A 1 324 ? 5.078 24.145 -3.533 1.00 48.19 324 GLY A N 1
ATOM 2520 C CA . GLY A 1 324 ? 6.036 24.455 -2.466 1.00 48.19 324 GLY A CA 1
ATOM 2521 C C . GLY A 1 324 ? 7.506 24.284 -2.847 1.00 48.19 324 GLY A C 1
ATOM 2522 O O . GLY A 1 324 ? 8.380 24.715 -2.099 1.00 48.19 324 GLY A O 1
ATOM 2523 N N . TYR A 1 325 ? 7.802 23.702 -4.013 1.00 48.28 325 TYR A N 1
ATOM 2524 C CA . TYR A 1 325 ? 9.157 23.727 -4.552 1.00 48.28 325 TYR A CA 1
ATOM 2525 C C . TYR A 1 325 ? 9.540 25.160 -4.931 1.00 48.28 325 TYR A C 1
ATOM 2527 O O . TYR A 1 325 ? 8.894 25.784 -5.772 1.00 48.28 325 TYR A O 1
ATOM 2535 N N . GLU A 1 326 ? 10.597 25.680 -4.305 1.00 53.97 326 GLU A N 1
ATOM 2536 C CA . GLU A 1 326 ? 11.259 26.892 -4.777 1.00 53.97 326 GLU A CA 1
ATOM 2537 C C . GLU A 1 326 ? 11.810 26.606 -6.177 1.00 53.97 326 GLU A C 1
ATOM 2539 O O . GLU A 1 326 ? 12.737 25.808 -6.343 1.00 53.97 326 GLU A O 1
ATOM 2544 N N . GLU A 1 327 ? 11.218 27.230 -7.197 1.00 59.44 327 GLU A N 1
ATOM 2545 C CA . GLU A 1 327 ? 11.816 27.255 -8.527 1.00 59.44 327 GLU A CA 1
ATOM 2546 C C . GLU A 1 327 ? 13.204 27.887 -8.405 1.00 59.44 327 GLU A C 1
ATOM 2548 O O . GLU A 1 327 ? 13.353 29.011 -7.916 1.00 59.44 327 GLU A O 1
ATOM 2553 N N . ILE A 1 328 ? 14.233 27.151 -8.827 1.00 69.25 328 ILE A N 1
ATOM 2554 C CA . ILE A 1 328 ? 15.578 27.705 -8.926 1.00 69.25 328 ILE A CA 1
ATOM 2555 C C . ILE A 1 328 ? 15.511 28.783 -10.014 1.00 69.25 328 ILE A C 1
ATOM 2557 O O . ILE A 1 328 ? 15.134 28.460 -11.142 1.00 69.25 328 ILE A O 1
ATOM 2561 N N . PRO A 1 329 ? 15.858 30.048 -9.716 1.00 79.81 329 PRO A N 1
ATOM 2562 C CA . PRO A 1 329 ? 15.867 31.092 -10.729 1.00 79.81 329 PRO A CA 1
ATOM 2563 C C . PRO A 1 329 ? 16.734 30.670 -11.916 1.00 79.81 329 PRO A C 1
ATOM 2565 O O . PRO A 1 329 ? 17.815 30.116 -11.713 1.00 79.81 329 PRO A O 1
ATOM 2568 N N . GLU A 1 330 ? 16.292 30.965 -13.135 1.00 75.75 330 GLU A N 1
ATOM 2569 C CA . GLU A 1 330 ? 16.976 30.586 -14.382 1.00 75.75 330 GLU A CA 1
ATOM 2570 C C . GLU A 1 330 ? 18.470 30.972 -14.363 1.00 75.75 330 GLU A C 1
ATOM 2572 O O . GLU A 1 330 ? 19.345 30.153 -14.627 1.00 75.75 330 GLU A O 1
ATOM 2577 N N . GLU A 1 331 ? 18.785 32.169 -13.857 1.00 79.56 331 GLU A N 1
ATOM 2578 C CA . GLU A 1 331 ? 20.155 32.664 -13.638 1.00 79.56 331 GLU A CA 1
ATOM 2579 C C . GLU A 1 331 ? 21.023 31.774 -12.724 1.00 79.56 331 GLU A C 1
ATOM 2581 O O . GLU A 1 331 ? 22.251 31.709 -12.856 1.00 79.56 331 GLU A O 1
ATOM 2586 N N . THR A 1 332 ? 20.398 31.096 -11.761 1.00 82.31 332 THR A N 1
ATOM 2587 C CA . THR A 1 332 ? 21.062 30.186 -10.824 1.00 82.31 332 THR A CA 1
ATOM 2588 C C . THR A 1 332 ? 21.267 28.816 -11.458 1.00 82.31 332 THR A C 1
ATOM 2590 O O . THR A 1 332 ? 22.332 28.232 -11.254 1.00 82.31 332 THR A O 1
ATOM 2593 N N . ILE A 1 333 ? 20.308 28.349 -12.265 1.00 77.62 333 ILE A N 1
ATOM 2594 C CA . ILE A 1 333 ? 20.448 27.132 -13.074 1.00 77.62 333 ILE A CA 1
ATOM 2595 C C . ILE A 1 333 ? 21.645 27.285 -14.016 1.00 77.62 333 ILE A C 1
ATOM 2597 O O . ILE A 1 333 ? 22.602 26.527 -13.897 1.00 77.62 333 ILE A O 1
ATOM 2601 N N . GLU A 1 334 ? 21.693 28.354 -14.818 1.00 79.50 334 GLU A N 1
ATOM 2602 C CA . GLU A 1 334 ? 22.813 28.604 -15.737 1.00 79.50 334 GLU A CA 1
ATOM 2603 C C . GLU A 1 334 ? 24.172 28.681 -15.024 1.00 79.50 334 GLU A C 1
ATOM 2605 O O . GLU A 1 334 ? 25.215 28.281 -15.547 1.00 79.50 334 GLU A O 1
ATOM 2610 N N . LYS A 1 335 ? 24.202 29.251 -13.813 1.00 87.94 335 LYS A N 1
ATOM 2611 C CA . LYS A 1 335 ? 25.421 29.297 -13.001 1.00 87.94 335 LYS A CA 1
ATOM 2612 C C . LYS A 1 335 ? 25.860 27.895 -12.585 1.00 87.94 335 LYS A C 1
ATOM 2614 O O . LYS A 1 335 ? 27.065 27.641 -12.564 1.00 87.94 335 LYS A O 1
ATOM 2619 N N . TYR A 1 336 ? 24.927 27.036 -12.189 1.00 88.25 336 TYR A N 1
ATOM 2620 C CA . TYR A 1 336 ? 25.228 25.657 -11.821 1.00 88.25 336 TYR A CA 1
ATOM 2621 C C . TYR A 1 336 ? 25.673 24.846 -13.029 1.00 88.25 336 TYR A C 1
ATOM 2623 O O . TYR A 1 336 ? 26.694 24.173 -12.916 1.00 88.25 336 TYR A O 1
ATOM 2631 N N . ASP A 1 337 ? 25.026 25.009 -14.179 1.00 81.06 337 ASP A N 1
ATOM 2632 C CA . ASP A 1 337 ? 25.428 24.352 -15.424 1.00 81.06 337 ASP A CA 1
ATOM 2633 C C . ASP A 1 337 ? 26.864 24.729 -15.801 1.00 81.06 337 ASP A C 1
ATOM 2635 O O . ASP A 1 337 ? 27.716 23.853 -15.895 1.00 81.06 337 ASP A O 1
ATOM 2639 N N . ARG A 1 338 ? 27.221 26.025 -15.808 1.00 84.38 338 ARG A N 1
ATOM 2640 C CA . ARG A 1 338 ? 28.614 26.464 -16.053 1.00 84.38 338 ARG A CA 1
ATOM 2641 C C . ARG A 1 338 ? 29.633 25.860 -15.080 1.00 84.38 338 ARG A C 1
ATOM 2643 O O . ARG A 1 338 ? 30.776 25.599 -15.455 1.00 84.38 338 ARG A O 1
ATOM 2650 N N . LEU A 1 339 ? 29.263 25.689 -13.808 1.00 85.31 339 LEU A N 1
ATOM 2651 C CA . LEU A 1 339 ? 30.139 25.071 -12.805 1.00 85.31 339 LEU A CA 1
ATOM 2652 C C . LEU A 1 339 ? 30.305 23.569 -13.048 1.00 85.31 339 LEU A C 1
ATOM 2654 O O . LEU A 1 339 ? 31.411 23.047 -12.879 1.00 85.31 339 LEU A O 1
ATOM 2658 N N . LEU A 1 340 ? 29.223 22.888 -13.423 1.00 81.81 340 LEU A N 1
ATOM 2659 C CA . LEU A 1 340 ? 29.230 21.474 -13.774 1.00 81.81 340 LEU A CA 1
ATOM 2660 C C . LEU A 1 340 ? 30.043 21.249 -15.052 1.00 81.81 340 LEU A C 1
ATOM 2662 O O . LEU A 1 340 ? 30.951 20.422 -15.029 1.00 81.81 340 LEU A O 1
ATOM 2666 N N . ASP A 1 341 ? 29.830 22.052 -16.090 1.00 87.38 341 ASP A N 1
ATOM 2667 C CA . ASP A 1 341 ? 30.557 21.985 -17.360 1.00 87.38 341 ASP A CA 1
ATOM 2668 C C . ASP A 1 341 ? 32.054 22.256 -17.176 1.00 87.38 341 ASP A C 1
ATOM 2670 O O . ASP A 1 341 ? 32.899 21.532 -17.701 1.00 87.38 341 ASP A O 1
ATOM 2674 N N . HIS A 1 342 ? 32.428 23.242 -16.352 1.00 86.25 342 HIS A N 1
ATOM 2675 C CA . HIS A 1 342 ? 33.836 23.487 -16.022 1.00 86.25 342 HIS A CA 1
ATOM 2676 C C . HIS A 1 342 ? 34.492 22.279 -15.328 1.00 86.25 342 HIS A C 1
ATOM 2678 O O . HIS A 1 342 ? 35.676 22.000 -15.529 1.00 86.25 342 HIS A O 1
ATOM 2684 N N . GLN A 1 343 ? 33.748 21.577 -14.471 1.00 90.31 343 GLN A N 1
ATOM 2685 C CA . GLN A 1 343 ? 34.285 20.494 -13.649 1.00 90.31 343 GLN A CA 1
ATOM 2686 C C . GLN A 1 343 ? 34.245 19.122 -14.342 1.00 90.31 343 GLN A C 1
ATOM 2688 O O . GLN A 1 343 ? 35.103 18.278 -14.061 1.00 90.31 343 GLN A O 1
ATOM 2693 N N . PHE A 1 344 ? 33.260 18.893 -15.209 1.00 86.75 344 PHE A N 1
ATOM 2694 C CA . PHE A 1 344 ? 32.943 17.589 -15.796 1.00 86.75 344 PHE A CA 1
ATOM 2695 C C . PHE A 1 344 ? 32.906 17.590 -17.334 1.00 86.75 344 PHE A C 1
ATOM 2697 O O . PHE A 1 344 ? 32.829 16.511 -17.921 1.00 86.75 344 PHE A O 1
ATOM 2704 N N . GLY A 1 345 ? 33.064 18.752 -17.974 1.00 80.19 345 GLY A N 1
ATOM 2705 C CA . GLY A 1 345 ? 32.888 18.953 -19.414 1.00 80.19 345 GLY A CA 1
ATOM 2706 C C . GLY A 1 345 ? 31.429 19.239 -19.772 1.00 80.19 345 GLY A C 1
ATOM 2707 O O . GLY A 1 345 ? 30.529 18.819 -19.048 1.00 80.19 345 GLY A O 1
ATOM 2708 N N . GLU A 1 346 ? 31.209 19.944 -20.883 1.00 74.38 346 GLU A N 1
ATOM 2709 C CA . GLU A 1 346 ? 29.864 20.229 -21.400 1.00 74.38 346 GLU A CA 1
ATOM 2710 C C . GLU A 1 346 ? 29.082 18.929 -21.647 1.00 74.38 346 GLU A C 1
ATOM 2712 O O . GLU A 1 346 ? 29.609 17.961 -22.213 1.00 74.38 346 GLU A O 1
ATOM 2717 N N . MET A 1 347 ? 27.808 18.899 -21.246 1.00 53.94 347 MET A N 1
ATOM 2718 C CA . MET A 1 347 ? 26.883 17.863 -21.708 1.00 53.94 347 MET A CA 1
ATOM 2719 C C . MET A 1 347 ? 26.679 18.019 -23.222 1.00 53.94 347 MET A C 1
ATOM 2721 O O . MET A 1 347 ? 25.934 18.886 -23.667 1.00 53.94 347 MET A O 1
ATOM 2725 N N . GLU A 1 348 ? 27.300 17.166 -24.039 1.00 50.56 348 GLU A N 1
ATOM 2726 C CA . GLU A 1 348 ? 26.995 17.125 -25.474 1.00 50.56 348 GLU A CA 1
ATOM 2727 C C . GLU A 1 348 ? 25.532 16.689 -25.689 1.00 50.56 348 GLU A C 1
ATOM 2729 O O . GLU A 1 348 ? 25.194 15.502 -25.614 1.00 50.56 348 GLU A O 1
ATOM 2734 N N . GLY A 1 349 ? 24.648 17.648 -25.973 1.00 43.22 349 GLY A N 1
ATOM 2735 C CA . GLY A 1 349 ? 23.247 17.377 -26.267 1.00 43.22 349 GLY A CA 1
ATOM 2736 C C . GLY A 1 349 ? 22.536 18.507 -27.005 1.00 43.22 349 GLY A C 1
ATOM 2737 O O . GLY A 1 349 ? 21.995 19.398 -26.370 1.00 43.22 349 GLY A O 1
ATOM 2738 N N . GLY A 1 350 ? 22.430 18.370 -28.332 1.00 36.75 350 GLY A N 1
ATOM 2739 C CA . GLY A 1 350 ? 21.426 19.060 -29.153 1.00 36.75 350 GLY A CA 1
ATOM 2740 C C . GLY A 1 350 ? 21.969 20.219 -29.982 1.00 36.75 350 GLY A C 1
ATOM 2741 O O . GLY A 1 350 ? 22.090 21.335 -29.504 1.00 36.75 350 GLY A O 1
ATOM 2742 N N . ASP A 1 351 ? 22.268 19.932 -31.246 1.00 47.66 351 ASP A N 1
ATOM 2743 C CA . ASP A 1 351 ? 22.529 20.916 -32.298 1.00 47.66 351 ASP A CA 1
ATOM 2744 C C . ASP A 1 351 ? 21.262 21.755 -32.554 1.00 47.66 351 ASP A C 1
ATOM 2746 O O . ASP A 1 351 ? 20.411 21.371 -33.358 1.00 47.66 351 ASP A O 1
ATOM 2750 N N . ASP A 1 352 ? 21.128 22.881 -31.853 1.00 41.53 352 ASP A N 1
ATOM 2751 C CA . ASP A 1 352 ? 20.225 23.962 -32.239 1.00 41.53 352 ASP A CA 1
ATOM 2752 C C . ASP A 1 352 ? 21.013 24.932 -33.121 1.00 41.53 352 ASP A C 1
ATOM 2754 O O . ASP A 1 352 ? 21.796 25.768 -32.669 1.00 41.53 352 ASP A O 1
ATOM 2758 N N . GLY A 1 353 ? 20.841 24.740 -34.426 1.00 37.62 353 GLY A N 1
ATOM 2759 C CA . GLY A 1 353 ? 21.556 25.470 -35.454 1.00 37.62 353 GLY A CA 1
ATOM 2760 C C . GLY A 1 353 ? 21.381 26.993 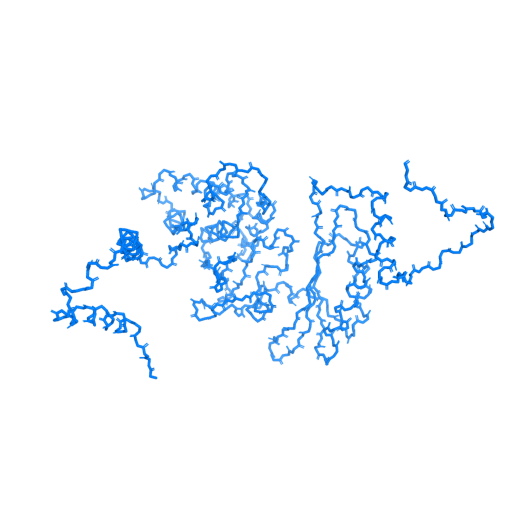-35.404 1.00 37.62 353 GLY A C 1
ATOM 2761 O O . GLY A 1 353 ? 20.277 27.511 -35.276 1.00 37.62 353 GLY A O 1
ATOM 2762 N N . ASP A 1 354 ? 22.511 27.649 -35.670 1.00 41.78 354 ASP A N 1
ATOM 2763 C CA . ASP A 1 354 ? 22.685 28.889 -36.436 1.00 41.78 354 ASP A CA 1
ATOM 2764 C C . ASP A 1 354 ? 22.005 30.175 -35.921 1.00 41.78 354 ASP A C 1
ATOM 2766 O O . ASP A 1 354 ? 20.828 30.422 -36.171 1.00 41.78 354 ASP A O 1
ATOM 2770 N N . SER A 1 355 ? 22.813 31.093 -35.372 1.00 36.19 355 SER A N 1
ATOM 2771 C CA . SER A 1 355 ? 23.134 32.328 -36.111 1.00 36.19 355 SER A CA 1
ATOM 2772 C C . SER A 1 355 ? 24.217 33.178 -35.430 1.00 36.19 355 SER A C 1
ATOM 2774 O O . SER A 1 355 ? 23.982 33.721 -34.356 1.00 36.19 355 SER A O 1
ATOM 2776 N N . GLY A 1 356 ? 25.329 33.386 -36.143 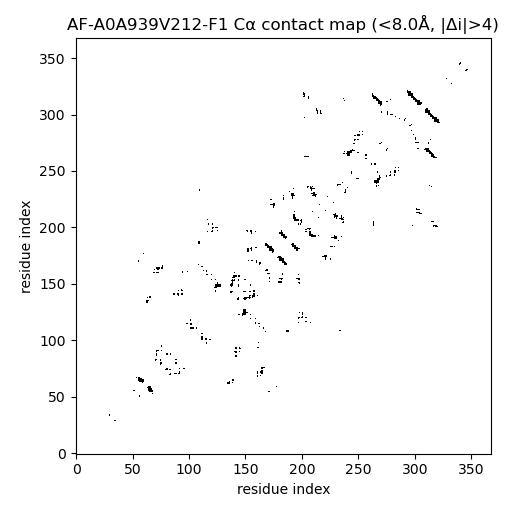1.00 32.47 356 GLY A N 1
ATOM 2777 C CA . GLY A 1 356 ? 25.913 34.721 -36.345 1.00 32.47 356 GLY A CA 1
ATOM 2778 C C . GLY A 1 356 ? 26.842 35.311 -35.278 1.00 32.47 356 GLY A C 1
ATOM 2779 O O . GLY A 1 356 ? 26.380 35.842 -34.279 1.00 32.47 356 GLY A O 1
ATOM 2780 N N . ASP A 1 357 ? 28.137 35.267 -35.601 1.00 41.31 357 ASP A N 1
ATOM 2781 C CA . ASP A 1 357 ? 29.199 36.283 -35.465 1.00 41.31 357 ASP A CA 1
ATOM 2782 C C . ASP A 1 357 ? 29.073 37.480 -34.486 1.00 41.31 357 ASP A C 1
ATOM 2784 O O . ASP A 1 357 ? 28.080 38.205 -34.442 1.00 41.31 357 ASP A O 1
ATOM 2788 N N . ASP A 1 358 ? 30.248 37.750 -33.894 1.00 41.53 358 ASP A N 1
ATOM 2789 C CA . ASP A 1 358 ? 30.795 39.007 -33.352 1.00 41.53 358 ASP A CA 1
ATOM 2790 C C . ASP A 1 358 ? 30.379 39.439 -31.928 1.00 41.53 358 ASP A C 1
ATOM 2792 O O . ASP A 1 358 ? 29.330 40.033 -31.701 1.00 41.53 358 ASP A O 1
ATOM 2796 N N . ASP A 1 359 ? 31.256 39.228 -30.937 1.00 35.78 359 ASP A N 1
ATOM 2797 C CA . ASP A 1 3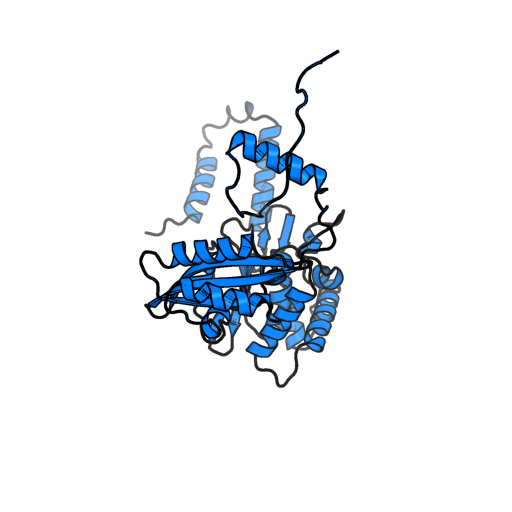59 ? 32.308 40.214 -30.626 1.00 35.78 359 ASP A CA 1
ATOM 2798 C C . ASP A 1 359 ? 33.213 39.757 -29.459 1.00 35.78 359 ASP A C 1
ATOM 2800 O O . ASP A 1 359 ? 32.769 39.273 -28.416 1.00 35.78 359 ASP A O 1
ATOM 2804 N N . GLU A 1 360 ? 34.520 39.955 -29.642 1.00 44.50 360 GLU A N 1
ATOM 2805 C CA . GLU A 1 360 ? 35.530 39.945 -28.583 1.00 44.50 360 GLU A CA 1
ATOM 2806 C C . GLU A 1 360 ? 35.173 40.977 -27.498 1.00 44.50 360 GLU A C 1
ATOM 2808 O O . GLU A 1 360 ? 34.872 42.122 -27.827 1.00 44.50 360 GLU A O 1
ATOM 2813 N N . THR A 1 361 ? 35.303 40.638 -26.207 1.00 37.31 361 THR A N 1
ATOM 2814 C CA . THR A 1 361 ? 36.153 41.394 -25.255 1.00 37.31 361 THR A CA 1
ATOM 2815 C C . THR A 1 361 ? 36.150 40.820 -23.827 1.00 37.31 361 THR A C 1
ATOM 2817 O O . THR A 1 361 ? 35.140 40.758 -23.139 1.00 37.31 361 THR A O 1
ATOM 2820 N N . ASP A 1 362 ? 37.367 40.486 -23.394 1.00 35.34 362 ASP A N 1
ATOM 2821 C CA . ASP A 1 362 ? 37.977 40.838 -22.104 1.00 35.34 362 ASP A CA 1
ATOM 2822 C C . ASP A 1 362 ? 37.450 40.210 -20.793 1.00 35.34 362 ASP A C 1
ATOM 2824 O O . ASP A 1 362 ? 36.701 40.795 -20.012 1.00 35.34 362 ASP A O 1
ATOM 2828 N N . TYR A 1 363 ? 38.008 39.040 -20.468 1.00 38.69 363 TYR A N 1
ATOM 2829 C CA . TYR A 1 363 ? 38.303 38.679 -19.083 1.00 38.69 363 TYR A CA 1
ATOM 2830 C C . TYR A 1 363 ? 39.645 39.307 -18.691 1.00 38.69 363 TYR A C 1
ATOM 2832 O O . TYR A 1 363 ? 40.680 38.814 -19.131 1.00 38.69 363 TYR A O 1
ATOM 2840 N N . THR A 1 364 ? 39.652 40.323 -17.823 1.00 36.56 364 THR A N 1
ATOM 2841 C CA . THR A 1 364 ? 40.446 40.370 -16.573 1.00 36.56 364 THR A CA 1
ATOM 2842 C C . THR A 1 364 ? 40.456 41.759 -15.919 1.00 36.56 364 THR A C 1
ATOM 2844 O O . THR A 1 364 ? 40.373 42.780 -16.583 1.00 36.56 364 THR A O 1
ATOM 2847 N N . GLU A 1 365 ? 40.628 41.729 -14.589 1.00 40.59 365 GLU A N 1
ATOM 2848 C CA . GLU A 1 365 ? 40.865 42.824 -13.626 1.00 40.59 365 GLU A CA 1
ATOM 2849 C C . GLU A 1 365 ? 39.617 43.453 -12.960 1.00 40.59 365 GLU A C 1
ATOM 2851 O O . GLU A 1 365 ? 38.720 43.957 -13.616 1.00 40.59 365 GLU A O 1
ATOM 2856 N N . ALA A 1 366 ? 39.483 43.489 -11.627 1.00 38.19 366 ALA A N 1
ATOM 2857 C CA . ALA A 1 366 ? 40.412 43.115 -10.562 1.00 38.19 366 ALA A CA 1
ATOM 2858 C C . ALA A 1 366 ? 39.694 42.918 -9.214 1.00 38.19 366 ALA A C 1
ATOM 2860 O O . ALA A 1 366 ? 38.669 43.534 -8.929 1.00 38.19 366 ALA A O 1
ATOM 2861 N N . MET A 1 367 ? 40.323 42.120 -8.344 1.00 44.16 367 MET A N 1
ATOM 2862 C CA . MET A 1 367 ? 40.311 42.394 -6.908 1.00 44.16 367 MET A CA 1
ATOM 2863 C C . MET A 1 367 ? 40.873 43.803 -6.672 1.00 44.16 367 MET A C 1
ATOM 2865 O O . MET A 1 367 ? 42.026 44.067 -7.021 1.00 44.16 367 MET A O 1
ATOM 2869 N N . GLY A 1 368 ? 40.074 44.662 -6.044 1.00 37.31 368 GLY A N 1
ATOM 2870 C CA . GLY A 1 368 ? 40.441 46.012 -5.619 1.00 37.31 368 GLY A CA 1
ATOM 2871 C C . GLY A 1 368 ? 39.247 46.751 -5.053 1.00 37.31 368 GLY A C 1
ATOM 2872 O O . GLY A 1 368 ? 38.477 47.283 -5.877 1.00 37.31 368 GLY A O 1
#

pLDDT: mean 80.09, std 20.76, range [32.47, 98.88]

Secondary structure (DSSP, 8-state):
----HHHHHHHHHHHHHHTTTSTTSSGGG--HHHHHHHHHHHHHHHHHHHS-S-TT-EEETTTEEEPP-HHHHHHHHHT--TT--HHHHHHHHHHHHHHHHH--TTS-HHHHHHHHHHHHHHHSBS---S--S-GGGGT-HHHHHHH-B--HHHHHHHHHHHHHHTT--EEEEEBTTSSSEEEEEE-TTS-EEEE-HHHHTTSGGGSSSB-HHHHTTT--B-TTTS------TT-HHHHS-EEESSTTHHHHHHHHHHHSS-SEEEEEEE--TTHHHHHHHHHHHHHTT--BTTEEEEEEEEEEEETTEEEEEEEEEEEEPPTT--PPPHHHHHHHHHHHHHHH------------------------

Sequence (368 aa):
MKFNLKYLIAGLVCAVIIAGIGVSSYISAMSVNEIRGLKGMIEEAKEEANAPEDPEYVKIGEVYEIKPTKNISDAYISGDESALTDDEKKTLQLASEVIKEVVKDDMSLYEKEKALYDWVTKNISNEYEGMGANPQQLAEPGSVLVTKTAVCVGFATTYKLLVNMIGIDCMVEHDFEKSHSWDVLKLDDGCWYICDCYMGVSARMANFNLNQEYALANHSFDVSQYPVANGMKYFPAFNEKKDIYKPEDVIKLMAEFIEGKSDFMSIGLKKTSTSNAALEYLISGISSRVELKNAYLDYSVSNVKIDGVEYTLALISKSTMNEGYEEIPEETIEKYDRLLDHQFGEMEGGDDGDSGDDDETDYTEAMG

Solvent-accessible surface area (backbone atoms only — not comparable to full-atom values): 21366 Å² total; per-residue (Å²): 134,87,81,58,65,71,58,55,54,52,48,52,56,48,51,66,58,69,50,73,84,66,74,85,71,59,73,84,72,63,52,75,66,57,54,49,49,52,49,49,55,51,51,51,55,48,49,63,73,64,50,69,91,48,90,58,49,42,74,45,80,98,65,36,79,42,68,67,56,61,68,48,25,50,19,62,67,70,71,52,63,86,87,52,53,74,70,46,48,51,27,42,50,56,49,49,53,52,45,64,72,60,48,59,92,87,50,52,70,66,54,38,50,50,36,50,50,53,46,48,25,71,62,38,37,78,69,81,79,88,69,96,60,68,70,44,44,28,42,35,41,53,43,24,75,70,70,31,31,31,46,40,52,13,37,20,48,32,51,38,44,55,41,36,42,75,71,33,60,54,44,78,44,49,31,82,82,55,82,48,36,22,31,40,33,45,51,93,87,74,34,22,22,32,34,31,50,58,61,12,51,57,33,42,66,79,27,39,32,32,26,43,62,54,42,59,67,81,48,61,57,65,74,85,81,52,81,72,21,72,31,58,94,68,16,51,54,71,74,67,31,46,79,43,93,53,58,75,56,49,59,60,52,49,54,54,42,70,78,40,89,62,52,64,49,31,35,33,31,74,55,54,100,54,43,56,66,50,35,47,53,51,50,51,58,49,54,77,71,57,88,50,90,64,31,45,77,47,71,51,74,43,68,34,68,57,96,87,44,52,30,27,37,37,40,38,23,57,25,72,56,69,100,77,73,79,76,75,53,68,75,54,49,56,52,48,49,54,52,46,27,74,75,72,50,72,82,91,76,79,92,78,80,85,82,83,87,88,80,93,83,84,93,79,88,73,94,128